Protein AF-A0A4D4MKU7-F1 (afdb_monomer_lite)

Secondary structure (DSSP, 8-state):
---STHHHHHHHHHHTT------THHHHHHHHHHHHHHHHHHHHHT-----SHHHHHHHHHHHHHHHHHHHHHHHHHHTS--HHHIIIIIHHHHHHHHHHHHHHHHHHHHHHHHHHHHHHHHHTT--GGGHHHHHHHHHHHSTTHHHHHHHHHHHHHHHHHTSTTTTTSS-HHHHHHHHHTHHHHHHHTHHHHHHS-HHHHH-HHHHHHHHHHHHHHHHHHIIIIIIHHHHHHHHH--EEEEEEEEETTEEEEEEE-SSGGGG---TT-EEEEEE-STTTTT--EEEEBSSPPPSSEEEEEEE--SHHHHHGGGPPTT-BEEEEEEE-S-SGGG--SSEEEEEEEGGGHHHHHHHHHHS---TTSEEEEEE-SSGGG-TTHHHHHHHHHHHTPEEEEE---TT-PPPP--HHHHHHH-TTGGGEEEEEES-HHHHHHHHHHHHHTT----B------GGGGGT--------HHHHHHHHHHHHHHHHHHHHHTSPPPPGGG-SS-------------------------EEEEPPPEEETTEEEEEEEEEETTEEEEEEEEE---STHHHHHHHHHHHHHHHHHHHHSSS--PPPTT-HHHHHHHHHHHHHHHHHHHHTTS------------------EEEEPPPEEETTEEEEEEEEEETTEEEEEEEEE---STHHHHHHHHHHHHHHHHHHHHSSS--PPPTT-HHHHHHHHHHHHHHHHHHT-

InterPro domains:
  IPR001433 Oxidoreductase FAD/NAD(P)-binding [PF00175] (342-438)
  IPR007329 FMN-binding [PF04205] (542-614)
  IPR007329 FMN-binding [PF04205] (652-724)
  IPR007329 FMN-binding [SM00900] (540-616)
  IPR007329 FMN-binding [SM00900] (650-726)
  IPR013130 Ferric reductase transmembrane component-like domain [PF01794] (64-189)
  IPR017927 FAD-binding domain, ferredoxin reductase-type [PS51384] (233-333)
  IPR017938 Riboflavin synthase-like beta-barrel [SSF63380] (234-329)
  IPR039261 Ferredoxin-NADP reductase (FNR), nucleotide-binding domain [G3DSA:3.40.50.80] (332-455)
  IPR039261 Ferredoxin-NADP reductase (FNR), nucleotide-binding domain [SSF52343] (320-449)
  IPR050415 Multicomponent Reductase Electron Transfer [PTHR47354] (15-450)

Radius of gyration: 36.52 Å; chains: 1; bounding box: 98×77×99 Å

Sequence (728 aa):
MSTIAGGRAARRQTMRRIRPRRSPAVPLLLAVWAGAAGVIWLWWSNTPSIADDNSKILNAGRITGLLAGYLMALVVLQMARVPALERRVGSDRVARWHAMSGRYTLCLVLAHLVLTMWGYALQAGKTFNDIVQQTIDSINQLPDMGQAAIGTGLLVFIGLISIGGIRRRMPYDAWYHIHLLTYAAVFLTFWHQLSTGNDFAVQPAAKTAWYALYGSVTALVIWYRILAPIRLNLRHRMRVEAVIEETPGVVSVLISGRKLHRMGAEAGQFFRWRFLAPGMRFSSHPYSLSAAPRPNMLRITVKAIGDHSSALRELEPGTRVWAEGPYGALTADKRSRGKVLLVAGGVGITPMRALFETLPGAAGDLTLLYRANTTQDLALWDELATIAEERGARLMYAVNSPEGERPDISAETLTRKLPDIDDHDVFMCGPPGFAQQVFEALRGAGSPPAASITSRSRCERRESGAMKKSHPIRRVMLATAATVSGIVLLLSLKPASDPASASAAGGAAPQQTAAAQESAQGGAAAAQSGTVTGDVVKTQYGPVQVRLTMSGGKISKAEAVQAPSGGTSSQKTELAVPRLNQEAVAAGSADIDAVSGATYTSDGYKQSLQSALDKAKATGGGASSASPSPTGGGSSTQAKTVTGSVVKTQYGPVQVRVTVSGGKISKAEAVQAPSGGTSSQKTELAVPRLNQEAVAAGSADIDTVSGATYTSDGYKQSLQSALDKAGG

pLDDT: mean 79.54, std 19.38, range [22.42, 98.19]

Organism: Streptomyces avermitilis (NCBI:txid33903)

Foldseek 3Di:
DDDPPPVVVVVVVVQVLQDQDAFCPVVVVVVLVVVLVVLVVLLVVLLQFDFDPLSLLQSLLQSLVSSLLSLLLVLLLLPLPDQSCQQRVNNVNSVVVSVLSLLSSLLSNVSSLLSNLCSQCVVVVHDSVCSVVSLVVCCVPAPLSVLLVVLNVLSVVLVVCPPPVNVVVDDPLVNVVSNVCNVSSSVSNVVCCCRVPPSCVVDVVVVVVSCVSNVVSVVSSCVQVPVVLVVVCVQWFKWFADWADQFVQKIKTKIFTAQQVVQPDAQLWWKFKQWCDPPRNRDTAIFGFQAGDDRTITMTMAGRLDDVRSCSNVDDTGTTMGIHDRGGNLHLSNDNFQAAEEEAEQSSNRSVNRCLQDRDHAQARYEYEYEDADPSSPGPVVVSVVSCVVRNHHYHYFYADPVSHGDDLALVVCCVVCVPQQRHAYDYEYAPVVLVNNQNRCVVNVHDRHPPPHPDRVSSVPPPPDDDPPPVVVVSVVVVVVVVVVSVVVNVPNDHDDPVPPPPDDDDDDDDDDDDDDDDDDDDDDWDWDKFKFDWDQFPQGTWIKIFTDDPLFTPWIATPDFGDDDPLNVVRVVFRVVLGVQCRVVSALPGDADPPNNRRNVNNSNRRNRRVVVVVVVVDDDDDDDDDDDDDDDFQPFDKFKFDWDQFPQGIWIKIFTDGPLATPWIATPDFGDDDPLPVVRVVFGVVLGVQCRVVRALPGDADPPNNRRNVNNSNRRNRRSVVVVD

Structure (mmCIF, N/CA/C/O backbone):
data_AF-A0A4D4MKU7-F1
#
_entry.id   AF-A0A4D4MKU7-F1
#
loop_
_atom_site.group_PDB
_atom_site.id
_atom_site.type_symbol
_atom_site.label_atom_id
_atom_site.label_alt_id
_atom_site.label_comp_id
_atom_site.label_asym_id
_atom_site.label_entity_id
_atom_site.label_seq_id
_atom_site.pdbx_PDB_ins_code
_atom_site.Cartn_x
_atom_site.Cartn_y
_atom_site.Cartn_z
_atom_site.occupancy
_atom_site.B_iso_or_equiv
_atom_site.auth_seq_id
_atom_site.auth_comp_id
_atom_site.auth_asym_id
_atom_site.auth_atom_id
_atom_site.pdbx_PDB_model_num
ATOM 1 N N . MET A 1 1 ? -29.456 -27.792 42.387 1.00 39.28 1 MET A N 1
ATOM 2 C CA . MET A 1 1 ? -28.239 -28.599 42.148 1.00 39.28 1 MET A CA 1
ATOM 3 C C . MET A 1 1 ? -28.478 -29.525 40.959 1.00 39.28 1 MET A C 1
ATOM 5 O O . MET A 1 1 ? -29.182 -30.506 41.110 1.00 39.28 1 MET A O 1
ATOM 9 N N . SER A 1 2 ? -27.937 -29.198 39.781 1.00 28.02 2 SER A N 1
ATOM 10 C CA . SER A 1 2 ? -27.776 -30.139 38.658 1.00 28.02 2 SER A CA 1
ATOM 11 C C . SER A 1 2 ? -26.548 -29.731 37.831 1.00 28.02 2 SER A C 1
ATOM 13 O O . SER A 1 2 ? -26.625 -29.010 36.844 1.00 28.02 2 SER A O 1
ATOM 15 N N . THR A 1 3 ? -25.389 -30.107 38.379 1.00 32.03 3 THR A N 1
ATOM 16 C CA . THR A 1 3 ? -24.245 -30.730 37.685 1.00 32.03 3 THR A CA 1
ATOM 17 C C . THR A 1 3 ? -23.734 -30.127 36.362 1.00 32.03 3 THR A C 1
ATOM 19 O O . THR A 1 3 ? -24.066 -30.570 35.270 1.00 32.03 3 THR A O 1
ATOM 22 N N . ILE A 1 4 ? -22.808 -29.165 36.485 1.00 41.34 4 ILE A N 1
ATOM 23 C CA . ILE A 1 4 ? -21.355 -29.126 36.127 1.00 41.34 4 ILE A CA 1
ATOM 24 C C . ILE A 1 4 ? -20.769 -30.101 35.048 1.00 41.34 4 ILE A C 1
ATOM 26 O O . ILE A 1 4 ? -19.602 -29.985 34.674 1.00 41.34 4 ILE A O 1
ATOM 30 N N . ALA A 1 5 ? -21.521 -31.015 34.435 1.00 31.58 5 ALA A N 1
ATOM 31 C CA . ALA A 1 5 ? -20.998 -31.987 33.464 1.00 31.58 5 ALA A CA 1
ATOM 32 C C . ALA A 1 5 ? -20.822 -31.435 32.027 1.00 31.58 5 ALA A C 1
ATOM 34 O O . ALA A 1 5 ? -20.039 -31.983 31.249 1.00 31.58 5 ALA A O 1
ATOM 35 N N . GLY A 1 6 ? -21.473 -30.318 31.670 1.00 31.27 6 GLY A N 1
ATOM 36 C CA . GLY A 1 6 ? -21.406 -29.727 30.319 1.00 31.27 6 GLY A CA 1
ATOM 37 C C . GLY A 1 6 ? -20.084 -29.019 29.975 1.00 31.27 6 GLY A C 1
ATOM 38 O O . GLY A 1 6 ? -19.732 -28.884 28.801 1.00 31.27 6 GLY A O 1
ATOM 39 N N . GLY A 1 7 ? -19.302 -28.614 30.984 1.00 38.34 7 GLY A N 1
ATOM 40 C CA . GLY A 1 7 ? -18.101 -27.794 30.788 1.00 38.34 7 GLY A CA 1
ATOM 41 C C . GLY A 1 7 ? -16.954 -28.520 30.079 1.00 38.34 7 GLY A C 1
ATOM 42 O O . GLY A 1 7 ? -16.301 -27.945 29.213 1.00 38.34 7 GLY A O 1
ATOM 43 N N . ARG A 1 8 ? -16.709 -29.806 30.375 1.00 40.94 8 ARG A N 1
ATOM 44 C CA . ARG A 1 8 ? -15.577 -30.552 29.779 1.00 40.94 8 ARG A CA 1
ATOM 45 C C . ARG A 1 8 ? -15.810 -30.935 28.317 1.00 40.94 8 ARG A C 1
ATOM 47 O O . ARG A 1 8 ? -14.860 -30.907 27.536 1.00 40.94 8 ARG A O 1
ATOM 54 N N . ALA A 1 9 ? -17.045 -31.263 27.936 1.00 33.50 9 ALA A N 1
ATOM 55 C CA . ALA A 1 9 ? -17.398 -31.594 26.554 1.00 33.50 9 ALA A CA 1
ATOM 56 C C . ALA A 1 9 ? -17.393 -30.345 25.654 1.00 33.50 9 ALA A C 1
ATOM 58 O O . ALA A 1 9 ? -16.796 -30.379 24.576 1.00 33.50 9 ALA A O 1
ATOM 59 N N . ALA A 1 10 ? -17.934 -29.221 26.144 1.00 42.31 10 ALA A N 1
ATOM 60 C CA . ALA A 1 10 ? -17.872 -27.928 25.464 1.00 42.31 10 ALA A CA 1
ATOM 61 C C . ALA A 1 10 ? -16.424 -27.433 25.303 1.00 42.31 10 ALA A C 1
ATOM 63 O O . ALA A 1 10 ? -16.042 -27.022 24.206 1.00 42.31 10 ALA A O 1
ATOM 64 N N . ARG A 1 11 ? -15.586 -27.568 26.348 1.00 44.75 11 ARG A N 1
ATOM 65 C CA . ARG A 1 11 ? -14.151 -27.212 26.334 1.00 44.75 11 ARG A CA 1
ATOM 66 C C . ARG A 1 11 ? -13.329 -28.119 25.408 1.00 44.75 11 ARG A C 1
ATOM 68 O O . ARG A 1 11 ? -12.450 -27.638 24.697 1.00 44.75 11 ARG A O 1
ATOM 75 N N . ARG A 1 12 ? -13.646 -29.422 25.328 1.00 40.50 12 ARG A N 1
ATOM 76 C CA . ARG A 1 12 ? -13.042 -30.349 24.346 1.00 40.50 12 ARG A CA 1
ATOM 77 C C . ARG A 1 12 ? -13.459 -30.029 22.907 1.00 40.50 12 ARG A C 1
ATOM 79 O O . ARG A 1 12 ? -12.612 -30.106 22.021 1.00 40.50 12 ARG A O 1
ATOM 86 N N . GLN A 1 13 ? -14.712 -29.637 22.659 1.00 42.16 13 GLN A N 1
ATOM 87 C CA . GLN A 1 13 ? -15.165 -29.206 21.329 1.00 42.16 13 GLN A CA 1
ATOM 88 C C . GLN A 1 13 ? -14.550 -27.866 20.894 1.00 42.16 13 GLN A C 1
ATOM 90 O O . GLN A 1 13 ? -14.181 -27.736 19.726 1.00 42.16 13 GLN A O 1
ATOM 95 N N . THR A 1 14 ? -14.369 -26.903 21.809 1.00 47.19 14 THR A N 1
ATOM 96 C CA . THR A 1 14 ? -13.679 -25.633 21.504 1.00 47.19 14 THR A CA 1
ATOM 97 C C . THR A 1 14 ? -12.199 -25.858 21.202 1.00 47.19 14 THR A C 1
ATOM 99 O O . THR A 1 14 ? -11.712 -25.335 20.206 1.00 47.19 14 THR A O 1
ATOM 102 N N . MET A 1 15 ? -11.506 -26.704 21.976 1.00 45.94 15 MET A N 1
ATOM 103 C CA . MET A 1 15 ? -10.084 -27.033 21.769 1.00 45.94 15 MET A CA 1
ATOM 104 C C . MET A 1 15 ? -9.816 -27.781 20.451 1.00 45.94 15 MET A C 1
ATOM 106 O O . MET A 1 15 ? -8.802 -27.542 19.799 1.00 45.94 15 MET A O 1
ATOM 110 N N . ARG A 1 16 ? -10.733 -28.651 19.995 1.00 40.38 16 ARG A N 1
ATOM 111 C CA . ARG A 1 16 ? -10.542 -29.468 18.776 1.00 40.38 16 ARG A CA 1
ATOM 112 C C . ARG A 1 16 ? -10.551 -28.656 17.468 1.00 40.38 16 ARG A C 1
ATOM 114 O O . ARG A 1 16 ? -10.151 -29.183 16.433 1.00 40.38 16 ARG A O 1
ATOM 121 N N . ARG A 1 17 ? -10.978 -27.384 17.498 1.00 46.91 17 ARG A N 1
ATOM 122 C CA . ARG A 1 17 ? -10.966 -26.451 16.349 1.00 46.91 17 ARG A CA 1
ATOM 123 C C . ARG A 1 17 ? -9.761 -25.507 16.311 1.00 46.91 17 ARG A C 1
ATOM 125 O O . ARG A 1 17 ? -9.605 -24.775 15.336 1.00 46.91 17 ARG A O 1
ATOM 132 N N . ILE A 1 18 ? -8.888 -25.542 17.314 1.00 52.53 18 ILE A N 1
ATOM 133 C CA . ILE A 1 18 ? -7.759 -24.618 17.437 1.00 52.53 18 ILE A CA 1
ATOM 134 C C . ILE A 1 18 ? -6.562 -25.168 16.644 1.00 52.53 18 ILE A C 1
ATOM 136 O O . ILE A 1 18 ? -5.591 -25.684 17.190 1.00 52.53 18 ILE A O 1
ATOM 140 N N . ARG A 1 19 ? -6.647 -25.117 15.311 1.00 51.00 19 ARG A N 1
ATOM 141 C CA . ARG A 1 19 ? -5.485 -25.312 14.431 1.00 51.00 19 ARG A CA 1
ATOM 142 C C . ARG A 1 19 ? -5.226 -24.005 13.686 1.00 51.00 19 ARG A C 1
ATOM 144 O O . ARG A 1 19 ? -5.987 -23.689 12.769 1.00 51.00 19 ARG A O 1
ATOM 151 N N . PRO A 1 20 ? -4.165 -23.251 14.025 1.00 53.97 20 PRO A N 1
ATOM 152 C CA . PRO A 1 20 ? -3.864 -22.012 13.326 1.00 53.97 20 PRO A CA 1
ATOM 153 C C . PRO A 1 20 ? -3.577 -22.315 11.853 1.00 53.97 20 PRO A C 1
ATOM 155 O O . PRO A 1 20 ? -2.676 -23.087 11.509 1.00 53.97 20 PRO A O 1
ATOM 158 N N . ARG A 1 21 ? -4.345 -21.703 10.947 1.00 60.81 21 ARG A N 1
ATOM 159 C CA . ARG A 1 21 ? -4.076 -21.803 9.507 1.00 60.81 21 ARG A CA 1
ATOM 160 C C . ARG A 1 21 ? -2.800 -21.021 9.193 1.00 60.81 21 ARG A C 1
ATOM 162 O O . ARG A 1 21 ? -2.766 -19.795 9.334 1.00 60.81 21 ARG A O 1
ATOM 169 N N . ARG A 1 22 ? -1.750 -21.725 8.749 1.00 66.12 22 ARG A N 1
ATOM 170 C CA . ARG A 1 22 ? -0.489 -21.107 8.303 1.00 66.12 22 ARG A CA 1
ATOM 171 C C . ARG A 1 22 ? -0.769 -20.085 7.196 1.00 66.12 22 ARG A C 1
ATOM 173 O O . ARG A 1 22 ? -1.584 -20.319 6.304 1.00 66.12 22 ARG A O 1
ATOM 180 N N . SER A 1 23 ? -0.099 -18.934 7.261 1.00 71.56 23 SER A N 1
ATOM 181 C CA . SER A 1 23 ? -0.237 -17.895 6.236 1.00 71.56 23 SER A CA 1
ATOM 182 C C . SER A 1 23 ? 0.311 -18.405 4.895 1.00 71.56 23 SER A C 1
ATOM 184 O O . SER A 1 23 ? 1.440 -18.895 4.868 1.00 71.56 23 SER A O 1
ATOM 186 N N . PRO A 1 24 ? -0.406 -18.234 3.768 1.00 81.44 24 PRO A N 1
ATOM 187 C CA . PRO A 1 24 ? 0.077 -18.624 2.443 1.00 81.44 24 PRO A CA 1
ATOM 188 C C . PRO A 1 24 ? 1.155 -17.669 1.901 1.00 81.44 24 PRO A C 1
ATOM 190 O O . PRO A 1 24 ? 1.503 -17.734 0.731 1.00 81.44 24 PRO A O 1
ATOM 193 N N . ALA A 1 25 ? 1.691 -16.760 2.721 1.00 82.88 25 ALA A N 1
ATOM 194 C CA . ALA A 1 25 ? 2.662 -15.768 2.276 1.00 82.88 25 ALA A CA 1
ATOM 195 C C . ALA A 1 25 ? 3.938 -16.396 1.688 1.00 82.88 25 ALA A C 1
ATOM 197 O O . ALA A 1 25 ? 4.405 -15.934 0.657 1.00 82.88 25 ALA A O 1
ATOM 198 N N . VAL A 1 26 ? 4.479 -17.448 2.314 1.00 84.19 26 VAL A N 1
ATOM 199 C CA . VAL A 1 26 ? 5.684 -18.142 1.823 1.00 84.19 26 VAL A CA 1
ATOM 200 C C . VAL A 1 26 ? 5.444 -18.819 0.469 1.00 84.19 26 VAL A C 1
ATOM 202 O O . VAL A 1 26 ? 6.177 -18.492 -0.460 1.00 84.19 26 VAL A O 1
ATOM 205 N N . PRO A 1 27 ? 4.423 -19.685 0.288 1.00 88.25 27 PRO A N 1
ATOM 206 C CA . PRO A 1 27 ? 4.186 -20.301 -1.016 1.00 88.25 27 PRO A CA 1
ATOM 207 C C . PRO A 1 27 ? 3.858 -19.271 -2.105 1.00 88.25 27 PRO A C 1
ATOM 209 O O . PRO A 1 27 ? 4.274 -19.448 -3.242 1.00 88.25 27 PRO A O 1
ATOM 212 N N . LEU A 1 28 ? 3.190 -18.160 -1.770 1.00 88.50 28 LEU A N 1
ATOM 213 C CA . LEU A 1 28 ? 2.965 -17.070 -2.726 1.00 88.50 28 LEU A CA 1
ATOM 214 C C . LEU A 1 28 ? 4.270 -16.381 -3.144 1.00 88.50 28 LEU A C 1
ATOM 216 O O . LEU A 1 28 ? 4.449 -16.093 -4.322 1.00 88.50 28 LEU A O 1
ATOM 220 N N . LEU A 1 29 ? 5.189 -16.133 -2.208 1.00 87.81 29 LEU A N 1
ATOM 221 C CA . LEU A 1 29 ? 6.506 -15.583 -2.539 1.00 87.81 29 LEU A CA 1
ATOM 222 C C . LEU A 1 29 ? 7.318 -16.555 -3.402 1.00 87.81 29 LEU A C 1
ATOM 224 O O . LEU A 1 29 ? 7.958 -16.117 -4.352 1.00 87.81 29 LEU A O 1
ATOM 228 N N . LEU A 1 30 ? 7.258 -17.859 -3.117 1.00 88.81 30 LEU A N 1
ATOM 229 C CA . LEU A 1 30 ? 7.894 -18.882 -3.952 1.00 88.81 30 LEU A CA 1
ATOM 230 C C . LEU A 1 30 ? 7.306 -18.902 -5.366 1.00 88.81 30 LEU A C 1
ATOM 232 O O . LEU A 1 30 ? 8.066 -18.940 -6.324 1.00 88.81 30 LEU A O 1
ATOM 236 N N . ALA A 1 31 ? 5.982 -18.792 -5.512 1.00 91.81 31 ALA A N 1
ATOM 237 C CA . ALA A 1 31 ? 5.337 -18.693 -6.822 1.00 91.81 31 ALA A CA 1
ATOM 238 C C . ALA A 1 31 ? 5.776 -17.435 -7.593 1.00 91.81 31 ALA A C 1
ATOM 240 O O . ALA A 1 31 ? 6.034 -17.505 -8.791 1.00 91.81 31 ALA A O 1
ATOM 241 N N . VAL A 1 32 ? 5.928 -16.296 -6.904 1.00 92.06 32 VAL A N 1
ATOM 242 C CA . VAL A 1 32 ? 6.454 -15.060 -7.507 1.00 92.06 32 VAL A CA 1
ATOM 243 C C . VAL A 1 32 ? 7.880 -15.257 -8.032 1.00 92.06 32 VAL A C 1
ATOM 245 O O . VAL A 1 32 ? 8.170 -14.848 -9.157 1.00 92.06 32 VAL A O 1
ATOM 248 N N . TRP A 1 33 ? 8.756 -15.897 -7.254 1.00 92.38 33 TRP A N 1
ATOM 249 C CA . TRP A 1 33 ? 10.128 -16.193 -7.677 1.00 92.38 33 TRP A CA 1
ATOM 250 C C . TRP A 1 33 ? 10.195 -17.245 -8.786 1.00 92.38 33 TRP A C 1
ATOM 252 O O . TRP A 1 33 ? 10.987 -17.087 -9.709 1.00 92.38 33 TRP A O 1
ATOM 262 N N . ALA A 1 34 ? 9.336 -18.264 -8.747 1.00 92.81 34 ALA A N 1
ATOM 263 C CA . ALA A 1 34 ? 9.227 -19.258 -9.810 1.00 92.81 34 ALA A CA 1
ATOM 264 C C . ALA A 1 34 ? 8.808 -18.616 -11.142 1.00 92.81 34 ALA A C 1
ATOM 266 O O . ALA A 1 34 ? 9.394 -18.919 -12.176 1.00 92.81 34 ALA A O 1
ATOM 267 N N . GLY A 1 35 ? 7.861 -17.670 -11.122 1.00 93.69 35 GLY A N 1
ATOM 268 C CA . GLY A 1 35 ? 7.501 -16.907 -12.318 1.00 93.69 35 GLY A CA 1
ATOM 269 C C . GLY A 1 35 ? 8.657 -16.050 -12.847 1.00 93.69 35 GLY A C 1
ATOM 270 O O . GLY A 1 35 ? 8.909 -16.052 -14.047 1.00 93.69 35 GLY A O 1
ATOM 271 N N . ALA A 1 36 ? 9.426 -15.394 -11.968 1.00 93.50 36 ALA A N 1
ATOM 272 C CA . ALA A 1 36 ? 10.625 -14.653 -12.379 1.00 93.50 36 ALA A CA 1
ATOM 273 C C . ALA A 1 36 ? 11.696 -15.575 -12.992 1.00 93.50 36 ALA A C 1
ATOM 275 O O . ALA A 1 36 ? 12.299 -15.224 -14.002 1.00 93.50 36 ALA A O 1
ATOM 276 N N . ALA A 1 37 ? 11.895 -16.770 -12.428 1.00 92.69 37 ALA A N 1
ATOM 277 C CA . ALA A 1 37 ? 12.777 -17.786 -12.999 1.00 92.69 37 ALA A CA 1
ATOM 278 C C . ALA A 1 37 ? 12.286 -18.258 -14.377 1.00 92.69 37 ALA A C 1
ATOM 280 O O . ALA A 1 37 ? 13.097 -18.408 -15.284 1.00 92.69 37 ALA A O 1
ATOM 281 N N . GLY A 1 38 ? 10.970 -18.410 -14.567 1.00 92.81 38 GLY A N 1
ATOM 282 C CA . GLY A 1 38 ? 10.372 -18.705 -15.873 1.00 92.81 38 GLY A CA 1
ATOM 283 C C . GLY A 1 38 ? 10.636 -17.613 -16.916 1.00 92.81 38 GLY A C 1
ATOM 284 O O . GLY A 1 38 ? 10.951 -17.923 -18.059 1.00 92.81 38 GLY A O 1
ATOM 285 N N . VAL A 1 39 ? 10.588 -16.338 -16.518 1.00 93.50 39 VAL A N 1
ATOM 286 C CA . VAL A 1 39 ? 10.941 -15.200 -17.389 1.00 93.50 39 VAL A CA 1
ATOM 287 C C . VAL A 1 39 ? 12.426 -15.211 -17.760 1.00 93.50 39 VAL A C 1
ATOM 289 O O . VAL A 1 39 ? 12.775 -14.999 -18.919 1.00 93.50 39 VAL A O 1
ATOM 292 N N . ILE A 1 40 ? 13.306 -15.487 -16.793 1.00 91.44 40 ILE A N 1
ATOM 293 C CA . ILE A 1 40 ? 14.749 -15.616 -17.044 1.00 91.44 40 ILE A CA 1
ATOM 294 C C . ILE A 1 40 ? 15.024 -16.798 -17.976 1.00 91.44 40 ILE A C 1
ATOM 296 O O . ILE A 1 40 ? 15.839 -16.678 -18.885 1.00 91.44 40 ILE A O 1
ATOM 300 N N . TRP A 1 41 ? 14.329 -17.919 -17.784 1.00 90.69 41 TRP A N 1
ATOM 301 C CA . TRP A 1 41 ? 14.453 -19.097 -18.638 1.00 90.69 41 TRP A CA 1
ATOM 302 C C . TRP A 1 41 ? 13.986 -18.823 -20.071 1.00 90.69 41 TRP A C 1
ATOM 304 O O . TRP A 1 41 ? 14.686 -19.192 -21.011 1.00 90.69 41 TRP A O 1
ATOM 314 N N . LEU A 1 42 ? 12.865 -18.112 -20.245 1.00 90.44 42 LEU A N 1
ATOM 315 C CA . LEU A 1 42 ? 12.397 -17.657 -21.557 1.00 90.44 42 LEU A CA 1
ATOM 316 C C . LEU A 1 42 ? 13.490 -16.852 -22.274 1.00 90.44 42 LEU A C 1
ATOM 318 O O . LEU A 1 42 ? 13.898 -17.218 -23.375 1.00 90.44 42 LEU A O 1
ATOM 322 N N . TRP A 1 43 ? 14.022 -15.820 -21.616 1.00 90.56 43 TRP A N 1
ATOM 323 C CA . TRP A 1 43 ? 15.110 -15.003 -22.162 1.00 90.56 43 TRP A CA 1
ATOM 324 C C . TRP A 1 43 ? 16.365 -15.830 -22.478 1.00 90.56 43 TRP A C 1
ATOM 326 O O . TRP A 1 43 ? 16.964 -15.674 -23.543 1.00 90.56 43 TRP A O 1
ATOM 336 N N . TRP A 1 44 ? 16.747 -16.741 -21.578 1.00 88.12 44 TRP A N 1
ATOM 337 C CA . TRP A 1 44 ? 17.908 -17.613 -21.748 1.00 88.12 44 TRP A CA 1
ATOM 338 C C . TRP A 1 44 ? 17.769 -18.513 -22.979 1.00 88.12 44 TRP A C 1
ATOM 340 O O . TRP A 1 44 ? 18.716 -18.647 -23.755 1.00 88.12 44 TRP A O 1
ATOM 350 N N . SER A 1 45 ? 16.583 -19.096 -23.175 1.00 86.50 45 SER A N 1
ATOM 351 C CA . SER A 1 45 ? 16.277 -19.974 -24.309 1.00 86.50 45 SER A CA 1
ATOM 352 C C . SER A 1 45 ? 16.292 -19.241 -25.657 1.00 86.50 45 SER A C 1
ATOM 354 O O . SER A 1 45 ? 16.686 -19.821 -26.663 1.00 86.50 45 SER A O 1
ATOM 356 N N . ASN A 1 46 ? 15.940 -17.952 -25.663 1.00 85.19 46 ASN A N 1
ATOM 357 C CA . ASN A 1 46 ? 15.839 -17.104 -26.857 1.00 85.19 46 ASN A CA 1
ATOM 358 C C . ASN A 1 46 ? 17.089 -16.264 -27.150 1.00 85.19 46 ASN A C 1
ATOM 360 O O . ASN A 1 46 ? 17.068 -15.405 -28.034 1.00 85.19 46 ASN A O 1
ATOM 364 N N . THR A 1 47 ? 18.172 -16.467 -26.406 1.00 82.31 47 THR A N 1
ATOM 365 C CA . THR A 1 47 ? 19.416 -15.711 -26.583 1.00 82.31 47 THR A CA 1
ATOM 366 C C . THR A 1 47 ? 20.542 -16.706 -26.827 1.00 82.31 47 THR A C 1
ATOM 368 O O . THR A 1 47 ? 21.206 -17.056 -25.875 1.00 82.31 47 THR A O 1
ATOM 371 N N . PRO A 1 48 ? 20.770 -17.262 -28.027 1.00 67.06 48 PRO A N 1
ATOM 372 C CA . PRO A 1 48 ? 21.691 -18.394 -28.190 1.00 67.06 48 PRO A CA 1
ATOM 373 C C . PRO A 1 48 ? 23.143 -18.062 -27.810 1.00 67.06 48 PRO A C 1
ATOM 375 O O . PRO A 1 48 ? 23.749 -18.816 -27.045 1.00 67.06 48 PRO A O 1
ATOM 378 N N . SER A 1 49 ? 23.655 -16.898 -28.219 1.00 74.38 49 SER A N 1
ATOM 379 C CA . SER A 1 49 ? 25.024 -16.457 -27.931 1.00 74.38 49 SER A CA 1
ATOM 380 C C . SER A 1 49 ? 25.149 -14.942 -27.779 1.00 74.38 49 SER A C 1
ATOM 382 O O . SER A 1 49 ? 24.292 -14.179 -28.227 1.00 74.38 49 SER A O 1
ATOM 384 N N . ILE A 1 50 ? 26.207 -14.518 -27.084 1.00 76.38 50 ILE A N 1
ATOM 385 C CA . ILE A 1 50 ? 26.540 -13.111 -26.845 1.00 76.38 50 ILE A CA 1
ATOM 386 C C . ILE A 1 50 ? 28.028 -12.955 -27.153 1.00 76.38 50 ILE A C 1
ATOM 388 O O . ILE A 1 50 ? 28.867 -13.371 -26.359 1.00 76.38 50 ILE A O 1
ATOM 392 N N . ALA A 1 51 ? 28.345 -12.431 -28.336 1.00 72.12 51 ALA A N 1
ATOM 393 C CA . ALA A 1 51 ? 29.721 -12.355 -28.825 1.00 72.12 51 ALA A CA 1
ATOM 394 C C . ALA A 1 51 ? 30.371 -10.989 -28.546 1.00 72.12 51 ALA A C 1
ATOM 396 O O . ALA A 1 51 ? 31.542 -10.930 -28.182 1.00 72.12 51 ALA A O 1
ATOM 397 N N . ASP A 1 52 ? 29.607 -9.900 -28.662 1.00 82.00 52 ASP A N 1
ATOM 398 C CA . ASP A 1 52 ? 30.107 -8.525 -28.593 1.00 82.00 52 ASP A CA 1
ATOM 399 C C . ASP A 1 52 ? 29.470 -7.698 -27.457 1.00 82.00 52 ASP A C 1
ATOM 401 O O . ASP A 1 52 ? 28.438 -8.056 -26.876 1.00 82.00 52 ASP A O 1
ATOM 405 N N . ASP A 1 53 ? 30.104 -6.572 -27.120 1.00 80.69 53 ASP A N 1
ATOM 406 C CA . ASP A 1 53 ? 29.679 -5.706 -26.015 1.00 80.69 53 ASP A CA 1
ATOM 407 C C . ASP A 1 53 ? 28.331 -5.015 -26.269 1.00 80.69 53 ASP A C 1
ATOM 409 O O . ASP A 1 53 ? 27.556 -4.823 -25.327 1.00 80.69 53 ASP A O 1
ATOM 413 N N . ASN A 1 54 ? 27.985 -4.720 -27.526 1.00 84.19 54 ASN A N 1
ATOM 414 C CA . ASN A 1 54 ? 26.678 -4.159 -27.864 1.00 84.19 54 ASN A CA 1
ATOM 415 C C . ASN A 1 54 ? 25.560 -5.191 -27.630 1.00 84.19 54 ASN A C 1
ATOM 417 O O . ASN A 1 54 ? 24.546 -4.896 -26.991 1.00 84.19 54 ASN A O 1
ATOM 421 N N . SER A 1 55 ? 25.786 -6.444 -28.030 1.00 84.50 55 SER A N 1
ATOM 422 C CA . SER A 1 55 ? 24.893 -7.564 -27.726 1.00 84.50 55 SER A CA 1
ATOM 423 C C . SER A 1 55 ? 24.709 -7.776 -26.220 1.00 84.50 55 SER A C 1
ATOM 425 O O . SER A 1 55 ? 23.600 -8.098 -25.786 1.00 84.50 55 SER A O 1
ATOM 427 N N . LYS A 1 56 ? 25.739 -7.566 -25.384 1.00 87.06 56 LYS A N 1
ATOM 428 C CA . LYS A 1 56 ? 25.591 -7.620 -23.913 1.00 87.06 56 LYS A CA 1
ATOM 429 C C . LYS A 1 56 ? 24.634 -6.538 -23.408 1.00 87.06 56 LYS A C 1
ATOM 431 O O . LYS A 1 56 ? 23.740 -6.843 -22.618 1.00 87.06 56 LYS A O 1
ATOM 436 N N . ILE A 1 57 ? 24.792 -5.301 -23.881 1.00 88.56 57 ILE A N 1
ATOM 437 C CA . ILE A 1 57 ? 23.967 -4.151 -23.478 1.00 88.56 57 ILE A CA 1
ATOM 438 C C . ILE A 1 57 ? 22.506 -4.357 -23.894 1.00 88.56 57 ILE A C 1
ATOM 440 O O . ILE A 1 57 ? 21.605 -4.256 -23.057 1.00 88.56 57 ILE A O 1
ATOM 444 N N . LEU A 1 58 ? 22.262 -4.722 -25.156 1.00 88.75 58 LEU A N 1
ATOM 445 C CA . LEU A 1 58 ? 20.913 -4.971 -25.669 1.00 88.75 58 LEU A CA 1
ATOM 446 C C . LEU A 1 58 ? 20.226 -6.122 -24.926 1.00 88.75 58 LEU A C 1
ATOM 448 O O . LEU A 1 58 ? 19.063 -6.008 -24.538 1.00 88.75 58 LEU A O 1
ATOM 452 N N . ASN A 1 59 ? 20.938 -7.220 -24.657 1.00 89.62 59 ASN A N 1
ATOM 453 C CA . ASN A 1 59 ? 20.364 -8.342 -23.916 1.00 89.62 59 ASN A CA 1
ATOM 454 C C . ASN A 1 59 ? 20.111 -8.016 -22.435 1.00 89.62 59 ASN A C 1
ATOM 456 O O . ASN A 1 59 ? 19.101 -8.465 -21.888 1.00 89.62 59 ASN A O 1
ATOM 460 N N . ALA A 1 60 ? 20.947 -7.184 -21.803 1.00 90.25 60 ALA A N 1
ATOM 461 C CA . ALA A 1 60 ? 20.678 -6.636 -20.473 1.00 90.25 60 ALA A CA 1
ATOM 462 C C . ALA A 1 60 ? 19.412 -5.751 -20.468 1.00 90.25 60 ALA A C 1
ATOM 464 O O . ALA A 1 60 ? 18.570 -5.856 -19.567 1.00 90.25 60 ALA A O 1
ATOM 465 N N . GLY A 1 61 ? 19.228 -4.928 -21.504 1.00 92.25 61 GLY A N 1
ATOM 466 C CA . GLY A 1 61 ? 17.998 -4.170 -21.737 1.00 92.25 61 GLY A CA 1
ATOM 467 C C . GLY A 1 61 ? 16.775 -5.079 -21.884 1.00 92.25 61 GLY A C 1
ATOM 468 O O . GLY A 1 61 ? 15.756 -4.866 -21.226 1.00 92.25 61 GLY A O 1
ATOM 469 N N . ARG A 1 62 ? 16.878 -6.161 -22.663 1.00 91.94 62 ARG A N 1
ATOM 470 C CA . ARG A 1 62 ? 15.785 -7.131 -22.863 1.00 91.94 62 ARG A CA 1
ATOM 471 C C . ARG A 1 62 ? 15.354 -7.820 -21.567 1.00 91.94 62 ARG A C 1
ATOM 473 O O . ARG A 1 62 ? 14.165 -7.809 -21.245 1.00 91.94 62 ARG A O 1
ATOM 480 N N . ILE A 1 63 ? 16.287 -8.380 -20.789 1.00 92.44 63 ILE A N 1
ATOM 481 C CA . ILE A 1 63 ? 15.927 -9.093 -19.549 1.00 92.44 63 ILE A CA 1
ATOM 482 C C . ILE A 1 63 ? 15.336 -8.153 -18.491 1.00 92.44 63 ILE A C 1
ATOM 484 O O . ILE A 1 63 ? 14.381 -8.517 -17.801 1.00 92.44 63 ILE A O 1
ATOM 488 N N . THR A 1 64 ? 15.850 -6.922 -18.382 1.00 94.62 64 THR A N 1
ATOM 489 C CA . THR A 1 64 ? 15.284 -5.920 -17.465 1.00 94.62 64 THR A CA 1
ATOM 490 C C . THR A 1 64 ? 13.867 -5.519 -17.874 1.00 94.62 64 THR A C 1
ATOM 492 O O . THR A 1 64 ? 13.004 -5.421 -17.000 1.00 94.62 64 THR A O 1
ATOM 495 N N . GLY A 1 65 ? 13.588 -5.395 -19.177 1.00 95.06 65 GLY A N 1
ATOM 496 C CA . GLY A 1 65 ? 12.245 -5.149 -19.713 1.00 95.06 65 GLY A CA 1
ATOM 497 C C . GLY A 1 65 ? 11.261 -6.290 -19.437 1.00 95.06 65 GLY A C 1
ATOM 498 O O . GLY A 1 65 ? 10.164 -6.052 -18.930 1.00 95.06 65 GLY A O 1
ATOM 499 N N . LEU A 1 66 ? 11.666 -7.544 -19.670 1.00 94.75 66 LEU A N 1
ATOM 500 C CA . LEU A 1 66 ? 10.826 -8.718 -19.399 1.00 94.75 66 LEU A CA 1
ATOM 501 C C . LEU A 1 66 ? 10.489 -8.856 -17.905 1.00 94.75 66 LEU A C 1
ATOM 503 O O . LEU A 1 66 ? 9.330 -9.062 -17.532 1.00 94.75 66 LEU A O 1
ATOM 507 N N . LEU A 1 67 ? 11.484 -8.687 -17.027 1.00 96.00 67 LEU A N 1
ATOM 508 C CA . LEU A 1 67 ? 11.267 -8.704 -15.578 1.00 96.00 67 LEU A CA 1
ATOM 509 C C . LEU A 1 67 ? 10.405 -7.521 -15.114 1.00 96.00 67 LEU A C 1
ATOM 511 O O . LEU A 1 67 ? 9.580 -7.694 -14.214 1.00 96.00 67 LEU A O 1
ATOM 515 N N . ALA A 1 68 ? 10.552 -6.340 -15.725 1.00 96.56 68 ALA A N 1
ATOM 516 C CA . ALA A 1 68 ? 9.694 -5.190 -15.455 1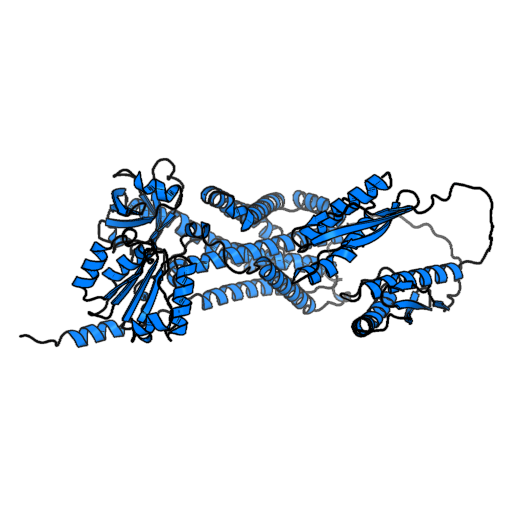.00 96.56 68 ALA A CA 1
ATOM 517 C C . ALA A 1 68 ? 8.231 -5.469 -15.825 1.00 96.56 68 ALA A C 1
ATOM 519 O O . ALA A 1 68 ? 7.350 -5.219 -15.002 1.00 96.56 68 ALA A O 1
ATOM 520 N N . GLY A 1 69 ? 7.966 -6.028 -17.012 1.00 96.12 69 GLY A N 1
ATOM 521 C CA . GLY A 1 69 ? 6.617 -6.410 -17.441 1.00 96.12 69 GLY A CA 1
ATOM 522 C C . GLY A 1 69 ? 5.981 -7.431 -16.492 1.00 96.12 69 GLY A C 1
ATOM 523 O O . GLY A 1 69 ? 4.881 -7.221 -15.977 1.00 96.12 69 GLY A O 1
ATOM 524 N N . TYR A 1 70 ? 6.725 -8.478 -16.125 1.00 97.00 70 TYR A N 1
ATOM 525 C CA . TYR A 1 70 ? 6.264 -9.457 -15.138 1.00 97.00 70 TYR A CA 1
ATOM 526 C C . TYR A 1 70 ? 5.948 -8.825 -13.771 1.00 97.00 70 TYR A C 1
ATOM 528 O O . TYR A 1 70 ? 4.863 -9.033 -13.216 1.00 97.00 70 TYR A O 1
ATOM 536 N N . LEU A 1 71 ? 6.861 -8.012 -13.222 1.00 96.62 71 LEU A N 1
ATOM 537 C CA . LEU A 1 71 ? 6.620 -7.329 -11.950 1.00 96.62 71 LEU A CA 1
ATOM 538 C C . LEU A 1 71 ? 5.452 -6.345 -12.036 1.00 96.62 71 LEU A C 1
ATOM 540 O O . LEU A 1 71 ? 4.726 -6.207 -11.053 1.00 96.62 71 LEU A O 1
ATOM 544 N N . MET A 1 72 ? 5.225 -5.707 -13.185 1.00 97.31 72 MET A N 1
ATOM 545 C CA . MET A 1 72 ? 4.098 -4.801 -13.382 1.00 97.31 72 MET A CA 1
ATOM 546 C C . MET A 1 72 ? 2.758 -5.525 -13.212 1.00 97.31 72 MET A C 1
ATOM 548 O O . MET A 1 72 ? 1.901 -5.065 -12.450 1.00 97.31 72 MET A O 1
ATOM 552 N N . ALA A 1 73 ? 2.597 -6.700 -13.830 1.00 97.00 73 ALA A N 1
ATOM 553 C CA . ALA A 1 73 ? 1.410 -7.535 -13.644 1.00 97.00 73 ALA A CA 1
ATOM 554 C C . ALA A 1 73 ? 1.193 -7.889 -12.158 1.00 97.00 73 ALA A C 1
ATOM 556 O O . ALA A 1 73 ? 0.078 -7.789 -11.634 1.00 97.00 73 ALA A O 1
ATOM 557 N N . LEU A 1 74 ? 2.269 -8.216 -11.434 1.00 95.56 74 LEU A N 1
ATOM 558 C CA . LEU A 1 74 ? 2.204 -8.496 -9.998 1.00 95.56 74 LEU A CA 1
ATOM 559 C C . LEU A 1 74 ? 1.863 -7.261 -9.157 1.00 95.56 74 LEU A C 1
ATOM 561 O O . LEU A 1 74 ? 1.122 -7.380 -8.182 1.00 95.56 74 LEU A O 1
ATOM 565 N N . VAL A 1 75 ? 2.412 -6.087 -9.477 1.00 95.75 75 VAL A N 1
ATOM 566 C CA . VAL A 1 75 ? 2.139 -4.824 -8.769 1.00 95.75 75 VAL A CA 1
ATOM 567 C C . VAL A 1 75 ? 0.653 -4.488 -8.840 1.00 95.75 75 VAL A C 1
ATOM 569 O O . VAL A 1 75 ? 0.070 -4.110 -7.817 1.00 95.75 75 VAL A O 1
ATOM 572 N N . VAL A 1 76 ? 0.042 -4.682 -10.013 1.00 95.81 76 VAL A N 1
ATOM 573 C CA . VAL A 1 76 ? -1.399 -4.511 -10.232 1.00 95.81 76 VAL A CA 1
ATOM 574 C C . VAL A 1 76 ? -2.198 -5.570 -9.468 1.00 95.81 76 VAL A C 1
ATOM 576 O O . VAL A 1 76 ? -3.104 -5.222 -8.707 1.00 95.81 76 VAL A O 1
ATOM 579 N N . LEU A 1 77 ? -1.825 -6.851 -9.577 1.00 94.19 77 LEU A N 1
ATOM 580 C CA . LEU A 1 77 ? -2.496 -7.958 -8.883 1.00 94.19 77 LEU A CA 1
ATOM 581 C C . LEU A 1 77 ? -2.547 -7.760 -7.362 1.00 94.19 77 LEU A C 1
ATOM 583 O O . LEU A 1 77 ? -3.576 -7.999 -6.727 1.00 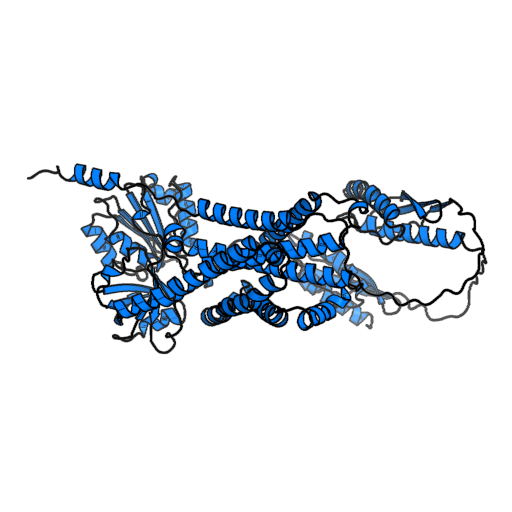94.19 77 LEU A O 1
ATOM 587 N N . GLN A 1 78 ? -1.455 -7.278 -6.768 1.00 93.12 78 GLN A N 1
ATOM 588 C CA . GLN A 1 78 ? -1.371 -7.006 -5.331 1.00 93.12 78 GLN A CA 1
ATOM 589 C C . GLN A 1 78 ? -2.402 -5.966 -4.863 1.00 93.12 78 GLN A C 1
ATOM 591 O O . GLN A 1 78 ? -2.801 -5.989 -3.704 1.00 93.12 78 GLN A O 1
ATOM 596 N N . MET A 1 79 ? -2.879 -5.084 -5.746 1.00 91.75 79 MET A N 1
ATOM 597 C CA . MET A 1 79 ? -3.910 -4.084 -5.439 1.00 91.75 79 MET A CA 1
ATOM 598 C C . MET A 1 79 ? -5.285 -4.401 -6.043 1.00 91.75 79 MET A C 1
ATOM 600 O O . MET A 1 79 ? -6.210 -3.598 -5.899 1.00 91.75 79 MET A O 1
ATOM 604 N N . ALA A 1 80 ? -5.463 -5.594 -6.625 1.00 90.88 80 ALA A N 1
ATOM 605 C CA . ALA A 1 80 ? -6.759 -6.085 -7.098 1.00 90.88 80 ALA A CA 1
ATOM 606 C C . ALA A 1 80 ? -7.734 -6.421 -5.950 1.00 90.88 80 ALA A C 1
ATOM 608 O O . ALA A 1 80 ? -8.925 -6.577 -6.192 1.00 90.88 80 ALA A O 1
ATOM 609 N N . ARG A 1 81 ? -7.250 -6.491 -4.697 1.00 84.75 81 ARG A N 1
ATOM 610 C CA . ARG A 1 81 ? -8.036 -6.771 -3.472 1.00 84.75 81 ARG A CA 1
ATOM 611 C C . ARG A 1 81 ? -8.715 -8.140 -3.457 1.00 84.75 81 ARG A C 1
ATOM 613 O O . ARG A 1 81 ? -9.819 -8.313 -2.943 1.00 84.75 81 ARG A O 1
ATOM 620 N N . VAL A 1 82 ? -8.018 -9.144 -3.979 1.00 87.62 82 VAL A N 1
ATOM 621 C CA . VAL A 1 82 ? -8.472 -10.536 -3.945 1.00 87.62 82 VAL A CA 1
ATOM 622 C C . VAL A 1 82 ? -8.679 -10.975 -2.481 1.00 87.62 82 VAL A C 1
ATOM 624 O O . VAL A 1 82 ? -7.713 -10.979 -1.708 1.00 87.62 82 VAL A O 1
ATOM 627 N N . PRO A 1 83 ? -9.887 -11.412 -2.067 1.00 83.88 83 PRO A N 1
ATOM 628 C CA . PRO A 1 83 ? -10.193 -11.720 -0.668 1.00 83.88 83 PRO A CA 1
ATOM 629 C C . PRO A 1 83 ? -9.294 -12.787 -0.039 1.00 83.88 83 PRO A C 1
ATOM 631 O O . PRO A 1 83 ? -9.089 -12.785 1.174 1.00 83.88 83 PRO A O 1
ATOM 634 N N . ALA A 1 84 ? -8.774 -13.726 -0.835 1.00 81.06 84 ALA A N 1
ATOM 635 C CA . ALA A 1 84 ? -7.837 -14.743 -0.359 1.00 81.06 84 ALA A CA 1
ATOM 636 C C . ALA A 1 84 ? -6.501 -14.126 0.087 1.00 81.06 84 ALA A C 1
ATOM 638 O O . ALA A 1 84 ? -5.949 -14.531 1.111 1.00 81.06 84 ALA A O 1
ATOM 639 N N . LEU A 1 85 ? -6.015 -13.121 -0.645 1.00 80.69 85 LEU A N 1
ATOM 640 C CA . LEU A 1 85 ? -4.783 -12.406 -0.336 1.00 80.69 85 LEU A CA 1
ATOM 641 C C . LEU A 1 85 ? -4.997 -11.466 0.862 1.00 80.69 85 LEU A C 1
ATOM 643 O O . LEU A 1 85 ? -4.268 -11.538 1.850 1.00 80.69 85 LEU A O 1
ATOM 647 N N . GLU A 1 86 ? -6.067 -10.670 0.830 1.00 81.12 86 GLU A N 1
ATOM 648 C CA . GLU A 1 86 ? -6.396 -9.685 1.870 1.00 81.12 86 GLU A CA 1
ATOM 649 C C . GLU A 1 86 ? -6.662 -10.327 3.245 1.00 81.12 86 GLU A C 1
ATOM 651 O O . GLU A 1 86 ? -6.165 -9.836 4.259 1.00 81.12 86 GLU A O 1
ATOM 656 N N . ARG A 1 87 ? -7.381 -11.461 3.294 1.00 78.69 87 ARG A N 1
ATOM 657 C CA . ARG A 1 87 ? -7.718 -12.147 4.558 1.00 78.69 87 ARG A CA 1
ATOM 658 C C . ARG A 1 87 ? -6.603 -13.050 5.087 1.00 78.69 87 ARG A C 1
ATOM 660 O O . ARG A 1 87 ? -6.432 -13.165 6.296 1.00 78.69 87 ARG A O 1
ATOM 667 N N . ARG A 1 88 ? -5.837 -13.724 4.216 1.00 79.69 88 ARG A N 1
ATOM 668 C CA . ARG A 1 88 ? -4.835 -14.716 4.666 1.00 79.69 88 ARG A CA 1
ATOM 669 C C . ARG A 1 88 ? -3.422 -14.152 4.804 1.00 79.69 88 ARG A C 1
ATOM 671 O O . ARG A 1 88 ? -2.675 -14.592 5.684 1.00 79.69 88 ARG A O 1
ATOM 678 N N . VAL A 1 89 ? -3.038 -13.218 3.934 1.00 80.81 89 VAL A N 1
ATOM 679 C CA . VAL A 1 89 ? -1.721 -12.557 3.963 1.00 80.81 89 VAL A CA 1
ATOM 680 C C . VAL A 1 89 ? -1.785 -11.246 4.750 1.00 80.81 89 VAL A C 1
ATOM 682 O O . VAL A 1 89 ? -0.841 -10.932 5.477 1.00 80.81 89 VAL A O 1
ATOM 685 N N . GLY A 1 90 ? -2.912 -10.535 4.661 1.00 78.69 90 GLY A N 1
ATOM 686 C CA . GLY A 1 90 ? -3.173 -9.286 5.372 1.00 78.69 90 GLY A CA 1
ATOM 687 C C . GLY A 1 90 ? -2.877 -8.052 4.521 1.00 78.69 90 GLY A C 1
ATOM 688 O O . GLY A 1 90 ? -1.783 -7.915 3.963 1.00 78.69 90 GLY A O 1
ATOM 689 N N . SER A 1 91 ? -3.828 -7.119 4.489 1.00 79.00 91 SER A N 1
ATOM 690 C CA . SER A 1 91 ? -3.796 -5.889 3.683 1.00 79.00 91 SER A CA 1
ATOM 691 C C . SER A 1 91 ? -2.515 -5.069 3.850 1.00 79.00 91 SER A C 1
ATOM 693 O O . SER A 1 91 ? -1.928 -4.604 2.874 1.00 79.00 91 SER A O 1
ATOM 695 N N . ASP A 1 92 ? -2.015 -4.935 5.081 1.00 78.94 92 ASP A N 1
ATOM 696 C CA . ASP A 1 92 ? -0.793 -4.173 5.354 1.00 78.94 92 ASP A CA 1
ATOM 697 C C . ASP A 1 92 ? 0.460 -4.818 4.765 1.00 78.94 92 ASP A C 1
ATOM 699 O O . ASP A 1 92 ? 1.397 -4.119 4.371 1.00 78.94 92 ASP A O 1
ATOM 703 N N . ARG A 1 93 ? 0.521 -6.153 4.731 1.00 83.12 93 ARG A N 1
ATOM 704 C CA . ARG A 1 93 ? 1.659 -6.877 4.157 1.00 83.12 93 ARG A CA 1
ATOM 705 C C . ARG A 1 93 ? 1.655 -6.739 2.642 1.00 83.12 93 ARG A C 1
ATOM 707 O O . ARG A 1 93 ? 2.681 -6.374 2.077 1.00 83.12 93 ARG A O 1
ATOM 714 N N . VAL A 1 94 ? 0.492 -6.928 2.030 1.00 88.00 94 VAL A N 1
ATOM 715 C CA . VAL A 1 94 ? 0.284 -6.766 0.589 1.00 88.00 94 VAL A CA 1
ATOM 716 C C . VAL A 1 94 ? 0.609 -5.338 0.146 1.00 88.00 94 VAL A C 1
ATOM 718 O O . VAL A 1 94 ? 1.334 -5.143 -0.823 1.00 88.00 94 VAL A O 1
ATOM 721 N N . ALA A 1 95 ? 0.194 -4.323 0.908 1.00 88.19 95 ALA A N 1
ATOM 722 C CA . ALA A 1 95 ? 0.527 -2.933 0.604 1.00 88.19 95 ALA A CA 1
ATOM 723 C C . ALA A 1 95 ? 2.032 -2.628 0.676 1.00 88.19 95 ALA A C 1
ATOM 725 O O . ALA A 1 95 ? 2.536 -1.808 -0.094 1.00 88.19 95 ALA A O 1
ATOM 726 N N . ARG A 1 96 ? 2.772 -3.282 1.584 1.00 88.75 96 ARG A N 1
ATOM 727 C CA . ARG A 1 96 ? 4.239 -3.171 1.623 1.00 88.75 96 ARG A CA 1
ATOM 728 C C . ARG A 1 96 ? 4.889 -3.860 0.435 1.00 88.75 96 ARG A C 1
ATOM 730 O O . ARG A 1 96 ? 5.830 -3.293 -0.115 1.00 88.75 96 ARG A O 1
ATOM 737 N N . TRP A 1 97 ? 4.405 -5.044 0.060 1.00 90.69 97 TRP A N 1
ATOM 738 C CA . TRP A 1 97 ? 4.866 -5.741 -1.138 1.00 90.69 97 TRP A CA 1
ATOM 739 C C . TRP A 1 97 ? 4.645 -4.876 -2.374 1.00 90.69 97 TRP A C 1
ATOM 741 O O . TRP A 1 97 ? 5.619 -4.587 -3.055 1.00 90.69 97 TRP A O 1
ATOM 751 N N . HIS A 1 98 ? 3.453 -4.303 -2.552 1.00 93.50 98 HIS A N 1
ATOM 752 C CA . HIS A 1 98 ? 3.150 -3.435 -3.691 1.00 93.50 98 HIS A CA 1
ATOM 753 C C . HIS A 1 98 ? 4.096 -2.231 -3.744 1.00 93.50 98 HIS A C 1
ATOM 755 O O . HIS A 1 98 ? 4.675 -1.932 -4.784 1.00 93.50 98 HIS A O 1
ATOM 761 N N . ALA A 1 99 ? 4.334 -1.577 -2.602 1.00 90.94 99 ALA A N 1
ATOM 762 C CA . ALA A 1 99 ? 5.269 -0.459 -2.539 1.00 90.94 99 ALA A CA 1
ATOM 763 C C . ALA A 1 99 ? 6.716 -0.872 -2.875 1.00 90.94 99 ALA A C 1
ATOM 765 O O . ALA A 1 99 ? 7.449 -0.076 -3.456 1.00 90.94 99 ALA A O 1
ATOM 766 N N . MET A 1 100 ? 7.156 -2.071 -2.475 1.00 90.31 100 MET A N 1
ATOM 767 C CA . MET A 1 100 ? 8.483 -2.597 -2.823 1.00 90.31 100 MET A CA 1
ATOM 768 C C . MET A 1 100 ? 8.559 -2.984 -4.304 1.00 90.31 100 MET A C 1
ATOM 770 O O . MET A 1 100 ? 9.441 -2.490 -4.998 1.00 90.31 100 MET A O 1
ATOM 774 N N . SER A 1 101 ? 7.626 -3.803 -4.792 1.00 92.12 101 SER A N 1
ATOM 775 C CA . SER A 1 101 ? 7.553 -4.251 -6.185 1.00 92.12 101 SER A CA 1
ATOM 776 C C . SER A 1 101 ? 7.431 -3.077 -7.154 1.00 92.12 101 SER A C 1
ATOM 778 O O . SER A 1 101 ? 8.112 -3.077 -8.171 1.00 92.12 101 SER A O 1
ATOM 780 N N . GLY A 1 102 ? 6.662 -2.035 -6.820 1.00 93.06 102 GLY A N 1
ATOM 781 C CA . GLY A 1 102 ? 6.556 -0.828 -7.643 1.00 93.06 102 GLY A CA 1
ATOM 782 C C . GLY A 1 102 ? 7.887 -0.084 -7.785 1.00 93.06 102 GLY A C 1
ATOM 783 O O . GLY A 1 102 ? 8.241 0.330 -8.883 1.00 93.06 102 GLY A O 1
ATOM 784 N N . ARG A 1 103 ? 8.680 0.017 -6.705 1.00 92.06 103 ARG A N 1
ATOM 785 C CA . ARG A 1 103 ? 10.034 0.601 -6.777 1.00 92.06 103 ARG A CA 1
ATOM 786 C C . ARG A 1 103 ? 10.958 -0.219 -7.672 1.00 92.06 103 ARG A C 1
ATOM 788 O O . ARG A 1 103 ? 11.648 0.361 -8.498 1.00 92.06 103 ARG A O 1
ATOM 795 N N . TYR A 1 104 ? 10.946 -1.545 -7.530 1.00 91.44 104 TYR A N 1
ATOM 796 C CA . TYR A 1 104 ? 11.750 -2.422 -8.385 1.00 91.44 104 TYR A CA 1
ATOM 797 C C . TYR A 1 104 ? 11.333 -2.348 -9.849 1.00 91.44 104 TYR A C 1
ATOM 799 O O . TYR A 1 104 ? 12.194 -2.264 -10.714 1.00 91.44 104 TYR A O 1
ATOM 807 N N . THR A 1 105 ? 10.027 -2.306 -10.111 1.00 95.06 105 THR A N 1
ATOM 808 C CA . THR A 1 105 ? 9.483 -2.167 -11.465 1.00 95.06 105 THR A CA 1
ATOM 809 C C . THR A 1 105 ? 9.983 -0.879 -12.110 1.00 95.06 105 THR A C 1
ATOM 811 O O . THR A 1 105 ? 10.505 -0.931 -13.212 1.00 95.06 105 THR A O 1
ATOM 814 N N . LEU A 1 106 ? 9.928 0.261 -11.410 1.00 94.38 106 LEU A N 1
ATOM 815 C CA . LEU A 1 106 ? 10.444 1.529 -11.940 1.00 94.38 106 LEU A CA 1
ATOM 816 C C . LEU A 1 106 ? 11.951 1.492 -12.211 1.00 94.38 106 LEU A C 1
ATOM 818 O O . LEU A 1 106 ? 12.383 1.956 -13.258 1.00 94.38 106 LEU A O 1
ATOM 822 N N . CYS A 1 107 ? 12.751 0.920 -11.307 1.00 93.00 107 CYS A N 1
ATOM 823 C CA . CYS A 1 107 ? 14.188 0.771 -11.544 1.00 93.00 107 CYS A CA 1
ATOM 824 C C . CYS A 1 107 ? 14.478 -0.100 -12.775 1.00 93.00 107 CYS A C 1
ATOM 826 O O . CYS A 1 107 ? 15.346 0.250 -13.565 1.00 93.00 107 CYS A O 1
ATOM 828 N N . LEU A 1 108 ? 13.746 -1.204 -12.951 1.00 95.06 108 LEU A N 1
ATOM 829 C CA . LEU A 1 108 ? 13.900 -2.082 -14.111 1.00 95.06 108 LEU A CA 1
ATOM 830 C C . LEU A 1 108 ? 13.425 -1.425 -15.409 1.00 95.06 108 LEU A C 1
ATOM 832 O O . LEU A 1 108 ? 14.096 -1.581 -16.416 1.00 95.06 108 LEU A O 1
ATOM 836 N N . VAL A 1 109 ? 12.327 -0.660 -15.389 1.00 95.62 109 VAL A N 1
ATOM 837 C CA . VAL A 1 109 ? 11.859 0.112 -16.556 1.00 95.62 109 VAL A CA 1
ATOM 838 C C . VAL A 1 109 ? 12.895 1.159 -16.967 1.00 95.62 109 VAL A C 1
ATOM 840 O O . VAL A 1 109 ? 13.201 1.279 -18.148 1.00 95.62 109 VAL A O 1
ATOM 843 N N . LEU A 1 110 ? 13.472 1.893 -16.010 1.00 94.19 110 LEU A N 1
ATOM 844 C CA . LEU A 1 110 ? 14.517 2.879 -16.305 1.00 94.19 110 LEU A CA 1
ATOM 845 C C . LEU A 1 110 ? 15.792 2.215 -16.835 1.00 94.19 110 LEU A C 1
ATOM 847 O O . LEU A 1 110 ? 16.375 2.707 -17.796 1.00 94.19 110 LEU A O 1
ATOM 851 N N . ALA A 1 111 ? 16.202 1.087 -16.248 1.00 93.62 111 ALA A N 1
ATOM 852 C CA . ALA A 1 111 ? 17.333 0.311 -16.749 1.00 93.62 111 ALA A CA 1
ATOM 853 C C . ALA A 1 111 ? 17.067 -0.216 -18.167 1.00 93.62 111 ALA A C 1
ATOM 855 O O . ALA A 1 111 ? 17.916 -0.058 -19.035 1.00 93.62 111 ALA A O 1
ATOM 856 N N . HIS A 1 112 ? 15.878 -0.768 -18.416 1.00 94.62 112 HIS A N 1
ATOM 857 C CA . HIS A 1 112 ? 15.442 -1.226 -19.732 1.00 94.62 112 HIS A CA 1
ATOM 858 C C . HIS A 1 112 ? 15.525 -0.105 -20.769 1.00 94.62 112 HIS A C 1
ATOM 860 O O . HIS A 1 112 ? 16.125 -0.303 -21.822 1.00 94.62 112 HIS A O 1
ATOM 866 N N . LEU A 1 113 ? 14.991 1.079 -20.450 1.00 93.75 113 LEU A N 1
ATOM 867 C CA . LEU A 1 113 ? 15.025 2.239 -21.337 1.00 93.75 113 LEU A CA 1
ATOM 868 C C . LEU A 1 113 ? 16.465 2.658 -21.655 1.00 93.75 113 LEU A C 1
ATOM 870 O O . LEU A 1 113 ? 16.834 2.730 -22.822 1.00 93.75 113 LEU A O 1
ATOM 874 N N . VAL A 1 114 ? 17.292 2.891 -20.631 1.00 91.38 114 VAL A N 1
ATOM 875 C CA . VAL A 1 114 ? 18.669 3.376 -20.821 1.00 91.38 114 VAL A CA 1
ATOM 876 C C . VAL A 1 114 ? 19.519 2.358 -21.578 1.00 91.38 114 VAL A C 1
ATOM 878 O O . VAL A 1 114 ? 20.192 2.727 -22.533 1.00 91.38 114 VAL A O 1
ATOM 881 N N . LEU A 1 115 ? 19.468 1.079 -21.195 1.00 91.94 115 LEU A N 1
ATOM 882 C CA . LEU A 1 115 ? 20.263 0.026 -21.832 1.00 91.94 115 LEU A CA 1
ATOM 883 C C . LEU A 1 115 ? 19.831 -0.209 -23.282 1.00 91.94 115 LEU A C 1
ATOM 885 O O . LEU A 1 115 ? 20.681 -0.347 -24.154 1.00 91.94 115 LEU A O 1
ATOM 889 N N . THR A 1 116 ? 18.526 -0.219 -23.562 1.00 91.31 116 THR A N 1
ATOM 890 C CA . THR A 1 116 ? 18.027 -0.460 -24.924 1.00 91.31 116 THR A CA 1
ATOM 891 C C . THR A 1 116 ? 18.328 0.725 -25.840 1.00 91.31 116 THR A C 1
ATOM 893 O O . THR A 1 116 ? 18.803 0.522 -26.954 1.00 91.31 116 THR A O 1
ATOM 896 N N . MET A 1 117 ? 18.126 1.964 -25.372 1.00 91.06 117 MET A N 1
ATOM 897 C CA . MET A 1 117 ? 18.428 3.158 -26.173 1.00 91.06 117 MET A CA 1
ATOM 898 C C . MET A 1 117 ? 19.930 3.333 -26.398 1.00 91.06 117 MET A C 1
ATOM 900 O O . MET A 1 117 ? 20.335 3.694 -27.501 1.00 91.06 117 MET A O 1
ATOM 904 N N . TRP A 1 118 ? 20.762 3.025 -25.397 1.00 89.94 118 TRP A N 1
ATOM 905 C CA . TRP A 1 118 ? 22.213 2.975 -25.577 1.00 89.94 118 TRP A CA 1
ATOM 906 C C . TRP A 1 118 ? 22.578 1.908 -26.616 1.00 89.94 118 TRP A C 1
ATOM 908 O O . TRP A 1 118 ? 23.253 2.221 -27.593 1.00 89.94 118 TRP A O 1
ATOM 918 N N . GLY A 1 119 ? 22.092 0.674 -26.474 1.00 89.50 119 GLY A N 1
ATOM 919 C CA . GLY A 1 119 ? 22.387 -0.394 -27.431 1.00 89.50 119 GLY A CA 1
ATOM 920 C C . GLY A 1 119 ? 21.993 -0.044 -28.873 1.00 89.50 119 GLY A C 1
ATOM 921 O O . GLY A 1 119 ? 22.772 -0.260 -29.797 1.00 89.50 119 GLY A O 1
ATOM 922 N N . TYR A 1 120 ? 20.832 0.586 -29.083 1.00 89.56 120 TYR A N 1
ATOM 923 C CA . TYR A 1 120 ? 20.446 1.074 -30.411 1.00 89.56 120 TYR A CA 1
ATOM 924 C C . TYR A 1 120 ? 21.314 2.231 -30.911 1.00 89.56 120 TYR A C 1
ATOM 926 O O . TYR A 1 120 ? 21.620 2.275 -32.100 1.00 89.56 120 TYR A O 1
ATOM 934 N N . ALA A 1 121 ? 21.755 3.136 -30.034 1.00 88.50 121 ALA A N 1
ATOM 935 C CA . ALA A 1 121 ? 22.683 4.197 -30.417 1.00 88.50 121 ALA A CA 1
ATOM 936 C C . ALA A 1 121 ? 24.025 3.611 -30.887 1.00 88.50 121 ALA A C 1
ATOM 938 O O . ALA A 1 121 ? 24.484 3.956 -31.972 1.00 88.50 121 ALA A O 1
ATOM 939 N N . LEU A 1 122 ? 24.598 2.657 -30.141 1.00 88.19 122 LEU A N 1
ATOM 940 C CA . LEU A 1 122 ? 25.829 1.962 -30.544 1.00 88.19 122 LEU A CA 1
ATOM 941 C C . LEU A 1 122 ? 25.651 1.196 -31.855 1.00 88.19 122 LEU A C 1
ATOM 943 O O . LEU A 1 122 ? 26.527 1.243 -32.714 1.00 88.19 122 LEU A O 1
ATOM 947 N N . GLN A 1 123 ? 24.509 0.526 -32.034 1.00 87.38 123 GLN A N 1
ATOM 948 C CA . GLN A 1 123 ? 24.198 -0.189 -33.272 1.00 87.38 123 GLN A CA 1
ATOM 949 C C . GLN A 1 123 ? 24.084 0.753 -34.479 1.00 87.38 123 GLN A C 1
ATOM 951 O O . GLN A 1 123 ? 24.449 0.372 -35.587 1.00 87.38 123 GLN A O 1
ATOM 956 N N . ALA A 1 124 ? 23.623 1.985 -34.261 1.00 85.31 124 ALA A N 1
ATOM 957 C CA . ALA A 1 124 ? 23.560 3.038 -35.270 1.00 85.31 124 ALA A CA 1
ATOM 958 C C . ALA A 1 124 ? 24.889 3.804 -35.449 1.00 85.31 124 ALA A C 1
ATOM 960 O O . ALA A 1 124 ? 24.918 4.799 -36.169 1.00 85.31 124 ALA A O 1
ATOM 961 N N . GLY A 1 125 ? 25.975 3.389 -34.781 1.00 84.44 125 GLY A N 1
ATOM 962 C CA . GLY A 1 125 ? 27.267 4.085 -34.813 1.00 84.44 125 GLY A CA 1
ATOM 963 C C . GLY A 1 125 ? 27.267 5.448 -34.107 1.00 84.44 125 GLY A C 1
ATOM 964 O O . GLY A 1 125 ? 28.170 6.251 -34.328 1.00 84.44 125 GLY A O 1
ATOM 965 N N . LYS A 1 126 ? 26.256 5.724 -33.275 1.00 87.31 126 LYS A N 1
ATOM 966 C CA . LYS A 1 126 ? 26.086 6.970 -32.519 1.00 87.31 126 LYS A CA 1
ATOM 967 C C . LYS A 1 126 ? 26.712 6.873 -31.123 1.00 87.31 126 LYS A C 1
ATOM 969 O O . LYS A 1 126 ? 26.987 5.789 -30.606 1.00 87.31 126 LYS A O 1
ATOM 974 N N . THR A 1 127 ? 26.910 8.024 -30.485 1.00 83.31 127 THR A N 1
ATOM 975 C CA . THR A 1 127 ? 27.475 8.125 -29.131 1.00 83.31 127 THR A CA 1
ATOM 976 C C . THR A 1 127 ? 26.384 8.208 -28.058 1.00 83.31 127 THR A C 1
ATOM 978 O O . THR A 1 127 ? 25.201 8.372 -28.350 1.00 83.31 127 THR A O 1
ATOM 981 N N . PHE A 1 128 ? 26.771 8.135 -26.778 1.00 76.62 128 PHE A N 1
ATOM 982 C CA . PHE A 1 128 ? 25.837 8.291 -25.653 1.00 76.62 128 PHE A CA 1
ATOM 983 C C . PHE A 1 128 ? 25.101 9.647 -25.665 1.00 76.62 128 PHE A C 1
ATOM 985 O O . PHE A 1 128 ? 23.946 9.732 -25.249 1.00 76.62 128 PHE A O 1
ATOM 992 N N . ASN A 1 129 ? 25.732 10.703 -26.187 1.00 80.88 129 ASN A N 1
ATOM 993 C CA . ASN A 1 129 ? 25.121 12.033 -26.272 1.00 80.88 129 ASN A CA 1
ATOM 994 C C . ASN A 1 129 ? 23.937 12.077 -27.255 1.00 80.88 129 ASN A C 1
ATOM 996 O O . ASN A 1 129 ? 23.047 12.915 -27.114 1.00 80.88 129 ASN A O 1
ATOM 1000 N N . ASP A 1 130 ? 23.873 11.129 -28.190 1.00 85.94 130 ASP A N 1
ATOM 1001 C CA . ASP A 1 130 ? 22.826 11.043 -29.207 1.00 85.94 130 ASP A CA 1
ATOM 1002 C C . ASP A 1 130 ? 21.597 10.246 -28.737 1.00 85.94 130 ASP A C 1
ATOM 1004 O O . ASP A 1 130 ? 20.645 10.074 -29.499 1.00 85.94 130 ASP A O 1
ATOM 1008 N N . ILE A 1 131 ? 21.572 9.772 -27.482 1.00 85.31 131 ILE A N 1
ATOM 1009 C CA . ILE A 1 131 ? 20.474 8.955 -26.930 1.00 85.31 131 ILE A CA 1
ATOM 1010 C C . ILE A 1 131 ? 19.115 9.645 -27.059 1.00 85.31 131 ILE A C 1
ATOM 1012 O O . ILE A 1 131 ? 18.110 8.976 -27.299 1.00 85.31 131 ILE A O 1
ATOM 1016 N N . VAL A 1 132 ? 19.062 10.973 -26.923 1.00 86.25 132 VAL A N 1
ATOM 1017 C CA . VAL A 1 132 ? 17.806 11.724 -27.073 1.00 86.25 132 VAL A CA 1
ATOM 1018 C C . VAL A 1 132 ? 17.284 11.609 -28.503 1.00 86.25 132 VAL A C 1
ATOM 1020 O O . VAL A 1 132 ? 16.120 11.264 -28.694 1.00 86.25 132 VAL A O 1
ATOM 1023 N N . GLN A 1 133 ? 18.146 11.821 -29.499 1.00 86.81 133 GLN A N 1
ATOM 1024 C CA . GLN A 1 133 ? 17.767 11.673 -30.905 1.00 86.81 133 GLN A CA 1
ATOM 1025 C C . GLN A 1 133 ? 17.427 10.222 -31.233 1.00 86.81 133 GLN A C 1
ATOM 1027 O O . GLN A 1 133 ? 16.398 9.959 -31.841 1.00 86.81 133 GLN A O 1
ATOM 1032 N N . GLN A 1 134 ? 18.202 9.264 -30.723 1.00 89.06 134 GLN A N 1
ATOM 1033 C CA . GLN A 1 134 ? 17.893 7.845 -30.879 1.00 89.06 134 GLN A CA 1
ATOM 1034 C C . GLN A 1 134 ? 16.536 7.465 -30.266 1.00 89.06 134 GLN A C 1
ATOM 1036 O O . GLN A 1 134 ? 15.830 6.611 -30.803 1.00 89.06 134 GLN A O 1
ATOM 1041 N N . THR A 1 135 ? 16.146 8.099 -29.158 1.00 86.44 135 THR A N 1
ATOM 1042 C CA . THR A 1 135 ? 14.831 7.895 -28.535 1.00 86.44 135 THR A CA 1
ATOM 1043 C C . THR A 1 135 ? 13.714 8.445 -29.421 1.00 86.44 135 THR A C 1
ATOM 1045 O O . THR A 1 135 ? 12.706 7.769 -29.612 1.00 86.44 135 THR A O 1
ATOM 1048 N N . ILE A 1 136 ? 13.901 9.634 -30.001 1.00 89.44 136 ILE A N 1
ATOM 1049 C CA . ILE A 1 136 ? 12.950 10.234 -30.950 1.00 89.44 136 ILE A CA 1
ATOM 1050 C C . ILE A 1 136 ? 12.811 9.352 -32.198 1.00 89.44 136 ILE A C 1
ATOM 1052 O O . ILE A 1 136 ? 11.691 9.028 -32.594 1.00 89.44 136 ILE A O 1
ATOM 1056 N N . ASP A 1 137 ? 13.930 8.900 -32.767 1.00 89.00 137 ASP A N 1
ATOM 1057 C CA . ASP A 1 137 ? 13.957 7.989 -33.914 1.00 89.00 137 ASP A CA 1
ATOM 1058 C C . ASP A 1 137 ? 13.193 6.697 -33.599 1.00 89.00 137 ASP A C 1
ATOM 1060 O O . ASP A 1 137 ? 12.313 6.288 -34.355 1.00 89.00 137 ASP A O 1
ATOM 1064 N N . SER A 1 138 ? 13.460 6.100 -32.434 1.00 88.31 138 SER A N 1
ATOM 1065 C CA . SER A 1 138 ? 12.786 4.879 -31.981 1.00 88.31 138 SER A CA 1
ATOM 1066 C C . SER A 1 138 ? 11.274 5.080 -31.825 1.00 88.31 138 SER A C 1
ATOM 1068 O O . SER A 1 138 ? 10.505 4.196 -32.187 1.00 88.31 138 SER A O 1
ATOM 1070 N N . ILE A 1 139 ? 10.830 6.241 -31.329 1.00 92.12 139 ILE A N 1
ATOM 1071 C CA . ILE A 1 139 ? 9.403 6.578 -31.192 1.00 92.12 139 ILE A CA 1
ATOM 1072 C C . ILE A 1 139 ? 8.702 6.678 -32.549 1.00 92.12 139 ILE A C 1
ATOM 1074 O O . ILE A 1 139 ? 7.554 6.251 -32.668 1.00 92.12 139 ILE A O 1
ATOM 1078 N N . ASN A 1 140 ? 9.381 7.231 -33.553 1.00 92.00 140 ASN A N 1
ATOM 1079 C CA . ASN A 1 140 ? 8.804 7.453 -34.877 1.00 92.00 140 ASN A CA 1
ATOM 1080 C C . ASN A 1 140 ? 8.859 6.210 -35.776 1.00 92.00 140 ASN A C 1
ATOM 1082 O O . ASN A 1 140 ? 8.008 6.056 -36.648 1.00 92.00 140 ASN A O 1
ATOM 1086 N N . GLN A 1 141 ? 9.860 5.345 -35.593 1.00 90.19 141 GLN A N 1
ATOM 1087 C CA . GLN A 1 141 ? 10.138 4.233 -36.507 1.00 90.19 141 GLN A CA 1
ATOM 1088 C C . GLN A 1 141 ? 9.648 2.876 -35.993 1.00 90.19 141 GLN A C 1
ATOM 1090 O O . GLN A 1 141 ? 9.314 2.007 -36.797 1.00 90.19 141 GLN A O 1
ATOM 1095 N N . LEU A 1 142 ? 9.607 2.664 -34.673 1.00 87.69 142 LEU A N 1
ATOM 1096 C CA . LEU A 1 142 ? 9.193 1.384 -34.098 1.00 87.69 142 LEU A CA 1
ATOM 1097 C C . LEU A 1 142 ? 7.695 1.384 -33.750 1.00 87.69 142 LEU A C 1
ATOM 1099 O O . LEU A 1 142 ? 7.176 2.374 -33.221 1.00 87.69 142 LEU A O 1
ATOM 1103 N N . PRO A 1 143 ? 6.988 0.264 -33.985 1.00 90.88 143 PRO A N 1
ATOM 1104 C CA . PRO A 1 143 ? 5.567 0.158 -33.675 1.00 90.88 143 PRO A CA 1
ATOM 1105 C C . PRO A 1 143 ? 5.307 0.350 -32.176 1.00 90.88 143 PRO A C 1
ATOM 1107 O O . PRO A 1 143 ? 6.091 -0.073 -31.328 1.00 90.88 143 PRO A O 1
ATOM 1110 N N . ASP A 1 144 ? 4.186 0.999 -31.853 1.00 92.06 144 ASP A N 1
ATOM 1111 C CA . ASP A 1 144 ? 3.684 1.244 -30.492 1.00 92.06 144 ASP A CA 1
ATOM 1112 C C . ASP A 1 144 ? 4.603 2.052 -29.551 1.00 92.06 144 ASP A C 1
ATOM 1114 O O . ASP A 1 144 ? 4.226 2.317 -28.403 1.00 92.06 144 ASP A O 1
ATOM 1118 N N . MET A 1 145 ? 5.771 2.522 -30.011 1.00 93.50 145 MET A N 1
ATOM 1119 C CA . MET A 1 145 ? 6.714 3.256 -29.160 1.00 93.50 145 MET A CA 1
ATOM 1120 C C . MET A 1 145 ? 6.209 4.632 -28.730 1.00 93.50 145 MET A C 1
ATOM 1122 O O . MET A 1 145 ? 6.497 5.056 -27.611 1.00 93.50 145 MET A O 1
ATOM 1126 N N . GLY A 1 146 ? 5.380 5.303 -29.536 1.00 93.44 146 GLY A N 1
ATOM 1127 C CA . GLY A 1 146 ? 4.711 6.540 -29.116 1.00 93.44 146 GLY A CA 1
ATOM 1128 C C . GLY A 1 146 ? 3.811 6.341 -27.889 1.00 93.44 146 GLY A C 1
ATOM 1129 O O . GLY A 1 146 ? 3.885 7.101 -26.921 1.00 93.44 146 GLY A O 1
ATOM 1130 N N . GLN A 1 147 ? 3.010 5.269 -27.873 1.00 95.12 147 GLN A N 1
ATOM 1131 C CA . GLN A 1 147 ? 2.180 4.922 -26.713 1.00 95.12 147 GLN A CA 1
ATOM 1132 C C . GLN A 1 147 ? 3.048 4.503 -25.519 1.00 95.12 147 GLN A C 1
ATOM 1134 O O . GLN A 1 147 ? 2.804 4.943 -24.391 1.00 95.12 147 GLN A O 1
ATOM 1139 N N . ALA A 1 148 ? 4.099 3.714 -25.762 1.00 95.44 148 ALA A N 1
ATOM 1140 C CA . ALA A 1 148 ? 5.029 3.284 -24.724 1.00 95.44 148 ALA A CA 1
ATOM 1141 C C . ALA A 1 148 ? 5.767 4.458 -24.066 1.00 95.44 148 ALA A C 1
ATOM 1143 O O . ALA A 1 148 ? 5.933 4.461 -22.844 1.00 95.44 148 ALA A O 1
ATOM 1144 N N . ALA A 1 149 ? 6.156 5.476 -24.836 1.00 95.19 149 ALA A N 1
ATOM 1145 C CA . ALA A 1 149 ? 6.800 6.683 -24.329 1.00 95.19 149 ALA A CA 1
ATOM 1146 C C . ALA A 1 149 ? 5.863 7.466 -23.398 1.00 95.19 149 ALA A C 1
ATOM 1148 O O . ALA A 1 149 ? 6.241 7.783 -22.267 1.00 95.19 149 ALA A O 1
ATOM 1149 N N . ILE A 1 150 ? 4.611 7.694 -23.817 1.00 96.81 150 ILE A N 1
ATOM 1150 C CA . ILE A 1 150 ? 3.590 8.359 -22.988 1.00 96.81 150 ILE A CA 1
ATOM 1151 C C . ILE A 1 150 ? 3.345 7.562 -21.703 1.00 96.81 150 ILE A C 1
ATOM 1153 O O . ILE A 1 150 ? 3.370 8.113 -20.599 1.00 96.81 150 ILE A O 1
ATOM 1157 N N . GLY A 1 151 ? 3.138 6.250 -21.824 1.00 97.56 151 GLY A N 1
ATOM 1158 C CA . GLY A 1 151 ? 2.898 5.380 -20.679 1.00 97.56 151 GLY A CA 1
ATOM 1159 C C . GLY A 1 151 ? 4.091 5.322 -19.716 1.00 97.56 151 GLY A C 1
ATOM 1160 O O . GLY A 1 151 ? 3.906 5.385 -18.502 1.00 97.56 151 GLY A O 1
ATOM 1161 N N . THR A 1 152 ? 5.323 5.293 -20.226 1.00 96.56 152 THR A N 1
ATOM 1162 C CA . THR A 1 152 ? 6.541 5.336 -19.400 1.00 96.56 152 THR A CA 1
ATOM 1163 C C . THR A 1 152 ? 6.681 6.677 -18.687 1.00 96.56 152 THR A C 1
ATOM 1165 O O . THR A 1 152 ? 6.941 6.697 -17.483 1.00 96.56 152 THR A O 1
ATOM 1168 N N . GLY A 1 153 ? 6.418 7.794 -19.374 1.00 97.00 153 GLY A N 1
ATOM 1169 C CA . GLY A 1 153 ? 6.374 9.125 -18.764 1.00 97.00 153 GLY A CA 1
ATOM 1170 C C . GLY A 1 153 ? 5.371 9.198 -17.608 1.00 97.00 153 GLY A C 1
ATOM 1171 O O . GLY A 1 153 ? 5.712 9.657 -16.514 1.00 97.00 153 GLY A O 1
ATOM 1172 N N . LEU A 1 154 ? 4.165 8.647 -17.798 1.00 97.81 154 LEU A N 1
ATOM 1173 C CA . LEU A 1 154 ? 3.162 8.524 -16.736 1.00 97.81 154 LEU A CA 1
ATOM 1174 C C . LEU A 1 154 ? 3.661 7.666 -15.564 1.00 97.81 154 LEU A C 1
ATOM 1176 O O . LEU A 1 154 ? 3.506 8.067 -14.410 1.00 97.81 154 LEU A O 1
ATOM 1180 N N . LEU A 1 155 ? 4.280 6.507 -15.821 1.00 96.56 155 LEU A N 1
ATOM 1181 C CA . LEU A 1 155 ? 4.829 5.647 -14.763 1.00 96.56 155 LEU A CA 1
ATOM 1182 C C . LEU A 1 155 ? 5.906 6.361 -13.943 1.00 96.56 155 LEU A C 1
ATOM 1184 O O . LEU A 1 155 ? 5.873 6.293 -12.712 1.00 96.56 155 LEU A O 1
ATOM 1188 N N . VAL A 1 156 ? 6.831 7.066 -14.601 1.00 96.00 156 VAL A N 1
ATOM 1189 C CA . VAL A 1 156 ? 7.892 7.831 -13.934 1.00 96.00 156 VAL A CA 1
ATOM 1190 C C . VAL A 1 156 ? 7.288 8.944 -13.079 1.00 96.00 156 VAL A C 1
ATOM 1192 O O . VAL A 1 156 ? 7.603 9.037 -11.892 1.00 96.00 156 VAL A O 1
ATOM 1195 N N . PHE A 1 157 ? 6.355 9.725 -13.628 1.00 96.25 157 PHE A N 1
ATOM 1196 C CA . PHE A 1 157 ? 5.651 10.782 -12.899 1.00 96.25 157 PHE A CA 1
ATOM 1197 C C . PHE A 1 157 ? 4.928 10.251 -11.650 1.00 96.25 157 PHE A C 1
ATOM 1199 O O . PHE A 1 157 ? 5.124 10.754 -10.539 1.00 96.25 157 PHE A O 1
ATOM 1206 N N . ILE A 1 158 ? 4.147 9.178 -11.800 1.00 96.31 158 ILE A N 1
ATOM 1207 C CA . ILE A 1 158 ? 3.437 8.534 -10.687 1.00 96.31 158 ILE A CA 1
ATOM 1208 C C . ILE A 1 158 ? 4.430 7.987 -9.654 1.00 96.31 158 ILE A C 1
ATOM 1210 O O . ILE A 1 158 ? 4.193 8.088 -8.443 1.00 96.31 158 ILE A O 1
ATOM 1214 N N . GLY A 1 159 ? 5.547 7.424 -10.115 1.00 93.44 159 GLY A N 1
ATOM 1215 C CA . GLY A 1 159 ? 6.647 6.948 -9.287 1.00 93.44 159 GLY A CA 1
ATOM 1216 C C . GLY A 1 159 ? 7.238 8.045 -8.407 1.00 93.44 159 GLY A C 1
ATOM 1217 O O . GLY A 1 159 ? 7.329 7.863 -7.189 1.00 93.44 159 GLY A O 1
ATOM 1218 N N . LEU A 1 160 ? 7.560 9.197 -9.002 1.00 92.19 160 LEU A N 1
ATOM 1219 C CA . LEU A 1 160 ? 8.094 10.376 -8.315 1.00 92.19 160 LEU A CA 1
ATOM 1220 C C . LEU A 1 160 ? 7.113 10.907 -7.266 1.00 92.19 160 LEU A C 1
ATOM 1222 O O . LEU A 1 160 ? 7.473 11.067 -6.099 1.00 92.19 160 LEU A O 1
ATOM 1226 N N . ILE A 1 161 ? 5.842 11.081 -7.631 1.00 93.62 161 ILE A N 1
ATOM 1227 C CA . ILE A 1 161 ? 4.795 11.532 -6.702 1.00 93.62 161 ILE A CA 1
ATOM 1228 C C . ILE A 1 161 ? 4.589 10.538 -5.547 1.00 93.62 161 ILE A C 1
ATOM 1230 O O . ILE A 1 161 ? 4.271 10.921 -4.418 1.00 93.62 161 ILE A O 1
ATOM 1234 N N . SER A 1 162 ? 4.822 9.249 -5.793 1.00 90.44 162 SER A N 1
ATOM 1235 C CA . SER A 1 162 ? 4.694 8.196 -4.784 1.00 90.44 162 SER A CA 1
ATOM 1236 C C . SER A 1 162 ? 5.887 8.117 -3.816 1.00 90.44 162 SER A C 1
ATOM 1238 O O . SER A 1 162 ? 5.821 7.374 -2.826 1.00 90.44 162 SER A O 1
ATOM 1240 N N . ILE A 1 163 ? 6.955 8.900 -4.028 1.00 88.25 163 ILE A N 1
ATOM 1241 C CA . ILE A 1 163 ? 8.096 8.995 -3.108 1.00 88.25 163 ILE A CA 1
ATOM 1242 C C . ILE A 1 163 ? 7.636 9.558 -1.763 1.00 88.25 163 ILE A C 1
ATOM 1244 O O . ILE A 1 163 ? 6.909 10.543 -1.675 1.00 88.25 163 ILE A O 1
ATOM 1248 N N . GLY A 1 164 ? 8.103 8.947 -0.670 1.00 82.00 164 GLY A N 1
ATOM 1249 C CA . GLY A 1 164 ? 7.623 9.243 0.680 1.00 82.00 164 GLY A CA 1
ATOM 1250 C C . GLY A 1 164 ? 7.756 10.703 1.128 1.00 82.00 164 GLY A C 1
ATOM 1251 O O . GLY A 1 164 ? 6.980 11.098 1.991 1.00 82.00 164 GLY A O 1
ATOM 1252 N N . GLY A 1 165 ? 8.701 11.475 0.581 1.00 83.56 165 GLY A N 1
ATOM 1253 C CA . GLY A 1 165 ? 8.839 12.912 0.844 1.00 83.56 165 GLY A CA 1
ATOM 1254 C C . GLY A 1 165 ? 7.763 13.748 0.146 1.00 83.56 165 GLY A C 1
ATOM 1255 O O . GLY A 1 165 ? 7.087 14.534 0.803 1.00 83.56 165 GLY A O 1
ATOM 1256 N N . ILE A 1 166 ? 7.545 13.511 -1.151 1.00 87.44 166 ILE A N 1
ATOM 1257 C CA . ILE A 1 166 ? 6.554 14.225 -1.973 1.00 87.44 166 ILE A CA 1
ATOM 1258 C C . ILE A 1 166 ? 5.134 13.823 -1.561 1.00 87.44 166 ILE A C 1
ATOM 1260 O O . ILE A 1 166 ? 4.324 14.670 -1.195 1.00 87.44 166 ILE A O 1
ATOM 1264 N N . ARG A 1 167 ? 4.869 12.516 -1.467 1.00 88.50 167 ARG A N 1
ATOM 1265 C CA . ARG A 1 167 ? 3.571 11.938 -1.082 1.00 88.50 167 ARG A CA 1
ATOM 1266 C C . ARG A 1 167 ? 3.025 12.455 0.254 1.00 88.50 167 ARG A C 1
ATOM 1268 O O . ARG A 1 167 ? 1.831 12.370 0.508 1.00 88.50 167 ARG A O 1
ATOM 1275 N N . ARG A 1 168 ? 3.886 12.900 1.176 1.00 85.06 168 ARG A N 1
ATOM 1276 C CA . ARG A 1 168 ? 3.448 13.427 2.485 1.00 85.06 168 ARG A CA 1
ATOM 1277 C C . ARG A 1 168 ? 2.923 14.858 2.413 1.00 85.06 168 ARG A C 1
ATOM 1279 O O . ARG A 1 168 ? 2.233 15.261 3.339 1.00 85.06 168 ARG A O 1
ATOM 1286 N N . ARG A 1 169 ? 3.252 15.600 1.355 1.00 88.38 169 ARG A N 1
ATOM 1287 C CA . ARG A 1 169 ? 2.843 16.997 1.161 1.00 88.38 169 ARG A CA 1
ATOM 1288 C C . ARG A 1 169 ? 1.530 17.145 0.398 1.00 88.38 169 ARG A C 1
ATOM 1290 O O . ARG A 1 169 ? 1.044 18.256 0.257 1.00 88.38 169 ARG A O 1
ATOM 1297 N N . MET A 1 170 ? 0.963 16.045 -0.089 1.00 86.44 170 MET A N 1
ATOM 1298 C CA . MET A 1 170 ? -0.261 16.056 -0.883 1.00 86.44 170 MET A CA 1
ATOM 1299 C C . MET A 1 170 ? -1.425 15.385 -0.143 1.00 86.44 170 MET A C 1
ATOM 1301 O O . MET A 1 170 ? -1.196 14.428 0.612 1.00 86.44 170 MET A O 1
ATOM 1305 N N . PRO A 1 171 ? -2.673 15.820 -0.394 1.00 85.75 171 PRO A N 1
ATOM 1306 C CA . PRO A 1 171 ? -3.858 15.115 0.071 1.00 85.75 171 PRO A CA 1
ATOM 1307 C C . PRO A 1 171 ? -3.862 13.661 -0.407 1.00 85.75 171 PRO A C 1
ATOM 1309 O O . PRO A 1 171 ? -3.455 13.349 -1.531 1.00 85.75 171 PRO A O 1
ATOM 1312 N N . TYR A 1 172 ? -4.344 12.760 0.449 1.00 82.69 172 TYR A N 1
ATOM 1313 C CA . TYR A 1 172 ? -4.396 11.333 0.128 1.00 82.69 172 TYR A CA 1
ATOM 1314 C C . TYR A 1 172 ? -5.249 11.055 -1.113 1.00 82.69 172 TYR A C 1
ATOM 1316 O O . TYR A 1 172 ? -4.846 10.248 -1.950 1.00 82.69 172 TYR A O 1
ATOM 1324 N N . ASP A 1 173 ? -6.384 11.741 -1.249 1.00 83.38 173 ASP A N 1
ATOM 1325 C CA . ASP A 1 173 ? -7.295 11.540 -2.372 1.00 83.38 173 ASP A CA 1
ATOM 1326 C C . ASP A 1 173 ? -6.659 11.983 -3.690 1.00 83.38 173 ASP A C 1
ATOM 1328 O O . ASP A 1 173 ? -6.707 11.237 -4.664 1.00 83.38 173 ASP A O 1
ATOM 1332 N N . ALA A 1 174 ? -5.977 13.132 -3.723 1.00 88.31 174 ALA A N 1
ATOM 1333 C CA . ALA A 1 174 ? -5.250 13.582 -4.912 1.00 88.31 174 ALA A CA 1
ATOM 1334 C C . ALA A 1 174 ? -4.190 12.555 -5.342 1.00 88.31 174 ALA A C 1
ATOM 1336 O O . ALA A 1 174 ? -4.142 12.145 -6.501 1.00 88.31 174 ALA A O 1
ATOM 1337 N N . TRP A 1 175 ? -3.391 12.067 -4.384 1.00 92.19 175 TRP A N 1
ATOM 1338 C CA . TRP A 1 175 ? -2.413 11.008 -4.639 1.00 92.19 175 TRP A CA 1
ATOM 1339 C C . TRP A 1 175 ? -3.074 9.747 -5.193 1.00 92.19 175 TRP A C 1
ATOM 1341 O O . TRP A 1 175 ? -2.582 9.173 -6.158 1.00 92.19 175 TRP A O 1
ATOM 1351 N N . TYR A 1 176 ? -4.183 9.318 -4.591 1.00 89.31 176 TYR A N 1
ATOM 1352 C CA . TYR A 1 176 ? -4.898 8.111 -4.986 1.00 89.31 176 TYR A CA 1
ATOM 1353 C C . TYR A 1 176 ? -5.398 8.180 -6.435 1.00 89.31 176 TYR A C 1
ATOM 1355 O O . TYR A 1 176 ? -5.210 7.217 -7.176 1.00 89.31 176 TYR A O 1
ATOM 1363 N N . HIS A 1 177 ? -5.989 9.305 -6.853 1.00 90.31 177 HIS A N 1
ATOM 1364 C CA . HIS A 1 177 ? -6.497 9.469 -8.219 1.00 90.31 177 HIS A CA 1
ATOM 1365 C C . HIS A 1 177 ? -5.363 9.543 -9.248 1.00 90.31 177 HIS A C 1
ATOM 1367 O O . HIS A 1 177 ? -5.433 8.863 -10.267 1.00 90.31 177 HIS A O 1
ATOM 1373 N N . ILE A 1 178 ? -4.283 10.277 -8.956 1.00 94.38 178 ILE A N 1
ATOM 1374 C CA . ILE A 1 178 ? -3.096 10.318 -9.827 1.00 94.38 178 ILE A CA 1
ATOM 1375 C C . ILE A 1 178 ? -2.468 8.926 -9.940 1.00 94.38 178 ILE A C 1
ATOM 1377 O O . ILE A 1 178 ? -2.131 8.477 -11.028 1.00 94.38 178 ILE A O 1
ATOM 1381 N N . HIS A 1 179 ? -2.353 8.201 -8.828 1.00 94.44 179 HIS A N 1
ATOM 1382 C CA . HIS A 1 179 ? -1.806 6.847 -8.826 1.00 94.44 179 HIS A CA 1
ATOM 1383 C C . HIS A 1 179 ? -2.695 5.854 -9.596 1.00 94.44 179 HIS A C 1
ATOM 1385 O O . HIS A 1 179 ? -2.203 4.857 -10.113 1.00 94.44 179 HIS A O 1
ATOM 1391 N N . LEU A 1 180 ? -3.998 6.125 -9.732 1.00 94.06 180 LEU A N 1
ATOM 1392 C CA . LEU A 1 180 ? -4.900 5.313 -10.550 1.00 94.06 180 LEU A CA 1
ATOM 1393 C C . LEU A 1 180 ? -4.555 5.379 -12.048 1.00 94.06 180 LEU A C 1
ATOM 1395 O O . LEU A 1 180 ? -4.824 4.419 -12.770 1.00 94.06 180 LEU A O 1
ATOM 1399 N N . LEU A 1 181 ? -3.892 6.451 -12.503 1.00 96.19 181 LEU A N 1
ATOM 1400 C CA . LEU A 1 181 ? -3.395 6.571 -13.879 1.00 96.19 181 LEU A CA 1
ATOM 1401 C C . LEU A 1 181 ? -2.363 5.490 -14.233 1.00 96.19 181 LEU A C 1
ATOM 1403 O O . LEU A 1 181 ? -2.094 5.277 -15.412 1.00 96.19 181 LEU A O 1
ATOM 1407 N N . THR A 1 182 ? -1.843 4.735 -13.255 1.00 96.12 182 THR A N 1
ATOM 1408 C CA . THR A 1 182 ? -1.020 3.550 -13.522 1.00 96.12 182 THR A CA 1
ATOM 1409 C C . THR A 1 182 ? -1.754 2.536 -14.398 1.00 96.12 182 THR A C 1
ATOM 1411 O O . THR A 1 182 ? -1.106 1.914 -15.227 1.00 96.12 182 THR A O 1
ATOM 1414 N N . TYR A 1 183 ? -3.083 2.392 -14.308 1.00 95.81 183 TYR A N 1
ATOM 1415 C CA . TYR A 1 183 ? -3.813 1.493 -15.216 1.00 95.81 183 TYR A CA 1
ATOM 1416 C C . TYR A 1 183 ? -3.704 1.930 -16.681 1.00 95.81 183 TYR A C 1
ATOM 1418 O O . TYR A 1 183 ? -3.450 1.096 -17.546 1.00 95.81 183 TYR A O 1
ATOM 1426 N N . ALA A 1 184 ? -3.838 3.232 -16.949 1.00 97.31 184 ALA A N 1
ATOM 1427 C CA . ALA A 1 184 ? -3.659 3.784 -18.289 1.00 97.31 184 ALA A CA 1
ATOM 1428 C C . ALA A 1 184 ? -2.207 3.629 -18.755 1.00 97.31 184 ALA A C 1
ATOM 1430 O O . ALA A 1 184 ? -1.958 3.194 -19.873 1.00 97.31 184 ALA A O 1
ATOM 1431 N N . ALA A 1 185 ? -1.248 3.902 -17.870 1.00 97.38 185 ALA A N 1
ATOM 1432 C CA . ALA A 1 185 ? 0.166 3.751 -18.169 1.00 97.38 185 ALA A CA 1
ATOM 1433 C C . ALA A 1 185 ? 0.528 2.293 -18.521 1.00 97.38 185 ALA A C 1
ATOM 1435 O O . ALA A 1 185 ? 1.228 2.046 -19.501 1.00 97.38 185 ALA A O 1
ATOM 1436 N N . VAL A 1 186 ? -0.011 1.316 -17.781 1.00 96.75 186 VAL A N 1
ATOM 1437 C CA . VAL A 1 186 ? 0.164 -0.120 -18.060 1.00 96.75 186 VAL A CA 1
ATOM 1438 C C . VAL A 1 186 ? -0.466 -0.508 -19.393 1.00 96.75 186 VAL A C 1
ATOM 1440 O O . VAL A 1 186 ? 0.161 -1.230 -20.155 1.00 96.75 186 VAL A O 1
ATOM 1443 N N . PHE A 1 187 ? -1.666 -0.012 -19.700 1.00 96.62 187 PHE A N 1
ATOM 1444 C CA . PHE A 1 187 ? -2.309 -0.256 -20.993 1.00 96.62 187 PHE A CA 1
ATOM 1445 C C . PHE A 1 187 ? -1.473 0.287 -22.163 1.00 96.62 187 PHE A C 1
ATOM 1447 O O . PHE A 1 187 ? -1.169 -0.452 -23.093 1.00 96.62 187 PHE A O 1
ATOM 1454 N N . LEU A 1 188 ? -1.035 1.547 -22.085 1.00 97.06 188 LEU A N 1
ATOM 1455 C CA . LEU A 1 188 ? -0.244 2.208 -23.131 1.00 97.06 188 LEU A CA 1
ATOM 1456 C C . LEU A 1 188 ? 1.134 1.560 -23.339 1.00 97.06 188 LEU A C 1
ATOM 1458 O O . LEU A 1 188 ? 1.643 1.501 -24.451 1.00 97.06 188 LEU A O 1
ATOM 1462 N N . THR A 1 189 ? 1.734 1.043 -22.266 1.00 96.19 189 THR A N 1
ATOM 1463 C CA . THR A 1 189 ? 3.004 0.301 -22.317 1.00 96.19 189 THR A CA 1
ATOM 1464 C C . THR A 1 189 ? 2.826 -1.191 -22.596 1.00 96.19 189 THR A C 1
ATOM 1466 O O . THR A 1 189 ? 3.816 -1.909 -22.652 1.00 96.19 189 THR A O 1
ATOM 1469 N N . PHE A 1 190 ? 1.618 -1.724 -22.753 1.00 95.62 190 PHE A N 1
ATOM 1470 C CA . PHE A 1 190 ? 1.465 -3.163 -22.971 1.00 95.62 190 PHE A CA 1
ATOM 1471 C C . PHE A 1 190 ? 1.836 -3.568 -24.399 1.00 95.62 190 PHE A C 1
ATOM 1473 O O . PHE A 1 190 ? 2.554 -4.546 -24.591 1.00 95.62 190 PHE A O 1
ATOM 1480 N N . TRP A 1 191 ? 1.384 -2.805 -25.396 1.00 94.00 191 TRP A N 1
ATOM 1481 C CA . TRP A 1 191 ? 1.465 -3.228 -26.796 1.00 94.00 191 TRP A CA 1
ATOM 1482 C C . TRP A 1 191 ? 2.893 -3.333 -27.326 1.00 94.00 191 TRP A C 1
ATOM 1484 O O . TRP A 1 191 ? 3.222 -4.351 -27.933 1.00 94.00 191 TRP A O 1
ATOM 1494 N N . HIS A 1 192 ? 3.768 -2.387 -26.968 1.00 94.06 192 HIS A N 1
ATOM 1495 C CA . HIS A 1 192 ? 5.180 -2.437 -27.364 1.00 94.06 192 HIS A CA 1
ATOM 1496 C C . HIS A 1 192 ? 5.886 -3.721 -26.910 1.00 94.06 192 HIS A C 1
ATOM 1498 O O . HIS A 1 192 ? 6.748 -4.238 -27.611 1.00 94.06 192 HIS A O 1
ATOM 1504 N N . GLN A 1 193 ? 5.487 -4.301 -25.770 1.00 93.81 193 GLN A N 1
ATOM 1505 C CA . GLN A 1 193 ? 6.088 -5.549 -25.293 1.00 93.81 193 GLN A CA 1
ATOM 1506 C C . GLN A 1 193 ? 5.905 -6.673 -26.312 1.00 93.81 193 GLN A C 1
ATOM 1508 O O . GLN A 1 193 ? 6.775 -7.524 -26.436 1.00 93.81 193 GLN A O 1
ATOM 1513 N N . LEU A 1 194 ? 4.789 -6.674 -27.042 1.00 89.75 194 LEU A N 1
ATOM 1514 C CA . LEU A 1 194 ? 4.430 -7.725 -27.985 1.00 89.75 194 LEU A CA 1
ATOM 1515 C C . LEU A 1 194 ? 4.876 -7.423 -29.415 1.00 89.75 194 LEU A C 1
ATOM 1517 O O . LEU A 1 194 ? 5.186 -8.364 -30.141 1.00 89.75 194 LEU A O 1
ATOM 1521 N N . SER A 1 195 ? 4.879 -6.152 -29.826 1.00 87.06 195 SER A N 1
ATOM 1522 C CA . SER A 1 195 ? 5.276 -5.752 -31.180 1.00 87.06 195 SER A CA 1
ATOM 1523 C C . SER A 1 195 ? 6.790 -5.636 -31.346 1.00 87.06 195 SER A C 1
ATOM 1525 O O . SER A 1 195 ? 7.300 -6.004 -32.400 1.00 87.06 195 SER A O 1
ATOM 1527 N N . THR A 1 196 ? 7.526 -5.210 -30.312 1.00 83.44 196 THR A N 1
ATOM 1528 C CA . THR A 1 196 ? 8.996 -5.075 -30.369 1.00 83.44 196 THR A CA 1
ATOM 1529 C C . THR A 1 196 ? 9.748 -6.130 -29.555 1.00 83.44 196 THR A C 1
ATOM 1531 O O . THR A 1 196 ? 10.976 -6.197 -29.602 1.00 83.44 196 THR A O 1
ATOM 1534 N N . GLY A 1 197 ? 9.047 -6.970 -28.788 1.00 81.94 197 GLY A N 1
ATOM 1535 C CA . GLY A 1 197 ? 9.663 -8.035 -27.999 1.00 81.94 197 GLY A CA 1
ATOM 1536 C C . GLY A 1 197 ? 9.998 -9.268 -28.838 1.00 81.94 197 GLY A C 1
ATOM 1537 O O . GLY A 1 197 ? 9.132 -10.110 -29.074 1.00 81.94 197 GLY A O 1
ATOM 1538 N N . ASN A 1 198 ? 11.272 -9.423 -29.216 1.00 81.31 198 ASN A N 1
ATOM 1539 C CA . ASN A 1 198 ? 11.759 -10.569 -30.001 1.00 81.31 198 ASN A CA 1
ATOM 1540 C C . ASN A 1 198 ? 11.373 -11.931 -29.379 1.00 81.31 198 ASN A C 1
ATOM 1542 O O . ASN A 1 198 ? 10.999 -12.870 -30.077 1.00 81.31 198 ASN A O 1
ATOM 1546 N N . ASP A 1 199 ? 11.374 -12.012 -28.046 1.00 82.12 199 ASP A N 1
ATOM 1547 C CA . ASP A 1 199 ? 11.009 -13.214 -27.289 1.00 82.12 199 ASP A CA 1
ATOM 1548 C C . ASP A 1 199 ? 9.570 -13.700 -27.537 1.00 82.12 199 ASP A C 1
ATOM 1550 O O . ASP A 1 199 ? 9.289 -14.893 -27.421 1.00 82.12 199 ASP A O 1
ATOM 1554 N N . PHE A 1 200 ? 8.660 -12.794 -27.907 1.00 86.38 200 PHE A N 1
ATOM 1555 C CA . PHE A 1 200 ? 7.263 -13.112 -28.210 1.00 86.38 200 PHE A CA 1
ATOM 1556 C C . PHE A 1 200 ? 7.005 -13.320 -29.704 1.00 86.38 200 PHE A C 1
ATOM 1558 O O . PHE A 1 200 ? 6.009 -13.952 -30.059 1.00 86.38 200 PHE A O 1
ATOM 1565 N N . ALA A 1 201 ? 7.885 -12.806 -30.568 1.00 78.69 201 ALA A N 1
ATOM 1566 C CA . ALA A 1 201 ? 7.819 -13.013 -32.011 1.00 78.69 201 ALA A CA 1
ATOM 1567 C C . ALA A 1 201 ? 8.240 -14.441 -32.394 1.00 78.69 201 ALA A C 1
ATOM 1569 O O . ALA A 1 201 ? 7.605 -15.064 -33.240 1.00 78.69 201 ALA A O 1
ATOM 1570 N N . VAL A 1 202 ? 9.270 -14.977 -31.729 1.00 77.94 202 VAL A N 1
ATOM 1571 C CA . VAL A 1 202 ? 9.853 -16.292 -32.049 1.00 77.94 202 VAL A CA 1
ATOM 1572 C C . VAL A 1 202 ? 9.125 -17.449 -31.347 1.00 77.94 202 VAL A C 1
ATOM 1574 O O . VAL A 1 202 ? 9.074 -18.556 -31.878 1.00 77.94 202 VAL A O 1
ATOM 1577 N N . GLN A 1 203 ? 8.521 -17.217 -30.172 1.00 84.31 203 GLN A N 1
ATOM 1578 C CA . GLN A 1 203 ? 7.845 -18.261 -29.388 1.00 84.31 203 GLN A CA 1
ATOM 1579 C C . GLN A 1 203 ? 6.349 -17.958 -29.149 1.00 84.31 203 GLN A C 1
ATOM 1581 O O . GLN A 1 203 ? 5.997 -17.245 -28.200 1.00 84.31 203 GLN A O 1
ATOM 1586 N N . PRO A 1 204 ? 5.420 -18.576 -29.910 1.00 87.25 204 PRO A N 1
ATOM 1587 C CA . PRO A 1 204 ? 3.974 -18.397 -29.716 1.00 87.25 204 PRO A CA 1
ATOM 1588 C C . PRO A 1 204 ? 3.478 -18.787 -28.313 1.00 87.25 204 PRO A C 1
ATOM 1590 O O . PRO A 1 204 ? 2.540 -18.183 -27.778 1.00 87.25 204 PRO A O 1
ATOM 1593 N N . ALA A 1 205 ? 4.127 -19.774 -27.686 1.00 89.25 205 ALA A N 1
ATOM 1594 C CA . ALA A 1 205 ? 3.827 -20.196 -26.320 1.00 89.25 205 ALA A CA 1
ATOM 1595 C C . ALA A 1 205 ? 4.102 -19.077 -25.301 1.00 89.25 205 ALA A C 1
ATOM 1597 O O . ALA A 1 205 ? 3.273 -18.830 -24.423 1.00 89.25 205 ALA A O 1
ATOM 1598 N N . ALA A 1 206 ? 5.212 -18.346 -25.456 1.00 89.56 206 ALA A N 1
ATOM 1599 C CA . ALA A 1 206 ? 5.556 -17.214 -24.599 1.00 89.56 206 ALA A CA 1
ATOM 1600 C C . ALA A 1 206 ? 4.526 -16.085 -24.725 1.00 89.56 206 ALA A C 1
ATOM 1602 O O . ALA A 1 206 ? 4.045 -15.568 -23.716 1.00 89.56 206 ALA A O 1
ATOM 1603 N N . LYS A 1 207 ? 4.112 -15.762 -25.958 1.00 91.75 207 LYS A N 1
ATOM 1604 C CA . LYS A 1 207 ? 3.063 -14.766 -26.232 1.00 91.75 207 LYS A CA 1
ATOM 1605 C C . LYS A 1 207 ? 1.730 -15.148 -25.580 1.00 91.75 207 LYS A C 1
ATOM 1607 O O . LYS A 1 207 ? 1.094 -14.321 -24.927 1.00 91.75 207 LYS A O 1
ATOM 1612 N N . THR A 1 208 ? 1.336 -16.416 -25.694 1.00 93.06 208 THR A N 1
ATOM 1613 C CA . THR A 1 208 ? 0.108 -16.945 -25.079 1.00 93.06 208 THR A CA 1
ATOM 1614 C C . THR A 1 208 ? 0.168 -16.880 -23.553 1.00 93.06 208 THR A C 1
ATOM 1616 O O . THR A 1 208 ? -0.783 -16.423 -22.919 1.00 93.06 208 THR A O 1
ATOM 1619 N N . ALA A 1 209 ? 1.295 -17.270 -22.951 1.00 93.19 209 ALA A N 1
ATOM 1620 C CA . ALA A 1 209 ? 1.502 -17.168 -21.509 1.00 93.19 209 ALA A CA 1
ATOM 1621 C C . ALA A 1 209 ? 1.437 -15.709 -21.021 1.00 93.19 209 ALA A C 1
ATOM 1623 O O . ALA A 1 209 ? 0.842 -15.435 -19.976 1.00 93.19 209 ALA A O 1
ATOM 1624 N N . TRP A 1 210 ? 1.979 -14.763 -21.796 1.00 95.25 210 TRP A N 1
ATOM 1625 C CA . TRP A 1 210 ? 1.921 -13.334 -21.480 1.00 95.25 210 TRP A CA 1
ATOM 1626 C C . TRP A 1 210 ? 0.487 -12.791 -21.516 1.00 95.25 210 TRP A C 1
ATOM 1628 O O . TRP A 1 210 ? 0.054 -12.128 -20.568 1.00 95.25 210 TRP A O 1
ATOM 1638 N N . TYR A 1 211 ? -0.293 -13.139 -22.548 1.00 95.31 211 TYR A N 1
ATOM 1639 C CA . TYR A 1 211 ? -1.718 -12.800 -22.606 1.00 95.31 211 TYR A CA 1
ATOM 1640 C C . TYR A 1 211 ? -2.508 -13.430 -21.460 1.00 95.31 211 TYR A C 1
ATOM 1642 O O . TYR A 1 211 ? -3.337 -12.755 -20.852 1.00 95.31 211 TYR A O 1
ATOM 1650 N N . ALA A 1 212 ? -2.242 -14.694 -21.126 1.00 96.62 212 ALA A N 1
ATOM 1651 C CA . ALA A 1 212 ? -2.902 -15.366 -20.014 1.00 96.62 212 ALA A CA 1
ATOM 1652 C C . ALA A 1 212 ? -2.600 -14.672 -18.676 1.00 96.62 212 ALA A C 1
ATOM 1654 O O . ALA A 1 212 ? -3.517 -14.464 -17.878 1.00 96.62 212 ALA A O 1
ATOM 1655 N N . LEU A 1 213 ? -1.350 -14.253 -18.443 1.00 96.06 213 LEU A N 1
ATOM 1656 C CA . LEU A 1 213 ? -0.942 -13.515 -17.245 1.00 96.06 213 LEU A CA 1
ATOM 1657 C C . LEU A 1 213 ? -1.691 -12.178 -17.123 1.00 96.06 213 LEU A C 1
ATOM 1659 O O . LEU A 1 213 ? -2.375 -11.941 -16.124 1.00 96.06 213 LEU A O 1
ATOM 1663 N N . TYR A 1 214 ? -1.595 -11.315 -18.138 1.00 97.06 214 TYR A N 1
ATOM 1664 C CA . TYR A 1 214 ? -2.217 -9.985 -18.118 1.00 97.06 214 TYR A CA 1
ATOM 1665 C C . TYR A 1 214 ? -3.746 -10.047 -18.177 1.00 97.06 214 TYR A C 1
ATOM 1667 O O . TYR A 1 214 ? -4.423 -9.299 -17.468 1.00 97.06 214 TYR A O 1
ATOM 1675 N N . GLY A 1 215 ? -4.306 -10.967 -18.963 1.00 97.44 215 GLY A N 1
ATOM 1676 C CA . GLY A 1 215 ? -5.743 -11.220 -19.036 1.00 97.44 215 GLY A CA 1
ATOM 1677 C C . GLY A 1 215 ? -6.311 -11.691 -17.698 1.00 97.44 215 GLY A C 1
ATOM 1678 O O . GLY A 1 215 ? -7.311 -11.146 -17.232 1.00 97.44 215 GLY A O 1
ATOM 1679 N N . SER A 1 216 ? -5.628 -12.615 -17.013 1.00 97.12 216 SER A N 1
ATOM 1680 C CA . SER A 1 216 ? -6.032 -13.076 -15.677 1.00 97.12 216 SER A CA 1
ATOM 1681 C C . SER A 1 216 ? -5.991 -11.945 -14.649 1.00 97.12 216 SER A C 1
ATOM 1683 O O . SER A 1 216 ? -6.940 -11.765 -13.887 1.00 97.12 216 SER A O 1
ATOM 1685 N N . VAL A 1 217 ? -4.921 -11.144 -14.636 1.00 96.88 217 VAL A N 1
ATOM 1686 C CA . VAL A 1 217 ? -4.800 -9.984 -13.734 1.00 96.88 217 VAL A CA 1
ATOM 1687 C C . VAL A 1 217 ? -5.917 -8.975 -14.006 1.00 96.88 217 VAL A C 1
ATOM 1689 O O . VAL A 1 217 ? -6.562 -8.508 -13.068 1.00 96.88 217 VAL A O 1
ATOM 1692 N N . THR A 1 218 ? -6.200 -8.688 -15.276 1.00 96.62 218 THR A N 1
ATOM 1693 C CA . THR A 1 218 ? -7.264 -7.766 -15.693 1.00 96.62 218 THR A CA 1
ATOM 1694 C C . THR A 1 218 ? -8.640 -8.273 -15.263 1.00 96.62 218 THR A C 1
ATOM 1696 O O . THR A 1 218 ? -9.406 -7.524 -14.656 1.00 96.62 218 THR A O 1
ATOM 1699 N N . ALA A 1 219 ? -8.937 -9.558 -15.479 1.00 97.38 219 ALA A N 1
ATOM 1700 C CA . ALA A 1 219 ? -10.180 -10.185 -15.035 1.00 97.38 219 ALA A CA 1
ATOM 1701 C C . ALA A 1 219 ? -10.348 -10.106 -13.507 1.00 97.38 219 ALA A C 1
ATOM 1703 O O . ALA A 1 219 ? -11.422 -9.754 -13.018 1.00 97.38 219 ALA A O 1
ATOM 1704 N N . LEU A 1 220 ? -9.277 -10.357 -12.743 1.00 96.12 220 LEU A N 1
ATOM 1705 C CA . LEU A 1 220 ? -9.281 -10.227 -11.283 1.00 96.12 220 LEU A CA 1
ATOM 1706 C C . LEU A 1 220 ? -9.517 -8.779 -10.835 1.00 96.12 220 LEU A C 1
ATOM 1708 O O . LEU A 1 220 ? -10.285 -8.556 -9.898 1.00 96.12 220 LEU A O 1
ATOM 1712 N N . VAL A 1 221 ? -8.900 -7.795 -11.498 1.00 95.56 221 VAL A N 1
ATOM 1713 C CA . VAL A 1 221 ? -9.133 -6.370 -11.221 1.00 95.56 221 VAL A CA 1
ATOM 1714 C C . VAL A 1 221 ? -10.586 -6.001 -11.510 1.00 95.56 221 VAL A C 1
ATOM 1716 O O . VAL A 1 221 ? -11.245 -5.451 -10.634 1.00 95.56 221 VAL A O 1
ATOM 1719 N N . ILE A 1 222 ? -11.132 -6.340 -12.679 1.00 96.12 222 ILE A N 1
ATOM 1720 C CA . ILE A 1 222 ? -12.533 -6.043 -13.019 1.00 96.12 222 ILE A CA 1
ATOM 1721 C C . ILE A 1 222 ? -13.477 -6.687 -11.999 1.00 96.12 222 ILE A C 1
ATOM 1723 O O . ILE A 1 222 ? -14.366 -6.030 -11.450 1.00 96.12 222 ILE A O 1
ATOM 1727 N N . TRP A 1 223 ? -13.255 -7.961 -11.681 1.00 96.00 223 TRP A N 1
ATOM 1728 C CA . TRP A 1 223 ? -14.114 -8.694 -10.765 1.00 96.00 223 TRP A CA 1
ATOM 1729 C C . TRP A 1 223 ? -14.088 -8.118 -9.346 1.00 96.00 223 TRP A C 1
ATOM 1731 O O . TRP A 1 223 ? -15.140 -7.802 -8.790 1.00 96.00 223 TRP A O 1
ATOM 1741 N N . TYR A 1 224 ? -12.906 -7.948 -8.748 1.00 93.50 224 TYR A N 1
ATOM 1742 C CA . TYR A 1 224 ? -12.789 -7.571 -7.336 1.00 93.50 224 TYR A CA 1
ATOM 1743 C C . TYR A 1 224 ? -12.778 -6.060 -7.088 1.00 93.50 224 TYR A C 1
ATOM 1745 O O . TYR A 1 224 ? -13.181 -5.623 -6.011 1.00 93.50 224 TYR A O 1
ATOM 1753 N N . ARG A 1 225 ? -12.370 -5.245 -8.067 1.00 92.12 225 ARG A N 1
ATOM 1754 C CA . ARG A 1 225 ? -12.327 -3.780 -7.940 1.00 92.12 225 ARG A CA 1
ATOM 1755 C C . ARG A 1 225 ? -13.629 -3.107 -8.372 1.00 92.12 225 ARG A C 1
ATOM 1757 O O . ARG A 1 225 ? -13.922 -2.029 -7.862 1.00 92.12 225 ARG A O 1
ATOM 1764 N N . ILE A 1 226 ? -14.384 -3.720 -9.289 1.00 93.00 226 ILE A N 1
ATOM 1765 C CA . ILE A 1 226 ? -15.576 -3.112 -9.902 1.00 93.00 226 ILE A CA 1
ATOM 1766 C C . ILE A 1 226 ? -16.826 -3.945 -9.602 1.00 93.00 226 ILE A C 1
ATOM 1768 O O . ILE A 1 226 ? -17.714 -3.487 -8.880 1.00 93.00 226 ILE A O 1
ATOM 1772 N N . LEU A 1 227 ? -16.897 -5.182 -10.102 1.00 95.81 227 LEU A N 1
ATOM 1773 C CA . LEU A 1 227 ? -18.140 -5.962 -10.088 1.00 95.81 227 LEU A CA 1
ATOM 1774 C C . LEU A 1 227 ? -18.569 -6.390 -8.679 1.00 95.81 227 LEU A C 1
ATOM 1776 O O . LEU A 1 227 ? -19.736 -6.229 -8.316 1.00 95.81 227 LEU A O 1
ATOM 1780 N N . ALA A 1 228 ? -17.651 -6.910 -7.863 1.00 93.62 228 ALA A N 1
ATOM 1781 C CA . ALA A 1 228 ? -17.965 -7.377 -6.515 1.00 93.62 228 ALA A CA 1
ATOM 1782 C C . ALA A 1 228 ? -18.435 -6.238 -5.583 1.00 93.62 228 ALA A C 1
ATOM 1784 O O . ALA A 1 228 ? -19.484 -6.411 -4.953 1.00 93.62 228 ALA A O 1
ATOM 1785 N N . PRO A 1 229 ? -17.770 -5.064 -5.526 1.00 93.12 229 PRO A N 1
ATOM 1786 C CA . PRO A 1 229 ? -18.270 -3.917 -4.769 1.00 93.12 229 PRO A CA 1
ATOM 1787 C C . PRO A 1 229 ? -19.641 -3.431 -5.248 1.00 93.12 229 PRO A C 1
ATOM 1789 O O . PRO A 1 229 ? -20.522 -3.192 -4.423 1.00 93.12 229 PRO A O 1
ATOM 1792 N N . ILE A 1 230 ? -19.865 -3.325 -6.563 1.00 95.50 230 ILE A N 1
ATOM 1793 C CA . ILE A 1 230 ? -21.167 -2.908 -7.107 1.00 95.50 230 ILE A CA 1
ATOM 1794 C C . ILE A 1 230 ? -22.255 -3.902 -6.687 1.00 95.50 230 ILE A C 1
ATOM 1796 O O . ILE A 1 230 ? -23.271 -3.508 -6.113 1.00 95.50 230 ILE A O 1
ATOM 1800 N N . ARG A 1 231 ? -22.020 -5.204 -6.888 1.00 95.31 231 ARG A N 1
ATOM 1801 C CA . ARG A 1 231 ? -22.962 -6.265 -6.512 1.00 95.31 231 ARG A CA 1
ATOM 1802 C C . ARG A 1 231 ? -23.283 -6.248 -5.017 1.00 95.31 231 ARG A C 1
ATOM 1804 O O . ARG A 1 231 ? -24.447 -6.408 -4.650 1.00 95.31 231 ARG A O 1
ATOM 1811 N N . LEU A 1 232 ? -22.276 -6.062 -4.163 1.00 94.50 232 LEU A N 1
ATOM 1812 C CA . LEU A 1 232 ? -22.447 -5.972 -2.711 1.00 94.50 232 LEU A CA 1
ATOM 1813 C C . LEU A 1 232 ? -23.353 -4.788 -2.350 1.00 94.50 232 LEU A C 1
ATOM 1815 O O . LEU A 1 232 ? -24.371 -4.963 -1.679 1.00 94.50 232 LEU A O 1
ATOM 1819 N N . ASN A 1 233 ? -23.046 -3.597 -2.858 1.00 96.19 233 ASN A N 1
ATOM 1820 C CA . ASN A 1 233 ? -23.776 -2.382 -2.500 1.00 96.19 233 ASN A CA 1
ATOM 1821 C C . ASN A 1 233 ? -25.212 -2.359 -3.041 1.00 96.19 233 ASN A C 1
ATOM 1823 O O . ASN A 1 233 ? -26.129 -1.947 -2.328 1.00 96.19 233 ASN A O 1
ATOM 1827 N N . LEU A 1 234 ? -25.444 -2.883 -4.249 1.00 95.50 234 LEU A N 1
ATOM 1828 C CA . LEU A 1 234 ? -26.793 -3.022 -4.810 1.00 95.50 234 LEU A CA 1
ATOM 1829 C C . LEU A 1 234 ? -27.658 -4.015 -4.021 1.00 95.50 234 LEU A C 1
ATOM 1831 O O . LEU A 1 234 ? -28.861 -3.795 -3.860 1.00 95.50 234 LEU A O 1
ATOM 1835 N N . ARG A 1 235 ? -27.050 -5.093 -3.508 1.00 95.19 235 ARG A N 1
ATOM 1836 C CA . ARG A 1 235 ? -27.740 -6.125 -2.724 1.00 95.19 235 ARG A CA 1
ATOM 1837 C C . ARG A 1 235 ? -28.117 -5.645 -1.323 1.00 95.19 235 ARG A C 1
ATOM 1839 O O . ARG A 1 235 ? -29.211 -5.962 -0.858 1.00 95.19 235 ARG A O 1
ATOM 1846 N N . HIS A 1 236 ? -27.221 -4.917 -0.659 1.00 95.50 236 HIS A N 1
ATOM 1847 C CA . HIS A 1 236 ? -27.365 -4.570 0.758 1.00 95.50 236 HIS A CA 1
ATOM 1848 C C . HIS A 1 236 ? -27.951 -3.174 1.007 1.00 95.50 236 HIS A C 1
ATOM 1850 O O . HIS A 1 236 ? -28.548 -2.975 2.060 1.00 95.50 236 HIS A O 1
ATOM 1856 N N . ARG A 1 237 ? -27.876 -2.242 0.041 1.00 95.75 237 ARG A N 1
ATOM 1857 C CA . ARG A 1 237 ? -28.503 -0.901 0.096 1.00 95.75 237 ARG A CA 1
ATOM 1858 C C . ARG A 1 237 ? -28.315 -0.193 1.446 1.00 95.75 237 ARG A C 1
ATOM 1860 O O . ARG A 1 237 ? -29.292 0.151 2.108 1.00 95.75 237 ARG A O 1
ATOM 1867 N N . MET A 1 238 ? -27.062 -0.013 1.846 1.00 96.88 238 MET A N 1
ATOM 1868 C CA . MET A 1 238 ? -26.720 0.517 3.165 1.00 96.88 238 MET A CA 1
ATOM 1869 C C . MET A 1 238 ? -27.007 2.016 3.291 1.00 96.88 238 MET A C 1
ATOM 1871 O O . MET A 1 238 ? -26.839 2.776 2.328 1.00 96.88 238 MET A O 1
ATOM 1875 N N . ARG A 1 239 ? -27.417 2.437 4.489 1.00 97.81 239 ARG A N 1
ATOM 1876 C CA . ARG A 1 239 ? -27.653 3.839 4.852 1.00 97.81 239 ARG A CA 1
ATOM 1877 C C . ARG A 1 239 ? -27.182 4.122 6.273 1.00 97.81 239 ARG A C 1
ATOM 1879 O O . ARG A 1 239 ? -27.191 3.223 7.107 1.00 97.81 239 ARG A O 1
ATOM 1886 N N . VAL A 1 240 ? -26.789 5.365 6.532 1.00 98.19 240 VAL A N 1
ATOM 1887 C CA . VAL A 1 240 ? -26.572 5.857 7.897 1.00 98.19 240 VAL A CA 1
ATOM 1888 C C . VAL A 1 240 ? -27.912 5.828 8.624 1.00 98.19 240 VAL A C 1
ATOM 1890 O O . VAL A 1 240 ? -28.906 6.328 8.106 1.00 98.19 240 VAL A O 1
ATOM 1893 N N . GLU A 1 241 ? -27.950 5.192 9.784 1.00 97.62 241 GLU A N 1
ATOM 1894 C CA . GLU A 1 241 ? -29.115 5.156 10.667 1.00 97.62 241 GLU A CA 1
ATOM 1895 C C . GLU A 1 241 ? -29.000 6.231 11.744 1.00 97.62 241 GLU A C 1
ATOM 1897 O O . GLU A 1 241 ? -29.928 7.008 11.930 1.00 97.62 241 GLU A O 1
ATOM 1902 N N . ALA A 1 242 ? -27.837 6.318 12.390 1.00 97.44 242 ALA A N 1
ATOM 1903 C CA . ALA A 1 242 ? -27.541 7.327 13.396 1.00 97.44 242 ALA A CA 1
ATOM 1904 C C . ALA A 1 242 ? -26.034 7.583 13.485 1.00 97.44 242 ALA A C 1
ATOM 1906 O O . ALA A 1 242 ? -25.219 6.726 13.122 1.00 97.44 242 ALA A O 1
ATOM 1907 N N . VAL A 1 243 ? -25.680 8.752 14.012 1.00 97.56 243 VAL A N 1
ATOM 1908 C CA . VAL A 1 243 ? -24.322 9.102 14.428 1.00 97.56 243 VAL A CA 1
ATOM 1909 C C . VAL A 1 243 ? -24.378 9.461 15.906 1.00 97.56 243 VAL A C 1
ATOM 1911 O O . VAL A 1 243 ? -25.195 10.284 16.305 1.00 97.56 243 VAL A O 1
ATOM 1914 N N . ILE A 1 244 ? -23.550 8.806 16.711 1.00 96.19 244 ILE A N 1
ATOM 1915 C CA . ILE A 1 244 ? -23.524 8.937 18.170 1.00 96.19 244 ILE A CA 1
ATOM 1916 C C . ILE A 1 244 ? -22.128 9.402 18.566 1.00 96.19 244 ILE A C 1
ATOM 1918 O O . ILE A 1 244 ? -21.144 8.796 18.147 1.00 96.19 244 ILE A O 1
ATOM 1922 N N . GLU A 1 245 ? -22.020 10.466 19.353 1.00 94.12 245 GLU A N 1
ATOM 1923 C CA . GLU A 1 245 ? -20.747 10.858 19.957 1.00 94.12 245 GLU A CA 1
ATOM 1924 C C . GLU A 1 245 ? -20.482 9.985 21.189 1.00 94.12 245 GLU A C 1
ATOM 1926 O O . GLU A 1 245 ? -21.304 9.925 22.097 1.00 94.12 245 GLU A O 1
ATOM 1931 N N . GLU A 1 246 ? -19.360 9.264 21.187 1.00 93.88 246 GLU A N 1
ATOM 1932 C CA . GLU A 1 246 ? -18.985 8.333 22.262 1.00 93.88 246 GLU A CA 1
ATOM 1933 C C . GLU A 1 246 ? -18.123 9.036 23.314 1.00 93.88 246 GLU A C 1
ATOM 1935 O O . GLU A 1 246 ? -18.320 8.881 24.513 1.00 93.88 246 GLU A O 1
ATOM 1940 N N . THR A 1 247 ? -17.144 9.813 22.849 1.00 91.62 247 THR A N 1
ATOM 1941 C CA . THR A 1 247 ? -16.266 10.674 23.653 1.00 91.62 247 THR A CA 1
ATOM 1942 C C . THR A 1 247 ? -15.862 11.884 22.804 1.00 91.62 247 THR A C 1
ATOM 1944 O O . THR A 1 247 ? -16.046 11.836 21.581 1.00 91.62 247 THR A O 1
ATOM 1947 N N . PRO A 1 248 ? -15.285 12.957 23.384 1.00 89.94 248 PRO A N 1
ATOM 1948 C CA . PRO A 1 248 ? -14.879 14.130 22.614 1.00 89.94 248 PRO A CA 1
ATOM 1949 C C . PRO A 1 248 ? -14.005 13.771 21.403 1.00 89.94 248 PRO A C 1
ATOM 1951 O O . PRO A 1 248 ? -12.876 13.286 21.525 1.00 89.94 248 PRO A O 1
ATOM 1954 N N . GLY A 1 249 ? -14.544 14.000 20.204 1.00 88.94 249 GLY A N 1
ATOM 1955 C CA . GLY A 1 249 ? -13.863 13.690 18.946 1.00 88.94 249 GLY A CA 1
ATOM 1956 C C . GLY A 1 249 ? -13.854 12.206 18.552 1.00 88.94 249 GLY A C 1
ATOM 1957 O O . GLY A 1 249 ? -13.063 11.825 17.687 1.00 88.94 249 GLY A O 1
ATOM 1958 N N . VAL A 1 250 ? -14.709 11.361 19.132 1.00 94.50 250 VAL A N 1
ATOM 1959 C CA . VAL A 1 250 ? -14.933 9.967 18.716 1.00 94.50 250 VAL A CA 1
ATOM 1960 C C . VAL A 1 250 ? -16.419 9.740 18.460 1.00 94.50 250 VAL A C 1
ATOM 1962 O O . VAL A 1 250 ? -17.237 9.876 19.362 1.00 94.50 250 VAL A O 1
ATOM 1965 N N . VAL A 1 251 ? -16.767 9.338 17.237 1.00 96.50 251 VAL A N 1
ATOM 1966 C CA . VAL A 1 251 ? -18.160 9.098 16.833 1.00 96.50 251 VAL A CA 1
ATOM 1967 C C . VAL A 1 251 ? -18.383 7.659 16.390 1.00 96.50 251 VAL A C 1
ATOM 1969 O O . VAL A 1 251 ? -17.571 7.086 15.660 1.00 96.50 251 VAL A O 1
ATOM 1972 N N . SER A 1 252 ? -19.506 7.079 16.790 1.00 97.44 252 SER A N 1
ATOM 1973 C CA . SER A 1 252 ? -20.050 5.839 16.255 1.00 97.44 252 SER A CA 1
ATOM 1974 C C . SER A 1 252 ? -21.055 6.129 15.151 1.00 97.44 252 SER A C 1
ATOM 1976 O O . SER A 1 252 ? -22.045 6.816 15.369 1.00 97.44 252 SER A O 1
ATOM 1978 N N . VAL A 1 253 ? -20.840 5.557 13.970 1.00 97.88 253 VAL A N 1
ATOM 1979 C CA . VAL A 1 253 ? -21.806 5.597 12.867 1.00 97.88 253 VAL A CA 1
ATOM 1980 C C . VAL A 1 253 ? -22.497 4.242 12.795 1.00 97.88 253 VAL A C 1
ATOM 1982 O O . VAL A 1 253 ? -21.844 3.208 12.616 1.00 97.88 253 VAL A O 1
ATOM 1985 N N . LEU A 1 254 ? -23.820 4.249 12.940 1.00 97.62 254 LEU A N 1
ATOM 1986 C CA . LEU A 1 254 ? -24.678 3.080 12.805 1.00 97.62 254 LEU A CA 1
ATOM 1987 C C . LEU A 1 254 ? -25.135 2.995 11.350 1.00 97.62 254 LEU A C 1
ATOM 1989 O O . LEU A 1 254 ? -25.622 3.970 10.778 1.00 97.62 254 LEU A O 1
ATOM 1993 N N . ILE A 1 255 ? -24.949 1.831 10.733 1.00 97.81 255 ILE A N 1
ATOM 1994 C CA . ILE A 1 255 ? -25.282 1.587 9.332 1.00 97.81 255 ILE A CA 1
ATOM 1995 C C . ILE A 1 255 ? -26.338 0.493 9.256 1.00 97.81 255 ILE A C 1
ATOM 1997 O O . ILE A 1 255 ? -26.065 -0.667 9.578 1.00 97.81 255 ILE A O 1
ATOM 2001 N N . SER A 1 256 ? -27.514 0.854 8.752 1.00 97.06 256 SER A N 1
ATOM 2002 C CA . SER A 1 256 ? -28.593 -0.081 8.455 1.00 97.06 256 SER A CA 1
ATOM 2003 C C . SER A 1 256 ? -28.530 -0.571 7.010 1.00 97.06 256 SER A C 1
ATOM 2005 O O . SER A 1 256 ? -27.910 0.040 6.132 1.00 97.06 256 SER A O 1
ATOM 2007 N N . GLY A 1 257 ? -29.177 -1.702 6.734 1.00 95.19 257 GLY A N 1
ATOM 2008 C CA . GLY A 1 257 ? -29.316 -2.221 5.377 1.00 95.19 257 GLY A CA 1
ATOM 2009 C C . GLY A 1 257 ? -29.997 -3.584 5.315 1.00 95.19 257 GLY A C 1
ATOM 2010 O O . GLY A 1 257 ? -30.493 -4.119 6.303 1.00 95.19 257 GLY A O 1
ATOM 2011 N N . ARG A 1 258 ? -30.043 -4.172 4.118 1.00 93.19 258 ARG A N 1
ATOM 2012 C CA . ARG A 1 258 ? -30.750 -5.432 3.849 1.00 93.19 258 ARG A CA 1
ATOM 2013 C C . ARG A 1 258 ? -29.829 -6.635 3.993 1.00 93.19 258 ARG A C 1
ATOM 2015 O O . ARG A 1 258 ? -28.802 -6.704 3.322 1.00 93.19 258 ARG A O 1
ATOM 2022 N N . LYS A 1 259 ? -30.255 -7.653 4.752 1.00 90.44 259 LYS A N 1
ATOM 2023 C CA . LYS A 1 259 ? -29.584 -8.969 4.843 1.00 90.44 259 LYS A CA 1
ATOM 2024 C C . LYS A 1 259 ? -28.074 -8.840 5.113 1.00 90.44 259 LYS A C 1
ATOM 2026 O O . LYS A 1 259 ? -27.285 -9.543 4.478 1.00 90.44 259 LYS A O 1
ATOM 2031 N N . LEU A 1 260 ? -27.670 -7.936 6.009 1.00 91.12 260 LEU A N 1
ATOM 2032 C CA . LEU A 1 260 ? -26.259 -7.629 6.276 1.00 91.12 260 LEU A CA 1
ATOM 2033 C C . LEU A 1 260 ? -25.494 -8.855 6.796 1.00 91.12 260 LEU A C 1
ATOM 2035 O O . LEU A 1 260 ? -24.350 -9.067 6.407 1.00 91.12 260 LEU A O 1
ATOM 2039 N N . HIS A 1 261 ? -26.158 -9.755 7.530 1.00 85.56 261 HIS A N 1
ATOM 2040 C CA . HIS A 1 261 ? -25.585 -11.053 7.924 1.00 85.56 261 HIS A CA 1
ATOM 2041 C C . HIS A 1 261 ? -25.031 -11.876 6.741 1.00 85.56 261 HIS A C 1
ATOM 2043 O O . HIS A 1 261 ? -24.100 -12.656 6.914 1.00 85.56 261 HIS A O 1
ATOM 2049 N N . ARG A 1 262 ? -25.558 -11.706 5.515 1.00 88.62 262 ARG A N 1
ATOM 2050 C CA . ARG A 1 262 ? -25.082 -12.437 4.324 1.00 88.62 262 ARG A CA 1
ATOM 2051 C C . ARG A 1 262 ? -23.799 -11.871 3.716 1.00 88.62 262 ARG A C 1
ATOM 2053 O O . ARG A 1 262 ? -23.304 -12.454 2.756 1.00 88.62 262 ARG A O 1
ATOM 2060 N N . MET A 1 263 ? -23.268 -10.763 4.232 1.00 87.81 263 MET A N 1
ATOM 2061 C CA . MET A 1 263 ? -21.976 -10.234 3.783 1.00 87.81 263 MET A CA 1
ATOM 2062 C C . MET A 1 263 ? -20.796 -11.082 4.266 1.00 87.81 263 MET A C 1
ATOM 2064 O O . MET A 1 263 ? -19.702 -10.945 3.726 1.00 87.81 263 MET A O 1
ATOM 2068 N N . GLY A 1 264 ? -21.007 -11.947 5.267 1.00 87.69 264 GLY A N 1
ATOM 2069 C CA . GLY A 1 264 ? -19.941 -12.766 5.846 1.00 87.69 264 GLY A CA 1
ATOM 2070 C C . GLY A 1 264 ? -18.874 -11.931 6.555 1.00 87.69 264 GLY A C 1
ATOM 2071 O O . GLY A 1 264 ? -17.700 -12.285 6.510 1.00 87.69 264 GLY A O 1
ATOM 2072 N N . ALA A 1 265 ? -19.274 -10.794 7.131 1.00 90.31 265 ALA A N 1
ATOM 2073 C CA . ALA A 1 265 ? -18.411 -9.986 7.979 1.00 90.31 265 ALA A CA 1
ATOM 2074 C C . ALA A 1 265 ? -18.202 -10.683 9.325 1.00 90.31 265 ALA A C 1
ATOM 2076 O O . ALA A 1 265 ? -19.152 -11.217 9.898 1.00 90.31 265 ALA A O 1
ATOM 2077 N N . GLU A 1 266 ? -16.983 -10.623 9.844 1.00 90.75 266 GLU A N 1
ATOM 2078 C CA . GLU A 1 266 ? -16.620 -11.154 11.156 1.00 90.75 266 GLU A CA 1
ATOM 2079 C C . GLU A 1 266 ? -16.096 -10.041 12.071 1.00 90.75 266 GLU A C 1
ATOM 2081 O O . GLU A 1 266 ? -15.621 -8.997 11.614 1.00 90.75 266 GLU A O 1
ATOM 2086 N N . ALA A 1 267 ? -16.164 -10.265 13.384 1.00 91.00 267 ALA A N 1
ATOM 2087 C CA . ALA A 1 267 ? -15.577 -9.353 14.357 1.00 91.00 267 ALA A CA 1
ATOM 2088 C C . ALA A 1 267 ? -14.068 -9.173 14.117 1.00 91.00 267 ALA A C 1
ATOM 2090 O O . ALA A 1 267 ? -13.354 -10.122 13.790 1.00 91.00 267 ALA A O 1
ATOM 2091 N N . GLY A 1 268 ? -13.601 -7.931 14.268 1.00 88.19 268 GLY A N 1
ATOM 2092 C CA . GLY A 1 268 ? -12.216 -7.532 14.008 1.00 88.19 268 GLY A CA 1
ATOM 2093 C C . GLY A 1 268 ? -11.872 -7.297 12.528 1.00 88.19 268 GLY A C 1
ATOM 2094 O O . GLY A 1 268 ? -10.760 -6.862 12.216 1.00 88.19 268 GLY A O 1
ATOM 2095 N N . GLN A 1 269 ? -12.821 -7.506 11.608 1.00 91.38 269 GLN A N 1
ATOM 2096 C CA . GLN A 1 269 ? -12.692 -7.084 10.214 1.00 91.38 269 GLN A CA 1
ATOM 2097 C C . GLN A 1 269 ? -13.060 -5.612 10.011 1.00 91.38 269 GLN A C 1
ATOM 2099 O O . GLN A 1 269 ? -13.702 -4.963 10.839 1.00 91.38 269 GLN A O 1
ATOM 2104 N N . PHE A 1 270 ? -12.650 -5.086 8.861 1.00 92.38 270 PHE A N 1
ATOM 2105 C CA . PHE A 1 270 ? -12.945 -3.729 8.434 1.00 92.38 270 PHE A CA 1
ATOM 2106 C C . PHE A 1 270 ? -13.512 -3.710 7.022 1.00 92.38 270 PHE A C 1
ATOM 2108 O O . PHE A 1 270 ? -13.303 -4.622 6.220 1.00 92.38 270 PHE A O 1
ATOM 2115 N N . PHE A 1 271 ? -14.193 -2.620 6.704 1.00 93.31 271 PHE A N 1
ATOM 2116 C CA . PHE A 1 271 ? -14.600 -2.295 5.346 1.00 93.31 271 PHE A CA 1
ATOM 2117 C C . PHE A 1 271 ? -13.960 -0.978 4.946 1.00 93.31 271 PHE A C 1
ATOM 2119 O O . PHE A 1 271 ? -13.531 -0.192 5.793 1.00 93.31 271 PHE A O 1
ATOM 2126 N N . ARG A 1 272 ? -13.890 -0.727 3.642 1.00 92.56 272 ARG A N 1
ATOM 2127 C CA . ARG A 1 272 ? -13.678 0.631 3.152 1.00 92.56 272 ARG A CA 1
ATOM 2128 C C . ARG A 1 272 ? -15.023 1.267 2.899 1.00 92.56 272 ARG A C 1
ATOM 2130 O O . ARG A 1 272 ? -15.794 0.757 2.092 1.00 92.56 272 ARG A O 1
ATOM 2137 N N . TRP A 1 273 ? -15.273 2.361 3.591 1.00 94.62 273 TRP A N 1
ATOM 2138 C CA . TRP A 1 273 ? -16.548 3.050 3.605 1.00 94.62 273 TRP A CA 1
ATOM 2139 C C . TRP A 1 273 ? -16.471 4.279 2.723 1.00 94.62 273 TRP A C 1
ATOM 2141 O O . TRP A 1 273 ? -15.477 5.004 2.742 1.00 94.62 273 TRP A O 1
ATOM 2151 N N . ARG A 1 274 ? -17.515 4.483 1.933 1.00 95.38 274 ARG A N 1
ATOM 2152 C CA . ARG A 1 274 ? -17.747 5.665 1.119 1.00 95.38 274 ARG A CA 1
ATOM 2153 C C . ARG A 1 274 ? -19.136 6.180 1.457 1.00 95.38 274 ARG A C 1
ATOM 2155 O O . ARG A 1 274 ? -20.137 5.553 1.112 1.00 95.38 274 ARG A O 1
ATOM 2162 N N . PHE A 1 275 ? -19.175 7.317 2.131 1.00 95.69 275 PHE A N 1
ATOM 2163 C CA . PHE A 1 275 ? -20.408 8.012 2.467 1.00 95.69 275 PHE A CA 1
ATOM 2164 C C . PHE A 1 275 ? -20.765 8.937 1.307 1.00 95.69 275 PHE A C 1
ATOM 2166 O O . PHE A 1 275 ? -19.960 9.773 0.901 1.00 95.69 275 PHE A O 1
ATOM 2173 N N . LEU A 1 276 ? -21.951 8.762 0.724 1.00 94.94 276 LEU A N 1
ATOM 2174 C CA . LEU A 1 276 ? -22.412 9.554 -0.419 1.00 94.94 276 LEU A CA 1
ATOM 2175 C C . LEU A 1 276 ? -23.007 10.890 0.048 1.00 94.94 276 LEU A C 1
ATOM 2177 O O . LEU A 1 276 ? -24.141 11.218 -0.288 1.00 94.94 276 LEU A O 1
ATOM 2181 N N . ALA A 1 277 ? -22.218 11.629 0.826 1.00 92.94 277 ALA A N 1
ATOM 2182 C CA . ALA A 1 277 ? -22.495 12.978 1.303 1.00 92.94 277 ALA A CA 1
ATOM 2183 C C . ALA A 1 277 ? -21.645 14.013 0.528 1.00 92.94 277 ALA A C 1
ATOM 2185 O O . ALA A 1 277 ? -20.618 13.646 -0.073 1.00 92.94 277 ALA A O 1
ATOM 2186 N N . PRO A 1 278 ? -22.043 15.301 0.514 1.00 87.38 278 PRO A N 1
ATOM 2187 C CA . PRO A 1 278 ? -21.219 16.386 -0.020 1.00 87.38 278 PRO A CA 1
ATOM 2188 C C . PRO A 1 278 ? -19.796 16.354 0.565 1.00 87.38 278 PRO A C 1
ATOM 2190 O O . PRO A 1 278 ? -19.603 16.042 1.733 1.00 87.38 278 PRO A O 1
ATOM 2193 N N . GLY A 1 279 ? -18.772 16.575 -0.264 1.00 84.50 279 GLY A N 1
ATOM 2194 C CA . GLY A 1 279 ? -17.362 16.510 0.160 1.00 84.50 279 GLY A CA 1
ATOM 2195 C C . GLY A 1 279 ? -16.790 15.101 0.420 1.00 84.50 279 GLY A C 1
ATOM 2196 O O . GLY A 1 279 ? -15.575 14.927 0.376 1.00 84.50 279 GLY A O 1
ATOM 2197 N N . MET A 1 280 ? -17.625 14.067 0.596 1.00 87.62 280 MET A N 1
ATOM 2198 C CA . MET A 1 280 ? -17.183 12.700 0.945 1.00 87.62 280 MET A CA 1
ATOM 2199 C C . MET A 1 280 ? -17.438 11.655 -0.153 1.00 87.62 280 MET A C 1
ATOM 2201 O O . MET A 1 280 ? -16.880 10.558 -0.120 1.00 87.62 280 MET A O 1
ATOM 2205 N N . ARG A 1 281 ? -18.233 11.995 -1.177 1.00 88.00 281 ARG A N 1
ATOM 2206 C CA . ARG A 1 281 ? -18.709 11.053 -2.212 1.00 88.00 281 ARG A CA 1
ATOM 2207 C C . ARG A 1 281 ? -17.623 10.260 -2.955 1.00 88.00 281 ARG A C 1
ATOM 2209 O O . ARG A 1 281 ? -17.910 9.175 -3.457 1.00 88.00 281 ARG A O 1
ATOM 2216 N N . PHE A 1 282 ? -16.397 10.776 -3.048 1.00 84.62 282 PHE A N 1
ATOM 2217 C CA . PHE A 1 282 ? -15.297 10.121 -3.770 1.00 84.62 282 PHE A CA 1
ATOM 2218 C C . PHE A 1 282 ? -14.233 9.507 -2.857 1.00 84.62 282 PHE A C 1
ATOM 2220 O O . PHE A 1 282 ? -13.494 8.621 -3.301 1.00 84.62 282 PHE A O 1
ATOM 2227 N N . SER A 1 283 ? -14.195 9.893 -1.582 1.00 84.31 283 SER A N 1
ATOM 2228 C CA . SER A 1 283 ? -13.243 9.358 -0.614 1.00 84.31 283 SER A CA 1
ATOM 2229 C C . SER A 1 283 ? -13.700 7.993 -0.097 1.00 84.31 283 SER A C 1
ATOM 2231 O O . SER A 1 283 ? -14.883 7.643 -0.086 1.00 84.31 283 SER A O 1
ATOM 2233 N N . SER A 1 284 ? -12.730 7.141 0.228 1.00 88.56 284 SER A N 1
ATOM 2234 C CA . SER A 1 284 ? -12.997 5.798 0.737 1.00 88.56 284 SER A CA 1
ATOM 2235 C C . SER A 1 284 ? -11.993 5.443 1.818 1.00 88.56 284 SER A C 1
ATOM 2237 O O . SER A 1 284 ? -10.800 5.289 1.542 1.00 88.56 284 SER A O 1
ATOM 2239 N N . HIS A 1 285 ? -12.483 5.293 3.048 1.00 88.94 285 HIS A N 1
ATOM 2240 C CA . HIS A 1 285 ? -11.640 5.133 4.228 1.00 88.94 285 HIS A CA 1
ATOM 2241 C C . HIS A 1 285 ? -11.863 3.780 4.905 1.00 88.94 285 HIS A C 1
ATOM 2243 O O . HIS A 1 285 ? -13.003 3.327 5.025 1.00 88.94 285 HIS A O 1
ATOM 2249 N N . PRO A 1 286 ? -10.785 3.090 5.318 1.00 90.75 286 PRO A N 1
ATOM 2250 C CA . PRO A 1 286 ? -10.906 1.837 6.043 1.00 90.75 286 PRO A CA 1
ATOM 2251 C C . PRO A 1 286 ? -11.330 2.102 7.493 1.00 90.75 286 PRO A C 1
ATOM 2253 O O . PRO A 1 286 ? -10.584 2.746 8.229 1.00 90.75 286 PRO A O 1
ATOM 2256 N N . TYR A 1 287 ? -12.474 1.554 7.908 1.00 93.88 287 TYR A N 1
ATOM 2257 C CA . TYR A 1 287 ? -12.912 1.551 9.308 1.00 93.88 287 TYR A CA 1
ATOM 2258 C C . TYR A 1 287 ? -13.315 0.148 9.742 1.00 93.88 287 TYR A C 1
ATOM 2260 O O . TYR A 1 287 ? -14.073 -0.543 9.047 1.00 93.88 287 TYR A O 1
ATOM 2268 N N . SER A 1 288 ? -12.765 -0.264 10.882 1.00 93.88 288 SER A N 1
ATOM 2269 C CA . SER A 1 288 ? -13.078 -1.531 11.533 1.00 93.88 288 SER A CA 1
ATOM 2270 C C . SER A 1 288 ? -14.487 -1.507 12.095 1.00 93.88 288 SER A C 1
ATOM 2272 O O . SER A 1 288 ? -14.972 -0.468 12.545 1.00 93.88 288 SER A O 1
ATOM 2274 N N . LEU A 1 289 ? -15.133 -2.666 12.084 1.00 95.00 289 LEU A N 1
ATOM 2275 C CA . LEU A 1 289 ? -16.396 -2.832 12.780 1.00 95.00 289 LEU A CA 1
ATOM 2276 C C . LEU A 1 289 ? -16.154 -2.742 14.288 1.00 95.00 289 LEU A C 1
ATOM 2278 O O . LEU A 1 289 ? -15.313 -3.464 14.825 1.00 95.00 289 LEU A O 1
ATOM 2282 N N . SER A 1 290 ? -16.894 -1.856 14.950 1.00 94.38 290 SER A N 1
ATOM 2283 C CA . SER A 1 290 ? -16.858 -1.665 16.402 1.00 94.38 290 SER A CA 1
ATOM 2284 C C . SER A 1 290 ? -17.931 -2.464 17.134 1.00 94.38 290 SER A C 1
ATOM 2286 O O . SER A 1 290 ? -18.026 -2.395 18.351 1.00 94.38 290 SER A O 1
ATOM 2288 N N . ALA A 1 291 ? -18.750 -3.238 16.425 1.00 92.88 291 ALA A N 1
ATOM 2289 C CA . ALA A 1 291 ? -19.689 -4.185 17.012 1.00 92.88 291 ALA A CA 1
ATOM 2290 C C . ALA A 1 291 ? -19.762 -5.461 16.171 1.00 92.88 291 ALA A C 1
ATOM 2292 O O . ALA A 1 291 ? -19.446 -5.440 14.976 1.00 92.88 291 ALA A O 1
ATOM 2293 N N . ALA A 1 292 ? -20.191 -6.565 16.786 1.00 87.31 292 ALA A N 1
ATOM 2294 C CA . ALA A 1 292 ? -20.499 -7.779 16.047 1.00 87.31 292 ALA A CA 1
ATOM 2295 C C . ALA A 1 292 ? -21.555 -7.488 14.956 1.00 87.31 292 ALA A C 1
ATOM 2297 O O . ALA A 1 292 ? -22.565 -6.837 15.244 1.00 87.31 292 ALA A O 1
ATOM 2298 N N . PRO A 1 293 ? -21.357 -7.946 13.704 1.00 85.75 293 PRO A N 1
ATOM 2299 C CA . PRO A 1 293 ? -22.346 -7.775 12.645 1.00 85.75 293 PRO A CA 1
ATOM 2300 C C . PRO A 1 293 ? -23.708 -8.353 13.034 1.00 85.75 293 PRO A C 1
ATOM 2302 O O . PRO A 1 293 ? -23.844 -9.560 13.234 1.00 85.75 293 PRO A O 1
ATOM 2305 N N . ARG A 1 294 ? -24.739 -7.505 13.087 1.00 86.75 294 ARG A N 1
ATOM 2306 C CA . ARG A 1 294 ? -26.129 -7.936 13.290 1.00 86.75 294 ARG A CA 1
ATOM 2307 C C . ARG A 1 294 ? -26.833 -8.102 11.937 1.00 86.75 294 ARG A C 1
ATOM 2309 O O . ARG A 1 294 ? -26.369 -7.567 10.927 1.00 86.75 294 ARG A O 1
ATOM 2316 N N . PRO A 1 295 ? -27.978 -8.811 11.866 1.00 85.38 295 PRO A N 1
ATOM 2317 C CA . PRO A 1 295 ? -28.675 -9.043 10.600 1.00 85.38 295 PRO A CA 1
ATOM 2318 C C . PRO A 1 295 ? -29.011 -7.785 9.796 1.00 85.38 295 PRO A C 1
ATOM 2320 O O . PRO A 1 295 ? -28.963 -7.849 8.563 1.00 85.38 295 PRO A O 1
ATOM 2323 N N . ASN A 1 296 ? -29.303 -6.679 10.486 1.00 88.62 296 ASN A N 1
ATOM 2324 C CA . ASN A 1 296 ? -29.779 -5.430 9.891 1.00 88.62 296 ASN A CA 1
ATOM 2325 C C . ASN A 1 296 ? -28.918 -4.208 10.240 1.00 88.62 296 ASN A C 1
ATOM 2327 O O . ASN A 1 296 ? -29.220 -3.129 9.742 1.00 88.62 296 ASN A O 1
ATOM 2331 N N . MET A 1 297 ? -27.865 -4.362 11.053 1.00 93.94 297 MET A N 1
ATOM 2332 C CA . MET A 1 297 ? -27.068 -3.234 11.536 1.00 93.94 297 MET A CA 1
ATOM 2333 C C . MET A 1 297 ? -25.578 -3.568 11.623 1.00 93.94 297 MET A C 1
ATOM 2335 O O . MET A 1 297 ? -25.185 -4.654 12.057 1.00 93.94 297 MET A O 1
ATOM 2339 N N . LEU A 1 298 ? -24.753 -2.604 11.231 1.00 95.81 298 LEU A N 1
ATOM 2340 C CA . LEU A 1 298 ? -23.314 -2.560 11.463 1.00 95.81 298 LEU A CA 1
ATOM 2341 C C . LEU A 1 298 ? -22.988 -1.288 12.236 1.00 95.81 298 LEU A C 1
ATOM 2343 O O . LEU A 1 298 ? -23.685 -0.286 12.098 1.00 95.81 298 LEU A O 1
ATOM 2347 N N . ARG A 1 299 ? -21.890 -1.306 12.987 1.00 96.88 299 ARG A N 1
ATOM 2348 C CA . ARG A 1 299 ? -21.368 -0.109 13.641 1.00 96.88 299 ARG A CA 1
ATOM 2349 C C . ARG A 1 299 ? -19.889 0.044 13.340 1.00 96.88 299 ARG A C 1
ATOM 2351 O O . ARG A 1 299 ? -19.139 -0.934 13.395 1.00 96.88 299 ARG A O 1
ATOM 2358 N N . ILE A 1 300 ? -19.492 1.267 13.027 1.00 97.38 300 ILE A N 1
ATOM 2359 C CA . ILE A 1 300 ? -18.096 1.700 13.048 1.00 97.38 300 ILE A CA 1
ATOM 2360 C C . ILE A 1 300 ? -17.955 2.787 14.099 1.00 97.38 300 ILE A C 1
ATOM 2362 O O . ILE A 1 300 ? -18.898 3.536 14.322 1.00 97.38 300 ILE A O 1
ATOM 2366 N N . THR A 1 301 ? -16.777 2.903 14.699 1.00 96.44 301 THR A N 1
ATOM 2367 C CA . THR A 1 301 ? -16.461 3.994 15.626 1.00 96.44 301 THR A CA 1
ATOM 2368 C C . THR A 1 301 ? -15.147 4.622 15.179 1.00 96.44 301 THR A C 1
ATOM 2370 O O . THR A 1 301 ? -14.203 3.922 14.809 1.00 96.44 301 THR A O 1
ATOM 2373 N N . VAL A 1 302 ? -15.097 5.945 15.094 1.00 95.06 302 VAL A N 1
ATOM 2374 C CA . VAL A 1 302 ? -14.027 6.659 14.401 1.00 95.06 302 VAL A CA 1
ATOM 2375 C C . VAL A 1 302 ? -13.620 7.887 15.197 1.00 95.06 302 VAL A C 1
ATOM 2377 O O . VAL A 1 302 ? -14.461 8.682 15.597 1.00 95.06 302 VAL A O 1
ATOM 2380 N N . LYS A 1 303 ? -12.308 8.062 15.378 1.00 92.38 303 LYS A N 1
ATOM 2381 C CA . LYS A 1 303 ? -11.724 9.271 15.958 1.00 92.38 303 LYS A CA 1
ATOM 2382 C C . LYS A 1 303 ? -11.516 10.343 14.881 1.00 92.38 303 LYS A C 1
ATOM 2384 O O . LYS A 1 303 ? -10.964 10.060 13.810 1.00 92.38 303 LYS A O 1
ATOM 2389 N N . ALA A 1 304 ? -11.920 11.570 15.176 1.00 88.81 304 ALA A N 1
ATOM 2390 C CA . ALA A 1 304 ? -11.677 12.761 14.376 1.00 88.81 304 ALA A CA 1
ATOM 2391 C C . ALA A 1 304 ? -10.181 13.124 14.433 1.00 88.81 304 ALA A C 1
ATOM 2393 O O . ALA A 1 304 ? -9.667 13.572 15.453 1.00 88.81 304 ALA A O 1
ATOM 2394 N N . ILE A 1 305 ? -9.461 12.858 13.343 1.00 82.88 305 ILE A N 1
ATOM 2395 C CA . ILE A 1 305 ? -8.000 13.046 13.214 1.00 82.88 305 ILE A CA 1
ATOM 2396 C C . ILE A 1 305 ? -7.613 13.704 11.881 1.00 82.88 305 ILE A C 1
ATOM 2398 O O . ILE A 1 305 ? -6.440 13.971 11.624 1.00 82.88 305 ILE A O 1
ATOM 2402 N N . GLY A 1 306 ? -8.591 13.953 11.013 1.00 81.00 306 GLY A N 1
ATOM 2403 C CA . GLY A 1 306 ? -8.427 14.638 9.740 1.00 81.00 306 GLY A CA 1
ATOM 2404 C C . GLY A 1 306 ? -9.782 14.908 9.103 1.00 81.00 306 GLY A C 1
ATOM 2405 O O . GLY A 1 306 ? -10.793 14.385 9.563 1.00 81.00 306 GLY A O 1
ATOM 2406 N N . ASP A 1 307 ? -9.779 15.681 8.022 1.00 81.88 307 ASP A N 1
ATOM 2407 C CA . ASP A 1 307 ? -10.977 16.290 7.430 1.00 81.88 307 ASP A CA 1
ATOM 2408 C C . ASP A 1 307 ? -12.122 15.286 7.224 1.00 81.88 307 ASP A C 1
ATOM 2410 O O . ASP A 1 307 ? -13.238 15.507 7.687 1.00 81.88 307 ASP A O 1
ATOM 2414 N N . HIS A 1 308 ? -11.834 14.120 6.629 1.00 85.19 308 HIS A N 1
ATOM 2415 C CA . HIS A 1 308 ? -12.855 13.093 6.406 1.00 85.19 308 HIS A CA 1
ATOM 2416 C C . HIS A 1 308 ? -13.400 12.483 7.704 1.00 85.19 308 HIS A C 1
ATOM 2418 O O . HIS A 1 308 ? -14.600 12.250 7.795 1.00 85.19 308 HIS A O 1
ATOM 2424 N N . SER A 1 309 ? -12.551 12.172 8.693 1.00 87.19 309 SER A N 1
ATOM 2425 C CA . SER A 1 309 ? -13.043 11.544 9.926 1.00 87.19 309 SER A CA 1
ATOM 2426 C C . SER A 1 309 ? -13.740 12.533 10.852 1.00 87.19 309 SER A C 1
ATOM 2428 O O . SER A 1 309 ? -14.648 12.126 11.569 1.00 87.19 309 SER A O 1
ATOM 2430 N N . SER A 1 310 ? -13.377 13.815 10.792 1.00 89.12 310 SER A N 1
ATOM 2431 C CA . SER A 1 310 ? -14.106 14.893 11.463 1.00 89.12 310 SER A CA 1
ATOM 2432 C C . SER A 1 310 ? -15.492 15.104 10.848 1.00 89.12 310 SER A C 1
ATOM 2434 O O . SER A 1 310 ? -16.460 15.239 11.588 1.00 89.12 310 SER A O 1
ATOM 2436 N N . ALA A 1 311 ? -15.613 15.034 9.518 1.00 90.94 311 ALA A N 1
ATOM 2437 C CA . ALA A 1 311 ? -16.888 15.188 8.811 1.00 90.94 311 ALA A CA 1
ATOM 2438 C C . ALA A 1 311 ? -17.908 14.066 9.101 1.00 90.94 311 ALA A C 1
ATOM 2440 O O . ALA A 1 311 ? -19.095 14.234 8.843 1.00 90.94 311 ALA A O 1
ATOM 2441 N N . LEU A 1 312 ? -17.491 12.924 9.670 1.00 93.81 312 LEU A N 1
ATOM 2442 C CA . LEU A 1 312 ? -18.419 11.834 10.010 1.00 93.81 312 LEU A CA 1
ATOM 2443 C C . LEU A 1 312 ? -19.479 12.243 11.039 1.00 93.81 312 LEU A C 1
ATOM 2445 O O . LEU A 1 312 ? -20.573 11.685 11.019 1.00 93.81 312 LEU A O 1
ATOM 2449 N N . ARG A 1 313 ? -19.169 13.209 11.913 1.00 93.62 313 ARG A N 1
ATOM 2450 C CA . ARG A 1 313 ? -20.110 13.741 12.913 1.00 93.62 313 ARG A CA 1
ATOM 2451 C C . ARG A 1 313 ? -21.279 14.508 12.281 1.00 93.62 313 ARG A C 1
ATOM 2453 O O . ARG A 1 313 ? -22.320 14.655 12.901 1.00 93.62 313 ARG A O 1
ATOM 2460 N N . GLU A 1 314 ? -21.083 14.994 11.057 1.00 93.00 314 GLU A N 1
ATOM 2461 C CA . GLU A 1 314 ? -22.037 15.809 10.294 1.00 93.00 314 GLU A CA 1
ATOM 2462 C C . GLU A 1 314 ? -22.873 14.947 9.331 1.00 93.00 314 GLU A C 1
ATOM 2464 O O . GLU A 1 314 ? -23.645 15.468 8.531 1.00 93.00 314 GLU A O 1
ATOM 2469 N N . LEU A 1 315 ? -22.728 13.615 9.373 1.00 95.50 315 LEU A N 1
ATOM 2470 C CA . LEU A 1 315 ? -23.518 12.723 8.531 1.00 95.50 315 LEU A CA 1
ATOM 2471 C C . LEU A 1 315 ? -24.978 12.684 8.982 1.00 95.50 315 LEU A C 1
ATOM 2473 O O . LEU A 1 315 ? -25.299 12.273 10.095 1.00 95.50 315 LEU A O 1
ATOM 2477 N N . GLU A 1 316 ? -25.873 12.997 8.053 1.00 95.62 316 GLU A N 1
ATOM 2478 C CA . GLU A 1 316 ? -27.309 12.916 8.287 1.00 95.62 316 GLU A CA 1
ATOM 2479 C C . GLU A 1 316 ? -27.818 11.465 8.180 1.00 95.62 316 GLU A C 1
ATOM 2481 O O . GLU A 1 316 ? -27.417 10.722 7.261 1.00 95.62 316 GLU A O 1
ATOM 2486 N N . PRO A 1 317 ? -28.746 11.045 9.061 1.00 97.44 317 PRO A N 1
ATOM 2487 C CA . PRO A 1 317 ? -29.512 9.818 8.884 1.00 97.44 317 PRO A CA 1
ATOM 2488 C C . PRO A 1 317 ? -30.128 9.718 7.482 1.00 97.44 317 PRO A C 1
ATOM 2490 O O . PRO A 1 317 ? -30.618 10.684 6.908 1.00 97.44 317 PRO A O 1
ATOM 2493 N N . GLY A 1 318 ? -30.095 8.524 6.897 1.00 97.00 318 GLY A N 1
ATOM 2494 C CA . GLY A 1 318 ? -30.541 8.266 5.527 1.00 97.00 318 GLY A CA 1
ATOM 2495 C C . GLY A 1 318 ? -29.453 8.416 4.457 1.00 97.00 318 GLY A C 1
ATOM 2496 O O . GLY A 1 318 ? -29.650 7.914 3.341 1.00 97.00 318 GLY A O 1
ATOM 2497 N N . THR A 1 319 ? -28.289 8.998 4.784 1.00 97.69 319 THR A N 1
ATOM 2498 C CA . THR A 1 319 ? -27.143 9.100 3.864 1.00 97.69 319 THR A CA 1
ATOM 2499 C C . THR A 1 319 ? -26.786 7.731 3.297 1.00 97.69 319 THR A C 1
ATOM 2501 O O . THR A 1 319 ? -26.583 6.764 4.032 1.00 97.69 319 THR A O 1
ATOM 2504 N N . ARG A 1 320 ? -26.698 7.620 1.967 1.00 97.56 320 ARG A N 1
ATOM 2505 C CA . ARG A 1 320 ? -26.357 6.353 1.305 1.00 97.56 320 ARG A CA 1
ATOM 2506 C C . ARG A 1 320 ? -24.894 6.002 1.556 1.00 97.56 320 ARG A C 1
ATOM 2508 O O . ARG A 1 320 ? -24.009 6.843 1.409 1.00 97.56 320 ARG A O 1
ATOM 2515 N N . VAL A 1 321 ? -24.642 4.732 1.855 1.00 97.06 321 VAL A N 1
ATOM 2516 C CA . VAL A 1 321 ? -23.300 4.231 2.160 1.00 97.06 321 VAL A CA 1
ATOM 2517 C C . VAL A 1 321 ? -22.920 3.147 1.168 1.00 97.06 321 VAL A C 1
ATOM 2519 O O . VAL A 1 321 ? -23.683 2.212 0.923 1.00 97.06 321 VAL A O 1
ATOM 2522 N N . TRP A 1 322 ? -21.725 3.266 0.600 1.00 96.50 322 TRP A N 1
ATOM 2523 C CA . TRP A 1 322 ? -21.074 2.189 -0.130 1.00 96.50 322 TRP A CA 1
ATOM 2524 C C . TRP A 1 322 ? -19.949 1.596 0.711 1.00 96.50 322 TRP A C 1
ATOM 2526 O O . TRP A 1 322 ? -19.143 2.328 1.282 1.00 96.50 322 TRP A O 1
ATOM 2536 N N . ALA A 1 323 ? -19.877 0.270 0.767 1.00 94.75 323 ALA A N 1
ATOM 2537 C CA . ALA A 1 323 ? -18.815 -0.454 1.446 1.00 94.75 323 ALA A CA 1
ATOM 2538 C C . ALA A 1 323 ? -18.066 -1.379 0.484 1.00 94.75 323 ALA A C 1
ATOM 2540 O O . ALA A 1 323 ? -18.616 -1.902 -0.488 1.00 94.75 323 ALA A O 1
ATOM 2541 N N . GLU A 1 324 ? -16.794 -1.604 0.787 1.00 92.44 324 GLU A N 1
ATOM 2542 C CA . GLU A 1 324 ? -15.933 -2.561 0.106 1.00 92.44 324 GLU A CA 1
ATOM 2543 C C . GLU A 1 324 ? -15.275 -3.473 1.146 1.00 92.44 324 GLU A C 1
ATOM 2545 O O . GLU A 1 324 ? -14.643 -2.973 2.079 1.00 92.44 324 GLU A O 1
ATOM 2550 N N . GLY A 1 325 ? -15.420 -4.793 1.009 1.00 89.88 325 GLY A N 1
ATOM 2551 C CA . GLY A 1 325 ? -14.949 -5.772 1.992 1.00 89.88 325 GLY A CA 1
ATOM 2552 C C . GLY A 1 325 ? -15.876 -6.992 2.093 1.00 89.88 325 GLY A C 1
ATOM 2553 O O . GLY A 1 325 ? -16.662 -7.223 1.170 1.00 89.88 325 GLY A O 1
ATOM 2554 N N . PRO A 1 326 ? -15.806 -7.765 3.191 1.00 90.56 326 PRO A N 1
ATOM 2555 C CA . PRO A 1 326 ? -14.981 -7.523 4.379 1.00 90.56 326 PRO A CA 1
ATOM 2556 C C . PRO A 1 326 ? -13.483 -7.787 4.154 1.00 90.56 326 PRO A C 1
ATOM 2558 O O . PRO A 1 326 ? -13.088 -8.715 3.443 1.00 90.56 326 PRO A O 1
ATOM 2561 N N . TYR A 1 327 ? -12.647 -6.978 4.801 1.00 86.81 327 TYR A N 1
ATOM 2562 C CA . TYR A 1 327 ? -11.188 -7.075 4.798 1.00 86.81 327 TYR A CA 1
ATOM 2563 C C . TYR A 1 327 ? -10.636 -7.276 6.210 1.00 86.81 327 TYR A C 1
ATOM 2565 O O . TYR A 1 327 ? -11.318 -7.066 7.209 1.00 86.81 327 TYR A O 1
ATOM 2573 N N . GLY A 1 328 ? -9.361 -7.645 6.296 1.00 81.88 328 GLY A N 1
ATOM 2574 C CA . GLY A 1 328 ? -8.683 -7.863 7.568 1.00 81.88 328 GLY A CA 1
ATOM 2575 C C . GLY A 1 328 ? -8.600 -9.336 7.954 1.00 81.88 328 GLY A C 1
ATOM 2576 O O . GLY A 1 328 ? -9.407 -10.175 7.552 1.00 81.88 328 GLY A O 1
ATOM 2577 N N . ALA A 1 329 ? -7.552 -9.634 8.717 1.00 78.81 329 ALA A N 1
ATOM 2578 C CA . ALA A 1 329 ? -7.187 -10.980 9.146 1.00 78.81 329 ALA A CA 1
ATOM 2579 C C . ALA A 1 329 ? -7.316 -11.173 10.668 1.00 78.81 329 ALA A C 1
ATOM 2581 O O . ALA A 1 329 ? -6.994 -12.248 11.170 1.00 78.81 329 ALA A O 1
ATOM 2582 N N . LEU A 1 330 ? -7.723 -10.125 11.392 1.00 83.00 330 LEU A N 1
ATOM 2583 C CA . LEU A 1 330 ? -7.817 -10.067 12.849 1.00 83.00 330 LEU A CA 1
ATOM 2584 C C . LEU A 1 330 ? -9.166 -10.653 13.278 1.00 83.00 330 LEU A C 1
ATOM 2586 O O . LEU A 1 330 ? -10.097 -9.928 13.584 1.00 83.00 330 LEU A O 1
ATOM 2590 N N . THR A 1 331 ? -9.277 -11.974 13.196 1.00 85.88 331 THR A N 1
ATOM 2591 C CA . THR A 1 331 ? -10.514 -12.738 13.422 1.00 85.88 331 THR A CA 1
ATOM 2592 C C . THR A 1 331 ? -10.247 -13.883 14.393 1.00 85.88 331 THR A C 1
ATOM 2594 O O . THR A 1 331 ? -9.088 -14.237 14.640 1.00 85.88 331 THR A O 1
ATOM 2597 N N . ALA A 1 332 ? -11.310 -14.501 14.910 1.00 84.50 332 ALA A N 1
ATOM 2598 C CA . ALA A 1 332 ? -11.217 -15.653 15.809 1.00 84.50 332 ALA A CA 1
ATOM 2599 C C . ALA A 1 332 ? -10.384 -16.817 15.230 1.00 84.50 332 ALA A C 1
ATOM 2601 O O . ALA A 1 332 ? -9.732 -17.534 15.986 1.00 84.50 332 ALA A O 1
ATOM 2602 N N . ASP A 1 333 ? -10.316 -16.948 13.899 1.00 80.75 333 ASP A N 1
ATOM 2603 C CA . ASP A 1 333 ? -9.515 -17.945 13.170 1.00 80.75 333 ASP A CA 1
ATOM 2604 C C . ASP A 1 333 ? -8.003 -17.882 13.453 1.00 80.75 333 ASP A C 1
ATOM 2606 O O . ASP A 1 333 ? -7.260 -18.811 13.118 1.00 80.75 333 ASP A O 1
ATOM 2610 N N . LYS A 1 334 ? -7.509 -16.773 14.019 1.00 77.25 334 LYS A N 1
ATOM 2611 C CA . LYS A 1 334 ? -6.098 -16.621 14.405 1.00 77.25 334 LYS A CA 1
ATOM 2612 C C . LYS A 1 334 ? -5.764 -17.212 15.761 1.00 77.25 334 LYS A C 1
ATOM 2614 O O . LYS A 1 334 ? -4.581 -17.363 16.055 1.00 77.25 334 LYS A O 1
ATOM 2619 N N . ARG A 1 335 ? -6.775 -17.563 16.550 1.00 81.44 335 ARG A N 1
ATOM 2620 C CA . ARG A 1 335 ? -6.581 -18.160 17.860 1.00 81.44 335 ARG A CA 1
ATOM 2621 C C . ARG A 1 335 ? -5.939 -19.544 17.734 1.00 81.44 335 ARG A C 1
ATOM 2623 O O . ARG A 1 335 ? -6.360 -20.384 16.940 1.00 81.44 335 ARG A O 1
ATOM 2630 N N . SER A 1 336 ? -4.910 -19.754 18.536 1.00 79.44 336 SER A N 1
ATOM 2631 C CA . SER A 1 336 ? -4.120 -20.964 18.705 1.00 79.44 336 SER A CA 1
ATOM 2632 C C . SER A 1 336 ? -4.084 -21.483 20.157 1.00 79.44 336 SER A C 1
ATOM 2634 O O . SER A 1 336 ? -3.686 -22.627 20.371 1.00 79.44 336 SER A O 1
ATOM 2636 N N . ARG A 1 337 ? -4.542 -20.695 21.141 1.00 80.44 337 ARG A N 1
ATOM 2637 C CA . ARG A 1 337 ? -4.471 -20.987 22.582 1.00 80.44 337 ARG A CA 1
ATOM 2638 C C . ARG A 1 337 ? -5.816 -20.877 23.297 1.00 80.44 337 ARG A C 1
ATOM 2640 O O . ARG A 1 337 ? -6.802 -20.370 22.764 1.00 80.44 337 ARG A O 1
ATOM 2647 N N . GLY A 1 338 ? -5.845 -21.382 24.531 1.00 81.94 338 GLY A N 1
ATOM 2648 C CA . GLY A 1 338 ? -7.016 -21.368 25.406 1.00 81.94 338 GLY A CA 1
ATOM 2649 C C . GLY A 1 338 ? -7.370 -19.979 25.940 1.00 81.94 338 GLY A C 1
ATOM 2650 O O . GLY A 1 338 ? -8.555 -19.680 26.029 1.00 81.94 338 GLY A O 1
ATOM 2651 N N . LYS A 1 339 ? -6.390 -19.110 26.205 1.00 90.06 339 LYS A N 1
ATOM 2652 C CA . LYS A 1 339 ? -6.633 -17.746 26.698 1.00 90.06 339 LYS A CA 1
ATOM 2653 C C . LYS A 1 339 ? -6.330 -16.705 25.625 1.00 90.06 339 LYS A C 1
ATOM 2655 O O . LYS A 1 339 ? -5.568 -16.974 24.694 1.00 90.06 339 LYS A O 1
ATOM 2660 N N . VAL A 1 340 ? -6.947 -15.529 25.720 1.00 92.12 340 VAL A N 1
ATOM 2661 C CA . VAL A 1 340 ? -6.746 -14.431 24.765 1.00 92.12 340 VAL A CA 1
ATOM 2662 C C . VAL A 1 340 ? -6.571 -13.107 25.493 1.00 92.12 340 VAL A C 1
ATOM 2664 O O . VAL A 1 340 ? -7.396 -12.722 26.319 1.00 92.12 340 VAL A O 1
ATOM 2667 N N . LEU A 1 341 ? -5.497 -12.401 25.147 1.00 93.25 341 LEU A N 1
ATOM 2668 C CA . LEU A 1 341 ? -5.226 -11.037 25.574 1.00 93.25 341 LEU A CA 1
ATOM 2669 C C . LEU A 1 341 ? -5.511 -10.094 24.403 1.00 93.25 341 LEU A C 1
ATOM 2671 O O . LEU A 1 341 ? -4.837 -10.124 23.372 1.00 93.25 341 LEU A O 1
ATOM 2675 N N . LEU A 1 342 ? -6.517 -9.247 24.565 1.00 94.88 342 LEU A N 1
ATOM 2676 C CA . LEU A 1 342 ? -6.823 -8.143 23.671 1.00 94.88 342 LEU A CA 1
ATOM 2677 C C . LEU A 1 342 ? -6.104 -6.893 24.181 1.00 94.88 342 LEU A C 1
ATOM 2679 O O . LEU A 1 342 ? -6.231 -6.542 25.349 1.00 94.88 342 LEU A O 1
ATOM 2683 N N . VAL A 1 343 ? -5.364 -6.202 23.319 1.00 94.62 343 VAL A N 1
ATOM 2684 C CA . VAL A 1 343 ? -4.677 -4.953 23.664 1.00 94.62 343 VAL A CA 1
ATOM 2685 C C . VAL A 1 343 ? -5.131 -3.840 22.728 1.00 94.62 343 VAL A C 1
ATOM 2687 O O . VAL A 1 343 ? -4.892 -3.882 21.519 1.00 94.62 343 VAL A O 1
ATOM 2690 N N . ALA A 1 344 ? -5.772 -2.824 23.295 1.00 95.19 344 ALA A N 1
ATOM 2691 C CA . ALA A 1 344 ? -6.291 -1.665 22.584 1.00 95.19 344 ALA A CA 1
ATOM 2692 C C . ALA A 1 344 ? -5.513 -0.397 22.952 1.00 95.19 344 ALA A C 1
ATOM 2694 O O . ALA A 1 344 ? -5.258 -0.145 24.126 1.00 95.19 344 ALA A O 1
ATOM 2695 N N . GLY A 1 345 ? -5.192 0.433 21.961 1.00 92.88 345 GLY A N 1
ATOM 2696 C CA . GLY A 1 345 ? -4.711 1.801 22.165 1.00 92.88 345 GLY A CA 1
ATOM 2697 C C . GLY A 1 345 ? -5.596 2.809 21.434 1.00 92.88 345 GLY A C 1
ATOM 2698 O O . GLY A 1 345 ? -5.740 2.714 20.213 1.00 92.88 345 GLY A O 1
ATOM 2699 N N . GLY A 1 346 ? -6.176 3.772 22.156 1.00 90.62 346 GLY A N 1
ATOM 2700 C CA . GLY A 1 346 ? -7.056 4.802 21.591 1.00 90.62 346 GLY A CA 1
ATOM 2701 C C . GLY A 1 346 ? -8.217 4.208 20.782 1.00 90.62 346 GLY A C 1
ATOM 2702 O O . GLY A 1 346 ? -8.887 3.284 21.236 1.00 90.62 346 GLY A O 1
ATOM 2703 N N . VAL A 1 347 ? -8.416 4.678 19.543 1.00 90.94 347 VAL A N 1
ATOM 2704 C CA . VAL A 1 347 ? -9.462 4.166 18.626 1.00 90.94 347 VAL A CA 1
ATOM 2705 C C . VAL A 1 347 ? -9.229 2.710 18.187 1.00 90.94 347 VAL A C 1
ATOM 2707 O O . VAL A 1 347 ? -10.117 2.060 17.633 1.00 90.94 347 VAL A O 1
ATOM 2710 N N . GLY A 1 348 ? -8.052 2.145 18.479 1.00 91.62 348 GLY A N 1
ATOM 2711 C CA . GLY A 1 348 ? -7.783 0.719 18.315 1.00 91.62 348 GLY A CA 1
ATOM 2712 C C . GLY A 1 348 ? -8.682 -0.186 19.163 1.00 91.62 348 GLY A C 1
ATOM 2713 O O . GLY A 1 348 ? -8.729 -1.389 18.913 1.00 91.62 348 GLY A O 1
ATOM 2714 N N . ILE A 1 349 ? -9.449 0.383 20.100 1.00 95.00 349 ILE A N 1
ATOM 2715 C CA . ILE A 1 349 ? -10.511 -0.314 20.828 1.00 95.00 349 ILE A CA 1
ATOM 2716 C C . ILE A 1 349 ? -11.602 -0.874 19.913 1.00 95.00 349 ILE A C 1
ATOM 2718 O O . ILE A 1 349 ? -12.226 -1.870 20.250 1.00 95.00 349 ILE A O 1
ATOM 2722 N N . THR A 1 350 ? -11.801 -0.306 18.723 1.00 94.25 350 THR A N 1
ATOM 2723 C CA . THR A 1 350 ? -12.919 -0.670 17.842 1.00 94.25 350 THR A CA 1
ATOM 2724 C C . THR A 1 350 ? -12.965 -2.145 17.431 1.00 94.25 350 THR A C 1
ATOM 2726 O O . THR A 1 350 ? -13.931 -2.818 17.798 1.00 94.25 350 THR A O 1
ATOM 2729 N N . PRO A 1 351 ? -11.947 -2.727 16.763 1.00 93.50 351 PRO A N 1
ATOM 2730 C CA . PRO A 1 351 ? -11.962 -4.160 16.497 1.00 93.50 351 PRO A CA 1
ATOM 2731 C C . PRO A 1 351 ? -11.871 -4.988 17.785 1.00 93.50 351 PRO A C 1
ATOM 2733 O O . PRO A 1 351 ? -12.369 -6.112 17.811 1.00 93.50 351 PRO A O 1
ATOM 2736 N N . MET A 1 352 ? -11.243 -4.458 18.845 1.00 95.31 352 MET A N 1
ATOM 2737 C CA . MET A 1 352 ? -11.083 -5.169 20.116 1.00 95.31 352 MET A CA 1
ATOM 2738 C C . MET A 1 352 ? -12.423 -5.352 20.818 1.00 95.31 352 MET A C 1
ATOM 2740 O O . MET A 1 352 ? -12.693 -6.453 21.267 1.00 95.31 352 MET A O 1
ATOM 2744 N N . ARG A 1 353 ? -13.302 -4.347 20.834 1.00 95.81 353 ARG A N 1
ATOM 2745 C CA . ARG A 1 353 ? -14.639 -4.445 21.428 1.00 95.81 353 ARG A CA 1
ATOM 2746 C C . ARG A 1 353 ? -15.510 -5.466 20.696 1.00 95.81 353 ARG A C 1
ATOM 2748 O O . ARG A 1 353 ? -16.180 -6.269 21.336 1.00 95.81 353 ARG A O 1
ATOM 2755 N N . ALA A 1 354 ? -15.468 -5.499 19.361 1.00 94.50 354 ALA A N 1
ATOM 2756 C CA . ALA A 1 354 ? -16.184 -6.519 18.586 1.00 94.50 354 ALA A CA 1
ATOM 2757 C C . ALA A 1 354 ? -15.659 -7.942 18.868 1.00 94.50 354 ALA A C 1
ATOM 2759 O O . ALA A 1 354 ? -16.437 -8.892 18.974 1.00 94.50 354 ALA A O 1
ATOM 2760 N N . LEU A 1 355 ? -14.339 -8.106 19.005 1.00 94.06 355 LEU A N 1
ATOM 2761 C CA . LEU A 1 355 ? -13.726 -9.388 19.367 1.00 94.06 355 LEU A CA 1
ATOM 2762 C C . LEU A 1 355 ? -13.987 -9.764 20.830 1.00 94.06 355 LEU A C 1
ATOM 2764 O O . LEU A 1 355 ? -14.207 -10.933 21.121 1.00 94.06 355 LEU A O 1
ATOM 2768 N N . PHE A 1 356 ? -14.008 -8.793 21.739 1.00 95.56 356 PHE A N 1
ATOM 2769 C CA . PHE A 1 356 ? -14.271 -8.997 23.161 1.00 95.56 356 PHE A CA 1
ATOM 2770 C C . PHE A 1 356 ? -15.696 -9.487 23.413 1.00 95.56 356 PHE A C 1
ATOM 2772 O O . PHE A 1 356 ? -15.906 -10.293 24.308 1.00 95.56 356 PHE A O 1
ATOM 2779 N N . GLU A 1 357 ? -16.656 -9.095 22.575 1.00 94.31 357 GLU A N 1
ATOM 2780 C CA . GLU A 1 357 ? -18.017 -9.646 22.584 1.00 94.31 357 GLU A CA 1
ATOM 2781 C C . GLU A 1 357 ? -18.061 -11.093 22.053 1.00 94.31 357 GLU A C 1
ATOM 2783 O O . GLU A 1 357 ? -18.747 -11.943 22.611 1.00 94.31 357 GLU A O 1
ATOM 2788 N N . THR A 1 358 ? -17.323 -11.401 20.980 1.00 91.94 358 THR A N 1
ATOM 2789 C CA . THR A 1 358 ? -17.595 -12.594 20.147 1.00 91.94 358 THR A CA 1
ATOM 2790 C C . THR A 1 358 ? -16.579 -13.728 20.246 1.00 91.94 358 THR A C 1
ATOM 2792 O O . THR A 1 358 ? -16.891 -14.862 19.875 1.00 91.94 358 THR A O 1
ATOM 2795 N N . LEU A 1 359 ? -15.355 -13.467 20.711 1.00 91.19 359 LEU A N 1
ATOM 2796 C CA . LEU A 1 359 ? -14.329 -14.502 20.817 1.00 91.19 359 LEU A CA 1
ATOM 2797 C C . LEU A 1 359 ? -14.781 -15.586 21.794 1.00 91.19 359 LEU A C 1
ATOM 2799 O O . LEU A 1 359 ? -15.132 -15.248 22.920 1.00 91.19 359 LEU A O 1
ATOM 2803 N N . PRO A 1 360 ? -14.724 -16.880 21.442 1.00 87.12 360 PRO A N 1
ATOM 2804 C CA . PRO A 1 360 ? -15.112 -17.933 22.373 1.00 87.12 360 PRO A CA 1
ATOM 2805 C C . PRO A 1 360 ? -14.171 -17.950 23.586 1.00 87.12 360 PRO A C 1
ATOM 2807 O O . PRO A 1 360 ? -12.978 -17.709 23.445 1.00 87.12 360 PRO A O 1
ATOM 2810 N N . GLY A 1 361 ? -14.658 -18.280 24.775 1.00 85.69 361 GLY A N 1
ATOM 2811 C CA . GLY A 1 361 ? -13.830 -18.362 25.984 1.00 85.69 361 GLY A CA 1
ATOM 2812 C C . GLY A 1 361 ? -14.699 -18.566 27.215 1.00 85.69 361 GLY A C 1
ATOM 2813 O O . GLY A 1 361 ? -15.827 -18.073 27.231 1.00 85.69 361 GLY A O 1
ATOM 2814 N N . ALA A 1 362 ? -14.205 -19.325 28.194 1.00 89.12 362 ALA A N 1
ATOM 2815 C CA . ALA A 1 362 ? -14.847 -19.418 29.499 1.00 89.12 362 ALA A CA 1
ATOM 2816 C C . ALA A 1 362 ? -14.551 -18.158 30.331 1.00 89.12 362 ALA A C 1
ATOM 2818 O O . ALA A 1 362 ? -13.686 -17.354 29.970 1.00 89.12 362 ALA A O 1
ATOM 2819 N N . ALA A 1 363 ? -15.249 -18.002 31.457 1.00 88.62 363 ALA A N 1
ATOM 2820 C CA . ALA A 1 363 ? -14.932 -16.961 32.429 1.00 88.62 363 ALA A CA 1
ATOM 2821 C C . ALA A 1 363 ? -13.442 -17.035 32.818 1.00 88.62 363 ALA A C 1
ATOM 2823 O O . ALA A 1 363 ? -12.916 -18.113 33.101 1.00 88.62 363 ALA A O 1
ATOM 2824 N N . GLY A 1 364 ? -12.759 -15.892 32.775 1.00 87.94 364 GLY A N 1
ATOM 2825 C CA . GLY A 1 364 ? -11.325 -15.756 33.029 1.00 87.94 364 GLY A CA 1
ATOM 2826 C C . GLY A 1 364 ? -10.398 -16.055 31.843 1.00 87.94 364 GLY A C 1
ATOM 2827 O O . GLY A 1 364 ? -9.214 -15.744 31.937 1.00 87.94 364 GLY A O 1
ATOM 2828 N N . ASP A 1 365 ? -10.890 -16.599 30.720 1.00 91.62 365 ASP A N 1
ATOM 2829 C CA . ASP A 1 365 ? -10.044 -16.889 29.546 1.00 91.62 365 ASP A CA 1
ATOM 2830 C C . ASP A 1 365 ? -9.752 -15.641 28.691 1.00 91.62 365 ASP A C 1
ATOM 2832 O O . ASP A 1 365 ? -8.860 -15.667 27.840 1.00 91.62 365 ASP A O 1
ATOM 2836 N N . LEU A 1 366 ? -10.518 -14.561 28.867 1.00 95.19 366 LEU A N 1
ATOM 2837 C CA . LEU A 1 366 ? -10.382 -13.329 28.094 1.00 95.19 366 LEU A CA 1
ATOM 2838 C C . LEU A 1 366 ? -9.943 -12.172 28.979 1.00 95.19 366 LEU A C 1
ATOM 2840 O O . LEU A 1 366 ? -10.575 -11.882 29.995 1.00 95.19 366 LEU A O 1
ATOM 2844 N N . THR A 1 367 ? -8.909 -11.472 28.527 1.00 95.81 367 THR A N 1
ATOM 2845 C CA . THR A 1 367 ? -8.435 -10.231 29.135 1.00 95.81 367 THR A CA 1
ATOM 2846 C C . THR A 1 367 ? -8.392 -9.134 28.079 1.00 95.81 367 THR A C 1
ATOM 2848 O O . THR A 1 367 ? -7.851 -9.351 26.998 1.00 95.81 367 THR A O 1
ATOM 2851 N N . LEU A 1 368 ? -8.919 -7.949 28.381 1.00 97.06 368 LEU A N 1
ATOM 2852 C CA . LEU A 1 368 ? -8.777 -6.745 27.564 1.00 97.06 368 LEU A CA 1
ATOM 2853 C C . LEU A 1 368 ? -7.976 -5.691 28.331 1.00 97.06 368 LEU A C 1
ATOM 2855 O O . LEU A 1 368 ? -8.393 -5.259 29.398 1.00 97.06 368 LEU A O 1
ATOM 2859 N N . LEU A 1 369 ? -6.848 -5.262 27.766 1.00 95.44 369 LEU A N 1
ATOM 2860 C CA . LEU A 1 369 ? -6.052 -4.128 28.228 1.00 95.44 369 LEU A CA 1
ATOM 2861 C C . LEU A 1 369 ? -6.302 -2.921 27.317 1.00 95.44 369 LEU A C 1
ATOM 2863 O O . LEU A 1 369 ? -5.902 -2.931 26.151 1.00 95.44 369 LEU A O 1
ATOM 2867 N N . TYR A 1 370 ? -6.928 -1.872 27.849 1.00 96.69 370 TYR A N 1
ATOM 2868 C CA . TYR A 1 370 ? -7.260 -0.656 27.113 1.00 96.69 370 TYR A CA 1
ATOM 2869 C C . TYR A 1 370 ? -6.413 0.547 27.556 1.00 96.69 370 TYR A C 1
ATOM 2871 O O . TYR A 1 370 ? -6.509 1.036 28.679 1.00 96.69 370 TYR A O 1
ATOM 2879 N N . ARG A 1 371 ? -5.572 1.046 26.648 1.00 94.88 371 ARG A N 1
ATOM 2880 C CA . ARG A 1 371 ? -4.762 2.252 26.821 1.00 94.88 371 ARG A CA 1
ATOM 2881 C C . ARG A 1 371 ? -5.437 3.475 26.190 1.00 94.88 371 ARG A C 1
ATOM 2883 O O . ARG A 1 371 ? -5.628 3.512 24.973 1.00 94.88 371 ARG A O 1
ATOM 2890 N N . ALA A 1 372 ? -5.693 4.508 26.986 1.00 93.25 372 ALA A N 1
ATOM 2891 C CA . ALA A 1 372 ? -6.181 5.824 26.544 1.00 93.25 372 ALA A CA 1
ATOM 2892 C C . ALA A 1 372 ? -5.461 6.943 27.311 1.00 93.25 372 ALA A C 1
ATOM 2894 O O . ALA A 1 372 ? -4.848 6.642 28.325 1.00 93.25 372 ALA A O 1
ATOM 2895 N N . ASN A 1 373 ? -5.459 8.198 26.846 1.00 91.94 373 ASN A N 1
ATOM 2896 C CA . ASN A 1 373 ? -4.691 9.262 27.517 1.00 91.94 373 ASN A CA 1
ATOM 2897 C C . ASN A 1 373 ? -5.280 9.605 28.888 1.00 91.94 373 ASN A C 1
ATOM 2899 O O . ASN A 1 373 ? -4.549 9.591 29.875 1.00 91.94 373 ASN A O 1
ATOM 2903 N N . THR A 1 374 ? -6.584 9.853 28.937 1.00 92.38 374 THR A N 1
ATOM 2904 C CA . THR A 1 374 ? -7.354 10.129 30.153 1.00 92.38 374 THR A CA 1
ATOM 2905 C C . THR A 1 374 ? -8.498 9.128 30.303 1.00 92.38 374 THR A C 1
ATOM 2907 O O . THR A 1 374 ? -8.772 8.338 29.397 1.00 92.38 374 THR A O 1
ATOM 2910 N N . THR A 1 375 ? -9.190 9.153 31.441 1.00 91.94 375 THR A N 1
ATOM 2911 C CA . THR A 1 375 ? -10.408 8.353 31.645 1.00 91.94 375 THR A CA 1
ATOM 2912 C C . THR A 1 375 ? -11.545 8.777 30.712 1.00 91.94 375 THR A C 1
ATOM 2914 O O . THR A 1 375 ? -12.293 7.920 30.260 1.00 91.94 375 THR A O 1
ATOM 2917 N N . GLN A 1 376 ? -11.627 10.061 30.344 1.00 90.44 376 GLN A N 1
ATOM 2918 C CA . GLN A 1 376 ? -12.609 10.579 29.379 1.00 90.44 376 GLN A CA 1
ATOM 2919 C C . GLN A 1 376 ? -12.363 10.075 27.948 1.00 90.44 376 GLN A C 1
ATOM 2921 O O . GLN A 1 376 ? -13.273 10.060 27.126 1.00 90.44 376 GLN A O 1
ATOM 2926 N N . ASP A 1 377 ? -11.140 9.635 27.640 1.00 91.00 377 ASP A N 1
ATOM 2927 C CA . ASP A 1 377 ? -10.779 9.090 26.328 1.00 91.00 377 ASP A CA 1
ATOM 2928 C C . ASP A 1 377 ? -11.121 7.595 26.169 1.00 91.00 377 ASP A C 1
ATOM 2930 O O . ASP A 1 377 ? -10.867 7.020 25.103 1.00 91.00 377 ASP A O 1
ATOM 2934 N N . LEU A 1 378 ? -11.651 6.941 27.211 1.00 93.56 378 LEU A N 1
ATOM 2935 C CA . LEU A 1 378 ? -12.044 5.529 27.184 1.00 93.56 378 LEU A CA 1
ATOM 2936 C C . LEU A 1 378 ? -13.382 5.355 26.448 1.00 93.56 378 LEU A C 1
ATOM 2938 O O . LEU A 1 378 ? -14.427 5.130 27.051 1.00 93.56 378 LEU A O 1
ATOM 2942 N N . ALA A 1 379 ? -13.351 5.443 25.120 1.00 94.50 379 ALA A N 1
ATOM 2943 C CA . ALA A 1 379 ? -14.538 5.234 24.297 1.00 94.50 379 ALA A CA 1
ATOM 2944 C C . ALA A 1 379 ? -15.106 3.815 24.463 1.00 94.50 379 ALA A C 1
ATOM 2946 O O . ALA A 1 379 ? -14.352 2.838 24.508 1.00 94.50 379 ALA A O 1
ATOM 2947 N N . LEU A 1 380 ? -16.441 3.707 24.472 1.00 95.75 380 LEU A N 1
ATOM 2948 C CA . LEU A 1 380 ? -17.190 2.453 24.642 1.00 95.75 380 LEU A CA 1
ATOM 2949 C C . LEU A 1 380 ? -16.985 1.773 26.011 1.00 95.75 380 LEU A C 1
ATOM 2951 O O . LEU A 1 380 ? -17.185 0.563 26.115 1.00 95.75 380 LEU A O 1
ATOM 2955 N N . TRP A 1 381 ? -16.564 2.511 27.047 1.00 95.81 381 TRP A N 1
ATOM 2956 C CA . TRP A 1 381 ? -16.248 1.940 28.361 1.00 95.81 381 TRP A CA 1
ATOM 2957 C C . TRP A 1 381 ? -17.411 1.159 28.979 1.00 95.81 381 TRP A C 1
ATOM 2959 O O . TRP A 1 381 ? -17.219 0.007 29.365 1.00 95.81 381 TRP A O 1
ATOM 2969 N N . ASP A 1 382 ? -18.610 1.741 29.005 1.00 95.00 382 ASP A N 1
ATOM 2970 C CA . ASP A 1 382 ? -19.776 1.119 29.642 1.00 95.00 382 ASP A CA 1
ATOM 2971 C C . ASP A 1 382 ? -20.140 -0.208 28.969 1.00 95.00 382 ASP A C 1
ATOM 2973 O O . ASP A 1 382 ? -20.318 -1.224 29.636 1.00 95.00 382 ASP A O 1
ATOM 2977 N N . GLU A 1 383 ? -20.126 -0.250 27.633 1.00 95.38 383 GLU A N 1
ATOM 2978 C CA . GLU A 1 383 ? -20.352 -1.493 26.891 1.00 95.38 383 GLU A CA 1
ATOM 2979 C C . GLU A 1 383 ? -19.284 -2.551 27.185 1.00 95.38 383 GLU A C 1
ATOM 2981 O O . GLU A 1 383 ? -19.590 -3.739 27.282 1.00 95.38 383 GLU A O 1
ATOM 2986 N N . LEU A 1 384 ? -18.016 -2.145 27.292 1.00 97.38 384 LEU A N 1
ATOM 2987 C CA . LEU A 1 384 ? -16.924 -3.060 27.615 1.00 97.38 384 LEU A CA 1
ATOM 2988 C C . LEU A 1 384 ? -17.060 -3.610 29.033 1.00 97.38 384 LEU A C 1
ATOM 2990 O O . LEU A 1 384 ? -16.781 -4.790 29.234 1.00 97.38 384 LEU A O 1
ATOM 2994 N N . ALA A 1 385 ? -17.488 -2.785 29.989 1.00 97.56 385 ALA A N 1
ATOM 2995 C CA . ALA A 1 385 ? -17.741 -3.200 31.361 1.00 97.56 385 ALA A CA 1
ATOM 2996 C C . ALA A 1 385 ? -18.883 -4.225 31.424 1.00 97.56 385 ALA A C 1
ATOM 2998 O O . ALA A 1 385 ? -18.695 -5.293 32.003 1.00 97.56 385 ALA A O 1
ATOM 2999 N N . THR A 1 386 ? -20.000 -3.971 30.731 1.00 97.69 386 THR A N 1
ATOM 3000 C CA . THR A 1 386 ? -21.113 -4.929 30.624 1.00 97.69 386 THR A CA 1
ATOM 3001 C C . THR A 1 386 ? -20.665 -6.248 29.996 1.00 97.69 386 THR A C 1
ATOM 3003 O O . THR A 1 386 ? -20.911 -7.313 30.555 1.00 97.69 386 THR A O 1
ATOM 3006 N N . ILE A 1 387 ? -19.931 -6.205 28.875 1.00 96.00 387 ILE A N 1
ATOM 3007 C CA . ILE A 1 387 ? -19.402 -7.424 28.242 1.00 96.00 387 ILE A CA 1
ATOM 3008 C C . ILE A 1 387 ? -18.454 -8.161 29.197 1.00 96.00 387 ILE A C 1
ATOM 3010 O O . ILE A 1 387 ? -18.458 -9.390 29.243 1.00 96.00 387 ILE A O 1
ATOM 3014 N N . ALA A 1 388 ? -17.617 -7.444 29.949 1.00 97.19 388 ALA A N 1
ATOM 3015 C CA . ALA A 1 388 ? -16.695 -8.063 30.892 1.00 97.19 388 ALA A CA 1
ATOM 3016 C C . ALA A 1 388 ? -17.441 -8.806 32.007 1.00 97.19 388 ALA A C 1
ATOM 3018 O O . ALA A 1 388 ? -17.094 -9.948 32.306 1.00 97.19 388 ALA A O 1
ATOM 3019 N N . GLU A 1 389 ? -18.486 -8.195 32.561 1.00 96.88 389 GLU A N 1
ATOM 3020 C CA . GLU A 1 389 ? -19.328 -8.785 33.600 1.00 96.88 389 GLU A CA 1
ATOM 3021 C C . GLU A 1 389 ? -20.086 -10.018 33.089 1.00 96.88 389 GLU A C 1
ATOM 3023 O O . GLU A 1 389 ? -19.914 -11.112 33.630 1.00 96.88 389 GLU A O 1
ATOM 3028 N N . GLU A 1 390 ? -20.832 -9.885 31.987 1.00 96.06 390 GLU A N 1
ATOM 3029 C CA . GLU A 1 390 ? -21.627 -10.972 31.395 1.00 96.06 390 GLU A CA 1
ATOM 3030 C C . GLU A 1 390 ? -20.777 -12.195 31.032 1.00 96.06 390 GLU A C 1
ATOM 3032 O O . GLU A 1 390 ? -21.230 -13.342 31.084 1.00 96.06 390 GLU A O 1
ATOM 3037 N N . ARG A 1 391 ? -19.522 -11.958 30.642 1.00 95.06 391 ARG A N 1
ATOM 3038 C CA . ARG A 1 391 ? -18.605 -13.006 30.195 1.00 95.06 391 ARG A CA 1
ATOM 3039 C C . ARG A 1 391 ? -17.666 -13.513 31.283 1.00 95.06 391 ARG A C 1
ATOM 3041 O O . ARG A 1 391 ? -16.920 -14.461 31.023 1.00 95.06 391 ARG A O 1
ATOM 3048 N N . GLY A 1 392 ? -17.648 -12.884 32.458 1.00 96.06 392 GLY A N 1
ATOM 3049 C CA . GLY A 1 392 ? -16.615 -13.102 33.471 1.00 96.06 392 GLY A CA 1
ATOM 3050 C C . GLY A 1 392 ? -15.201 -12.856 32.927 1.00 96.06 392 GLY A C 1
ATOM 3051 O O . GLY A 1 392 ? -14.277 -13.605 33.241 1.00 96.06 392 GLY A O 1
ATOM 3052 N N . ALA A 1 393 ? -15.037 -11.876 32.038 1.00 96.12 393 ALA A N 1
ATOM 3053 C CA . ALA A 1 393 ? -13.762 -11.515 31.427 1.00 96.12 393 ALA A CA 1
ATOM 3054 C C . ALA A 1 393 ? -13.052 -10.409 32.224 1.00 96.12 393 ALA A C 1
ATOM 3056 O O . ALA A 1 393 ? -13.673 -9.616 32.927 1.00 96.12 393 ALA A O 1
ATOM 3057 N N . ARG A 1 394 ? -11.724 -10.333 32.109 1.00 95.69 394 ARG A N 1
ATOM 3058 C CA . ARG A 1 394 ? -10.916 -9.325 32.807 1.00 95.69 394 ARG A CA 1
ATOM 3059 C C . ARG A 1 394 ? -10.822 -8.058 31.960 1.00 95.69 394 ARG A C 1
ATOM 3061 O O . ARG A 1 394 ? -10.227 -8.086 30.885 1.00 95.69 394 ARG A O 1
ATOM 3068 N N . LEU A 1 395 ? -11.354 -6.943 32.453 1.00 96.75 395 LEU A N 1
ATOM 3069 C CA . LEU A 1 395 ? -11.191 -5.623 31.839 1.00 96.75 395 LEU A CA 1
ATOM 3070 C C . LEU A 1 395 ? -10.162 -4.806 32.623 1.00 96.75 395 LEU A C 1
ATOM 3072 O O . LEU A 1 395 ? -10.315 -4.566 33.816 1.00 96.75 395 LEU A O 1
ATOM 3076 N N . MET A 1 396 ? -9.097 -4.390 31.950 1.00 95.12 396 MET A N 1
ATOM 3077 C CA . MET A 1 396 ? -8.012 -3.589 32.502 1.00 95.12 396 MET A CA 1
ATOM 3078 C C . MET A 1 396 ? -7.851 -2.324 31.665 1.00 95.12 396 MET A C 1
ATOM 3080 O O . MET A 1 396 ? -7.912 -2.379 30.437 1.00 95.12 396 MET A O 1
ATOM 3084 N N . TYR A 1 397 ? -7.573 -1.194 32.308 1.00 94.50 397 TYR A N 1
ATOM 3085 C CA . TYR A 1 397 ? -7.269 0.054 31.617 1.00 94.50 397 TYR A CA 1
ATOM 3086 C C . TYR A 1 397 ? -5.979 0.683 32.133 1.00 94.50 397 TYR A C 1
ATOM 3088 O O . TYR A 1 397 ? -5.503 0.381 33.228 1.00 94.50 397 TYR A O 1
ATOM 3096 N N . ALA A 1 398 ? -5.398 1.543 31.305 1.00 93.00 398 ALA A N 1
ATOM 3097 C CA . ALA A 1 398 ? -4.211 2.315 31.619 1.00 93.00 398 ALA A CA 1
ATOM 3098 C C . ALA A 1 398 ? -4.383 3.730 31.052 1.00 93.00 398 ALA A C 1
ATOM 3100 O O . ALA A 1 398 ? -4.603 3.897 29.851 1.00 93.00 398 ALA A O 1
ATOM 3101 N N . VAL A 1 399 ? -4.276 4.741 31.911 1.00 94.50 399 VAL A N 1
ATOM 3102 C CA . VAL A 1 399 ? -4.361 6.172 31.569 1.00 94.50 399 VAL A CA 1
ATOM 3103 C C . VAL A 1 399 ? -3.170 6.915 32.153 1.00 94.50 399 VAL A C 1
ATOM 3105 O O . VAL A 1 399 ? -2.517 6.387 33.046 1.00 94.50 399 VAL A O 1
ATOM 3108 N N . ASN A 1 400 ? -2.840 8.088 31.616 1.00 93.31 400 ASN A N 1
ATOM 3109 C CA . ASN A 1 400 ? -1.732 8.877 32.150 1.00 93.31 400 ASN A CA 1
ATOM 3110 C C . ASN A 1 400 ? -1.998 9.258 33.611 1.00 93.31 400 ASN A C 1
ATOM 3112 O O . ASN A 1 400 ? -3.158 9.393 34.010 1.00 93.31 400 ASN A O 1
ATOM 3116 N N . SER A 1 401 ? -0.931 9.461 34.384 1.00 89.69 401 SER A N 1
ATOM 3117 C CA . SER A 1 401 ? -1.054 10.119 35.684 1.00 89.69 401 SER A CA 1
ATOM 3118 C C . SER A 1 401 ? -1.585 11.554 35.505 1.00 89.69 401 SER A C 1
ATOM 3120 O O . SER A 1 401 ? -1.515 12.095 34.391 1.00 89.69 401 SER A O 1
ATOM 3122 N N . PRO A 1 402 ? -2.098 12.198 36.568 1.00 86.75 402 PRO A N 1
ATOM 3123 C CA . PRO A 1 402 ? -2.466 13.615 36.526 1.00 86.75 402 PRO A CA 1
ATOM 3124 C C . PRO A 1 402 ? -1.329 14.528 36.028 1.00 86.75 402 PRO A C 1
ATOM 3126 O O . PRO A 1 402 ? -1.583 15.517 35.349 1.00 86.75 402 PRO A O 1
ATOM 3129 N N . GLU A 1 403 ? -0.074 14.153 36.283 1.00 86.94 403 GLU A N 1
ATOM 3130 C CA . GLU A 1 403 ? 1.151 14.843 35.848 1.00 86.94 403 GLU A CA 1
ATOM 3131 C C . GLU A 1 403 ? 1.539 14.525 34.389 1.00 86.94 403 GLU A C 1
ATOM 3133 O O . GLU A 1 403 ? 2.547 15.011 33.877 1.00 86.94 403 GLU A O 1
ATOM 3138 N N . GLY A 1 404 ? 0.746 13.704 33.694 1.00 85.25 404 GLY A N 1
ATOM 3139 C CA . GLY A 1 404 ? 0.958 13.319 32.301 1.00 85.25 404 GLY A CA 1
ATOM 3140 C C . GLY A 1 404 ? 1.913 12.140 32.104 1.00 85.25 404 GLY A C 1
ATOM 3141 O O . GLY A 1 404 ? 2.214 11.790 30.956 1.00 85.25 404 GLY A O 1
ATOM 3142 N N . GLU A 1 405 ? 2.367 11.493 33.182 1.00 87.88 405 GLU A N 1
ATOM 3143 C CA . GLU A 1 405 ? 3.261 10.343 33.092 1.00 87.88 405 GLU A CA 1
ATOM 3144 C C . GLU A 1 405 ? 2.536 9.153 32.454 1.00 87.88 405 GLU A C 1
ATOM 3146 O O . GLU A 1 405 ? 1.383 8.841 32.762 1.00 87.88 405 GLU A O 1
ATOM 3151 N N . ARG A 1 406 ? 3.200 8.481 31.510 1.00 87.62 406 ARG A N 1
ATOM 3152 C CA . ARG A 1 406 ? 2.620 7.310 30.848 1.00 87.62 406 ARG A CA 1
ATOM 3153 C C . ARG A 1 406 ? 2.757 6.089 31.759 1.00 87.62 406 ARG A C 1
ATOM 3155 O O . ARG A 1 406 ? 3.851 5.860 32.260 1.00 87.62 406 ARG A O 1
ATOM 3162 N N . PRO A 1 407 ? 1.721 5.241 31.873 1.00 87.12 407 PRO A N 1
ATOM 3163 C CA . PRO A 1 407 ? 1.825 3.989 32.606 1.00 87.12 407 PRO A CA 1
ATOM 3164 C C . PRO A 1 407 ? 2.957 3.121 32.082 1.00 87.12 407 PRO A C 1
ATOM 3166 O O . PRO A 1 407 ? 3.120 2.980 30.864 1.00 87.12 407 PRO A O 1
ATOM 3169 N N . ASP A 1 408 ? 3.678 2.498 33.008 1.00 87.00 408 ASP A N 1
ATOM 3170 C CA . ASP A 1 408 ? 4.670 1.494 32.669 1.00 87.00 408 ASP A CA 1
ATOM 3171 C C . ASP A 1 408 ? 3.991 0.260 32.056 1.00 87.00 408 ASP A C 1
ATOM 3173 O O . ASP A 1 408 ? 3.108 -0.367 32.647 1.00 87.00 408 ASP A O 1
ATOM 3177 N N . ILE A 1 409 ? 4.421 -0.082 30.843 1.00 87.00 409 ILE A N 1
ATOM 3178 C CA . ILE A 1 409 ? 4.046 -1.305 30.133 1.00 87.00 409 ILE A CA 1
ATOM 3179 C C . ILE A 1 409 ? 5.346 -2.048 29.829 1.00 87.00 409 ILE A C 1
ATOM 3181 O O . ILE A 1 409 ? 5.757 -2.181 28.676 1.00 87.00 409 ILE A O 1
ATOM 3185 N N . SER A 1 410 ? 6.028 -2.460 30.893 1.00 89.31 410 SER A N 1
ATOM 3186 C CA . SER A 1 410 ? 7.205 -3.323 30.858 1.00 89.31 410 SER A CA 1
ATOM 3187 C C . SER A 1 410 ? 6.812 -4.800 30.910 1.00 89.31 410 SER A C 1
ATOM 3189 O O . SER A 1 410 ? 5.682 -5.159 31.259 1.00 89.31 410 SER A O 1
ATOM 3191 N N . ALA A 1 411 ? 7.768 -5.671 30.578 1.00 87.50 411 ALA A N 1
ATOM 3192 C CA . ALA A 1 411 ? 7.615 -7.112 30.756 1.00 87.50 411 ALA A CA 1
ATOM 3193 C C . ALA A 1 411 ? 7.263 -7.456 32.214 1.00 87.50 411 ALA A C 1
ATOM 3195 O O . ALA A 1 411 ? 6.300 -8.170 32.463 1.00 87.50 411 ALA A O 1
ATOM 3196 N N . GLU A 1 412 ? 7.976 -6.861 33.171 1.00 89.81 412 GLU A N 1
ATOM 3197 C CA . GLU A 1 412 ? 7.781 -7.065 34.611 1.00 89.81 412 GLU A CA 1
ATOM 3198 C C . GLU A 1 412 ? 6.367 -6.684 35.062 1.00 89.81 412 GLU A C 1
ATOM 3200 O O . GLU A 1 412 ? 5.698 -7.445 35.766 1.00 89.81 412 GLU A O 1
ATOM 3205 N N . THR A 1 413 ? 5.878 -5.518 34.632 1.00 90.12 413 THR A N 1
ATOM 3206 C CA . THR A 1 413 ? 4.532 -5.051 34.979 1.00 90.12 413 THR A CA 1
ATOM 3207 C C . THR A 1 413 ? 3.444 -5.915 34.338 1.00 90.12 413 THR A C 1
ATOM 3209 O O . THR A 1 413 ? 2.435 -6.200 34.992 1.00 90.12 413 THR A O 1
ATOM 3212 N N . LEU A 1 414 ? 3.644 -6.376 33.099 1.00 88.62 414 LEU A N 1
ATOM 3213 C CA . LEU A 1 414 ? 2.718 -7.297 32.441 1.00 88.62 414 LEU A CA 1
ATOM 3214 C C . LEU A 1 414 ? 2.686 -8.661 33.134 1.00 88.62 414 LEU A C 1
ATOM 3216 O O . LEU A 1 414 ? 1.597 -9.105 33.480 1.00 88.62 414 LEU A O 1
ATOM 3220 N N . THR A 1 415 ? 3.834 -9.281 33.413 1.00 89.00 415 THR A N 1
ATOM 3221 C CA . THR A 1 415 ? 3.912 -10.578 34.108 1.00 89.00 415 THR A CA 1
ATOM 3222 C C . THR A 1 415 ? 3.319 -10.499 35.514 1.00 89.00 415 THR A C 1
ATOM 3224 O O . THR A 1 415 ? 2.598 -11.397 35.936 1.00 89.00 41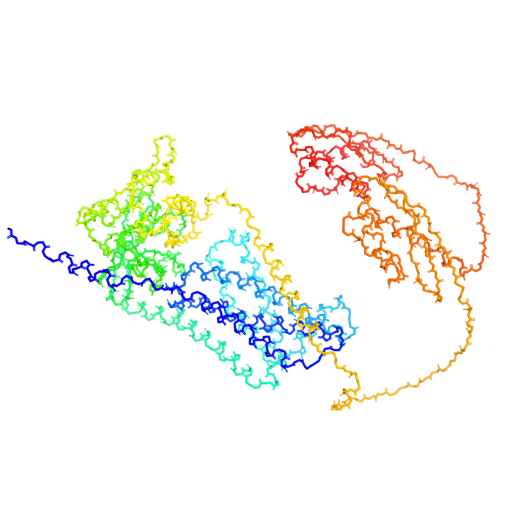5 THR A O 1
ATOM 3227 N N . ARG A 1 416 ? 3.530 -9.389 36.236 1.00 90.31 416 ARG A N 1
ATOM 3228 C CA . ARG A 1 416 ? 2.929 -9.179 37.564 1.00 90.31 416 ARG A CA 1
ATOM 3229 C C . ARG A 1 416 ? 1.400 -9.109 37.514 1.00 90.31 416 ARG A C 1
ATOM 3231 O O . ARG A 1 416 ? 0.735 -9.618 38.411 1.00 90.31 416 ARG A O 1
ATOM 3238 N N . LYS A 1 417 ? 0.824 -8.458 36.497 1.00 90.00 417 LYS A N 1
ATOM 3239 C CA . LYS A 1 417 ? -0.639 -8.310 36.355 1.00 90.00 417 LYS A CA 1
ATOM 3240 C C . LYS A 1 417 ? -1.302 -9.512 35.668 1.00 90.00 417 LYS A C 1
ATOM 3242 O O . LYS A 1 417 ? -2.475 -9.795 35.927 1.00 90.00 417 LYS A O 1
ATOM 3247 N N . LEU A 1 418 ? -0.569 -10.204 34.802 1.00 89.50 418 LEU A N 1
ATOM 3248 C CA . LEU A 1 418 ? -0.985 -11.378 34.037 1.00 89.50 418 LEU A CA 1
ATOM 3249 C C . LEU A 1 418 ? 0.079 -12.480 34.185 1.00 89.50 418 LEU A C 1
ATOM 3251 O O . LEU A 1 418 ? 0.889 -12.670 33.279 1.00 89.50 418 LEU A O 1
ATOM 3255 N N . PRO A 1 419 ? 0.093 -13.213 35.315 1.00 86.31 419 PRO A N 1
ATOM 3256 C CA . PRO A 1 419 ? 1.091 -14.261 35.563 1.00 86.31 419 PRO A CA 1
ATOM 3257 C C . PRO A 1 419 ? 1.060 -15.402 34.539 1.00 86.31 419 PRO A C 1
ATOM 3259 O O . PRO A 1 419 ? 2.035 -16.120 34.367 1.00 86.31 419 PRO A O 1
ATOM 3262 N N . ASP A 1 420 ? -0.066 -15.565 33.851 1.00 86.69 420 ASP A N 1
ATOM 3263 C CA . ASP A 1 420 ? -0.358 -16.587 32.852 1.00 86.69 420 ASP A CA 1
ATOM 3264 C C . ASP A 1 420 ? -0.294 -16.048 31.409 1.00 86.69 420 ASP A C 1
ATOM 3266 O O . ASP A 1 420 ? -0.952 -16.568 30.503 1.00 86.69 420 ASP A O 1
ATOM 3270 N N . ILE A 1 421 ? 0.475 -14.981 31.167 1.00 85.00 421 ILE A N 1
ATOM 3271 C CA . ILE A 1 421 ? 0.574 -14.314 29.856 1.00 85.00 421 ILE A CA 1
ATOM 3272 C C . ILE A 1 421 ? 1.059 -15.236 28.725 1.00 85.00 421 ILE A C 1
ATOM 3274 O O . ILE A 1 421 ? 0.689 -15.039 27.566 1.00 85.00 421 ILE A O 1
ATOM 3278 N N . ASP A 1 422 ? 1.814 -16.284 29.053 1.00 83.44 422 ASP A N 1
ATOM 3279 C CA . ASP A 1 422 ? 2.309 -17.276 28.093 1.00 83.44 422 ASP A CA 1
ATOM 3280 C C . ASP A 1 422 ? 1.197 -18.176 27.536 1.00 83.44 422 ASP A C 1
ATOM 3282 O O . ASP A 1 422 ? 1.303 -18.700 26.424 1.00 83.44 422 ASP A O 1
ATOM 3286 N N . ASP A 1 423 ? 0.083 -18.310 28.258 1.00 84.25 423 ASP A N 1
ATOM 3287 C CA . ASP A 1 423 ? -1.094 -19.064 27.820 1.00 84.25 423 ASP A CA 1
ATOM 3288 C C . ASP A 1 423 ? -2.020 -18.254 26.901 1.00 84.25 423 ASP A C 1
ATOM 3290 O O . ASP A 1 423 ? -2.985 -18.804 26.356 1.00 84.25 423 ASP A O 1
ATOM 3294 N N . HIS A 1 424 ? -1.732 -16.964 26.704 1.00 86.06 424 HIS A N 1
ATOM 3295 C CA . HIS A 1 424 ? -2.572 -16.058 25.934 1.00 86.06 424 HIS A CA 1
ATOM 3296 C C . HIS A 1 424 ? -2.116 -15.950 24.475 1.00 86.06 424 HIS A C 1
ATOM 3298 O O . HIS A 1 424 ? -0.952 -15.691 24.174 1.00 86.06 424 HIS A O 1
ATOM 3304 N N . ASP A 1 425 ? -3.060 -16.059 23.539 1.00 87.19 425 ASP A N 1
ATOM 3305 C CA . ASP A 1 425 ? -2.869 -15.421 22.238 1.00 87.19 425 ASP A CA 1
ATOM 3306 C C . ASP A 1 425 ? -3.090 -13.922 22.374 1.00 87.19 425 ASP A C 1
ATOM 3308 O O . ASP A 1 425 ? -4.088 -13.484 22.946 1.00 87.19 425 ASP A O 1
ATOM 3312 N N . VAL A 1 426 ? -2.207 -13.129 21.775 1.00 88.56 426 VAL A N 1
ATOM 3313 C CA . VAL A 1 426 ? -2.324 -11.673 21.826 1.00 88.56 426 VAL A CA 1
ATOM 3314 C C . VAL A 1 426 ? -2.881 -11.119 20.520 1.00 88.56 426 VAL A C 1
ATOM 3316 O O . VAL A 1 426 ? -2.281 -11.288 19.454 1.00 88.56 426 VAL A O 1
ATOM 3319 N N . PHE A 1 427 ? -3.994 -10.394 20.625 1.00 90.00 427 PHE A N 1
ATOM 3320 C CA . PHE A 1 427 ? -4.573 -9.571 19.567 1.00 90.00 427 PHE A CA 1
ATOM 3321 C C . PHE A 1 427 ? -4.374 -8.112 19.952 1.00 90.00 427 PHE A C 1
ATOM 3323 O O . PHE A 1 427 ? -4.723 -7.706 21.054 1.00 90.00 427 PHE A O 1
ATOM 3330 N N . MET A 1 428 ? -3.813 -7.308 19.053 1.00 89.69 428 MET A N 1
ATOM 3331 C CA . MET A 1 428 ? -3.428 -5.941 19.390 1.00 89.69 428 MET A CA 1
ATOM 3332 C C . MET A 1 428 ? -3.783 -4.965 18.280 1.00 89.69 428 MET A C 1
ATOM 3334 O O . MET A 1 428 ? -3.438 -5.187 17.118 1.00 89.69 428 MET A O 1
ATOM 3338 N N . CYS A 1 429 ? -4.389 -3.842 18.657 1.00 89.81 429 CYS A N 1
ATOM 3339 C CA . CYS A 1 429 ? -4.671 -2.731 17.763 1.00 89.81 429 CYS A CA 1
ATOM 3340 C C . CYS A 1 429 ? -4.429 -1.389 18.465 1.00 89.81 429 CYS A C 1
ATOM 3342 O O . CYS A 1 429 ? -5.005 -1.105 19.510 1.00 89.81 429 CYS A O 1
ATOM 3344 N N . GLY A 1 430 ? -3.595 -0.536 17.873 1.00 89.12 430 GLY A N 1
ATOM 3345 C CA . GLY A 1 430 ? -3.304 0.793 18.404 1.00 89.12 430 GLY A CA 1
ATOM 3346 C C . GLY A 1 430 ? -2.188 1.511 17.639 1.00 89.12 430 GLY A C 1
ATOM 3347 O O . GLY A 1 430 ? -1.679 0.976 16.643 1.00 89.12 430 GLY A O 1
ATOM 3348 N N . PRO A 1 431 ? -1.785 2.708 18.106 1.00 85.94 431 PRO A N 1
ATOM 3349 C CA . PRO A 1 431 ? -0.756 3.517 17.464 1.00 85.94 431 PRO A CA 1
ATOM 3350 C C . PRO A 1 431 ? 0.586 2.772 17.340 1.00 85.94 431 PRO A C 1
ATOM 3352 O O . PRO A 1 431 ? 0.927 1.987 18.225 1.00 85.94 431 PRO A O 1
ATOM 3355 N N . PRO A 1 432 ? 1.407 3.035 16.301 1.00 80.31 432 PRO A N 1
ATOM 3356 C CA . PRO A 1 432 ? 2.639 2.279 16.054 1.00 80.31 432 PRO A CA 1
ATOM 3357 C C . PRO A 1 432 ? 3.632 2.256 17.222 1.00 80.31 432 PRO A C 1
ATOM 3359 O O . PRO A 1 432 ? 4.222 1.212 17.475 1.00 80.31 432 PRO A O 1
ATOM 3362 N N . GLY A 1 433 ? 3.805 3.382 17.925 1.00 85.00 433 GLY A N 1
ATOM 3363 C CA . GLY A 1 433 ? 4.711 3.464 19.076 1.00 85.00 433 GLY A CA 1
ATOM 3364 C C . GLY A 1 433 ? 4.236 2.608 20.251 1.00 85.00 433 GLY A C 1
ATOM 3365 O O . GLY A 1 433 ? 5.011 1.832 20.795 1.00 85.00 433 GLY A O 1
ATOM 3366 N N . PHE A 1 434 ? 2.940 2.675 20.570 1.00 87.50 434 PHE A N 1
ATOM 3367 C CA . PHE A 1 434 ? 2.318 1.834 21.594 1.00 87.50 434 PHE A CA 1
ATOM 3368 C C . PHE A 1 434 ? 2.389 0.348 21.226 1.00 87.50 434 PHE A C 1
ATOM 3370 O O . PHE A 1 434 ? 2.814 -0.474 22.030 1.00 87.50 434 PHE A O 1
ATOM 3377 N N . ALA A 1 435 ? 2.043 0.003 19.984 1.00 86.75 435 ALA A N 1
ATOM 3378 C CA . ALA A 1 435 ? 2.094 -1.375 19.514 1.00 86.75 435 ALA A CA 1
ATOM 3379 C C . ALA A 1 435 ? 3.516 -1.959 19.573 1.00 86.75 435 ALA A C 1
ATOM 3381 O O . ALA A 1 435 ? 3.685 -3.136 19.881 1.00 86.75 435 ALA A O 1
ATOM 3382 N N . GLN A 1 436 ? 4.540 -1.148 19.287 1.00 86.38 436 GLN A N 1
ATOM 3383 C CA . GLN A 1 436 ? 5.932 -1.571 19.414 1.00 86.38 436 GLN A CA 1
ATOM 3384 C C . GLN A 1 436 ? 6.331 -1.780 20.880 1.00 86.38 436 GLN A C 1
ATOM 3386 O O . GLN A 1 436 ? 6.902 -2.820 21.189 1.00 86.38 436 GLN A O 1
ATOM 3391 N N . GLN A 1 437 ? 5.982 -0.846 21.769 1.00 88.44 437 GLN A N 1
ATOM 3392 C CA . GLN A 1 437 ? 6.254 -0.960 23.205 1.00 88.44 437 GLN A CA 1
ATOM 3393 C C . GLN A 1 437 ? 5.628 -2.229 23.799 1.00 88.44 437 GLN A C 1
ATOM 3395 O O . GLN A 1 437 ? 6.317 -3.023 24.430 1.00 88.44 437 GLN A O 1
ATOM 3400 N N . VAL A 1 438 ? 4.340 -2.467 23.531 1.00 89.06 438 VAL A N 1
ATOM 3401 C CA . VAL A 1 438 ? 3.631 -3.675 23.981 1.00 89.06 438 VAL A CA 1
ATOM 3402 C C . VAL A 1 438 ? 4.278 -4.933 23.403 1.00 89.06 438 VAL A C 1
ATOM 3404 O O . VAL A 1 438 ? 4.450 -5.914 24.116 1.00 89.06 438 VAL A O 1
ATOM 3407 N N . PHE A 1 439 ? 4.660 -4.926 22.123 1.00 87.25 439 PHE A N 1
ATOM 3408 C CA . PHE A 1 439 ? 5.323 -6.075 21.506 1.00 87.25 439 PHE A CA 1
ATOM 3409 C C . PHE A 1 439 ? 6.673 -6.396 22.163 1.00 87.25 439 PHE A C 1
ATOM 3411 O O . PHE A 1 439 ? 6.976 -7.565 22.390 1.00 87.25 439 PHE A O 1
ATOM 3418 N N . GLU A 1 440 ? 7.479 -5.378 22.470 1.00 87.94 440 GLU A N 1
ATOM 3419 C CA . GLU A 1 440 ? 8.759 -5.540 23.168 1.00 87.94 440 GLU A CA 1
ATOM 3420 C C . GLU A 1 440 ? 8.549 -6.056 24.600 1.00 87.94 440 GLU A C 1
ATOM 3422 O O . GLU A 1 440 ? 9.222 -7.004 25.004 1.00 87.94 440 GLU A O 1
ATOM 3427 N N . ALA A 1 441 ? 7.556 -5.527 25.318 1.00 89.06 441 ALA A N 1
ATOM 3428 C CA . ALA A 1 441 ? 7.193 -5.976 26.660 1.00 89.06 441 ALA A CA 1
ATOM 3429 C C . ALA A 1 441 ? 6.702 -7.433 26.684 1.00 89.06 441 ALA A C 1
ATOM 3431 O O . ALA A 1 441 ? 7.170 -8.229 27.492 1.00 89.06 441 ALA A O 1
ATOM 3432 N N . LEU A 1 442 ? 5.824 -7.817 25.753 1.00 86.44 442 LEU A N 1
ATOM 3433 C CA . LEU A 1 442 ? 5.338 -9.195 25.612 1.00 86.44 442 LEU A CA 1
ATOM 3434 C C . LEU A 1 442 ? 6.465 -10.171 25.287 1.00 86.44 442 LEU A C 1
ATOM 3436 O O . LEU A 1 442 ? 6.514 -11.266 25.841 1.00 86.44 442 LEU A O 1
ATOM 3440 N N . ARG A 1 443 ? 7.387 -9.766 24.407 1.00 85.00 443 ARG A N 1
ATOM 3441 C CA . ARG A 1 443 ? 8.558 -10.574 24.065 1.00 85.00 443 ARG A CA 1
ATOM 3442 C C . ARG A 1 443 ? 9.490 -10.750 25.263 1.00 85.00 443 ARG A C 1
ATOM 3444 O O . ARG A 1 443 ? 10.035 -11.835 25.431 1.00 85.00 443 ARG A O 1
ATOM 3451 N N . GLY A 1 444 ? 9.679 -9.703 26.067 1.00 84.44 444 GLY A N 1
ATOM 3452 C CA . GLY A 1 444 ? 10.444 -9.777 27.314 1.00 84.44 444 GLY A CA 1
ATOM 3453 C C . GLY A 1 444 ? 9.771 -10.645 28.381 1.00 84.44 444 GLY A C 1
ATOM 3454 O O . GLY A 1 444 ? 10.465 -11.287 29.156 1.00 84.44 444 GLY A O 1
ATOM 3455 N N . ALA A 1 445 ? 8.437 -10.713 28.381 1.00 82.81 445 ALA A N 1
ATOM 3456 C CA . ALA A 1 445 ? 7.644 -11.492 29.332 1.00 82.81 445 ALA A CA 1
ATOM 3457 C C . ALA A 1 445 ? 7.546 -12.998 29.007 1.00 82.81 445 ALA A C 1
ATOM 3459 O O . ALA A 1 445 ? 6.916 -13.717 29.769 1.00 82.81 445 ALA A O 1
ATOM 3460 N N . GLY A 1 446 ? 8.140 -13.474 27.902 1.00 71.75 446 GLY A N 1
ATOM 3461 C CA . GLY A 1 446 ? 8.088 -14.888 27.488 1.00 71.75 446 GLY A CA 1
ATOM 3462 C C . GLY A 1 446 ? 6.953 -15.240 26.518 1.00 71.75 446 GLY A C 1
ATOM 3463 O O . GLY A 1 446 ? 6.949 -16.333 25.943 1.00 71.75 446 GLY A O 1
ATOM 3464 N N . SER A 1 447 ? 6.054 -14.291 26.234 1.00 62.59 447 SER A N 1
ATOM 3465 C CA . SER A 1 447 ? 4.890 -14.533 25.384 1.00 62.59 447 SER A CA 1
ATOM 3466 C C . SER A 1 447 ? 5.319 -14.848 23.938 1.00 62.59 447 SER A C 1
ATOM 3468 O O . SER A 1 447 ? 6.202 -14.174 23.382 1.00 62.59 447 SER A O 1
ATOM 3470 N N . PRO A 1 448 ? 4.711 -15.856 23.276 1.00 57.69 448 PRO A N 1
ATOM 3471 C CA . PRO A 1 448 ? 4.984 -16.154 21.872 1.00 57.69 448 PRO A CA 1
ATOM 3472 C C . PRO A 1 448 ? 4.738 -14.920 20.990 1.00 57.69 448 PRO A C 1
ATOM 3474 O O . PRO A 1 448 ? 3.947 -14.047 21.349 1.00 57.69 448 PRO A O 1
ATOM 3477 N N . PRO A 1 449 ? 5.378 -14.827 19.806 1.00 54.00 449 PRO A N 1
ATOM 3478 C CA . PRO A 1 449 ? 5.231 -13.666 18.938 1.00 54.00 449 PRO A CA 1
ATOM 3479 C C . PRO A 1 449 ? 3.748 -13.405 18.668 1.00 54.00 449 PRO A C 1
ATOM 3481 O O . PRO A 1 449 ? 3.085 -14.208 18.010 1.00 54.00 449 PRO A O 1
ATOM 3484 N N . ALA A 1 450 ? 3.245 -12.283 19.197 1.00 50.91 450 ALA A N 1
ATOM 3485 C CA . ALA A 1 450 ? 1.849 -11.885 19.096 1.00 50.91 450 ALA A CA 1
ATOM 3486 C C . ALA A 1 450 ? 1.349 -12.032 17.654 1.00 50.91 450 ALA A C 1
ATOM 3488 O O . ALA A 1 450 ? 2.084 -11.727 16.699 1.00 50.91 450 ALA A O 1
ATOM 3489 N N . ALA A 1 451 ? 0.076 -12.403 17.483 1.00 47.94 451 ALA A N 1
ATOM 3490 C CA . ALA A 1 451 ? -0.640 -12.189 16.232 1.00 47.94 451 ALA A CA 1
ATOM 3491 C C . ALA A 1 451 ? -0.821 -10.670 16.041 1.00 47.94 451 ALA A C 1
ATOM 3493 O O . ALA A 1 451 ? -1.905 -10.108 16.160 1.00 47.94 451 ALA A O 1
ATOM 3494 N N . SER A 1 452 ? 0.287 -9.977 15.778 1.00 38.59 452 SER A N 1
ATOM 3495 C CA . SER A 1 452 ? 0.374 -8.535 15.612 1.00 38.59 452 SER A CA 1
ATOM 3496 C C . SER A 1 452 ? -0.218 -8.166 14.258 1.00 38.59 452 SER A C 1
ATOM 3498 O O . SER A 1 452 ? 0.464 -8.007 13.245 1.00 38.59 452 SER A O 1
ATOM 3500 N N . ILE A 1 453 ? -1.538 -8.041 14.219 1.00 41.91 453 ILE A N 1
ATOM 3501 C CA . ILE A 1 453 ? -2.214 -7.341 13.135 1.00 41.91 453 ILE A CA 1
ATOM 3502 C C . ILE A 1 453 ? -2.427 -5.918 13.635 1.00 41.91 453 ILE A C 1
ATOM 3504 O O . ILE A 1 453 ? -3.513 -5.533 14.045 1.00 41.91 453 ILE A O 1
ATOM 3508 N N . THR A 1 454 ? -1.353 -5.128 13.610 1.00 38.84 454 THR A N 1
ATOM 3509 C CA . THR A 1 454 ? -1.470 -3.677 13.747 1.00 38.84 454 THR A CA 1
ATOM 3510 C C . THR A 1 454 ? -2.238 -3.175 12.530 1.00 38.84 454 THR A C 1
ATOM 3512 O O . THR A 1 454 ? -1.626 -3.008 11.477 1.00 38.84 454 THR A O 1
ATOM 3515 N N . SER A 1 455 ? -3.548 -2.933 12.637 1.00 39.19 455 SER A N 1
ATOM 3516 C CA . SER A 1 455 ? -4.248 -2.168 11.605 1.00 39.19 455 SER A CA 1
ATOM 3517 C C . SER A 1 455 ? -3.701 -0.749 11.655 1.00 39.19 455 SER A C 1
ATOM 3519 O O . SER A 1 455 ? -4.025 0.034 12.547 1.00 39.19 455 SER A O 1
ATOM 3521 N N . ARG A 1 456 ? -2.793 -0.421 10.735 1.00 37.81 456 ARG A N 1
ATOM 3522 C CA . ARG A 1 456 ? -2.250 0.933 10.652 1.00 37.81 456 ARG A CA 1
ATOM 3523 C C . ARG A 1 456 ? -3.321 1.830 10.051 1.00 37.81 456 ARG A C 1
ATOM 3525 O O . ARG A 1 456 ? -3.455 1.889 8.827 1.00 37.81 456 ARG A O 1
ATOM 3532 N N . SER A 1 457 ? -4.030 2.593 10.881 1.00 35.41 457 SER A N 1
ATOM 3533 C CA . SER A 1 457 ? -4.678 3.796 10.374 1.00 35.41 457 SER A CA 1
ATOM 3534 C C . SER A 1 457 ? -3.545 4.688 9.834 1.00 35.41 457 SER A C 1
ATOM 3536 O O . SER A 1 457 ? -2.579 5.032 10.519 1.00 35.41 457 SER A O 1
ATOM 3538 N N . ARG A 1 458 ? -3.537 4.955 8.523 1.00 35.12 458 ARG A N 1
ATOM 3539 C CA . ARG A 1 458 ? -2.440 5.703 7.872 1.00 35.12 458 ARG A CA 1
ATOM 3540 C C . ARG A 1 458 ? -2.370 7.157 8.374 1.00 35.12 458 ARG A C 1
ATOM 3542 O O . ARG A 1 458 ? -1.356 7.817 8.149 1.00 35.12 458 ARG A O 1
ATOM 3549 N N . CYS A 1 459 ? -3.422 7.610 9.051 1.00 29.11 459 CYS A N 1
ATOM 3550 C CA . CYS A 1 459 ? -3.626 8.963 9.538 1.00 29.11 459 CYS A CA 1
ATOM 3551 C C . CYS A 1 459 ? -2.842 9.253 10.843 1.00 29.11 459 CYS A C 1
ATOM 3553 O O . CYS A 1 459 ? -2.233 10.311 10.947 1.00 29.11 459 CYS A O 1
ATOM 3555 N N . GLU A 1 460 ? -2.645 8.273 11.738 1.00 32.16 460 GLU A N 1
ATOM 3556 C CA . GLU A 1 460 ? -1.840 8.433 12.978 1.00 32.16 460 GLU A CA 1
ATOM 3557 C C . GLU A 1 460 ? -0.318 8.538 12.753 1.00 32.16 460 GLU A C 1
ATOM 3559 O O . GLU A 1 460 ? 0.454 8.757 13.685 1.00 32.16 460 GLU A O 1
ATOM 3564 N N . ARG A 1 461 ? 0.169 8.425 11.508 1.00 35.22 461 ARG A N 1
ATOM 3565 C CA . ARG A 1 461 ? 1.594 8.663 11.208 1.00 35.22 461 ARG A CA 1
ATOM 3566 C C . ARG A 1 461 ? 1.973 10.152 11.267 1.00 35.22 461 ARG A C 1
ATOM 3568 O O . ARG A 1 461 ? 3.148 10.461 11.089 1.00 35.22 461 ARG A O 1
ATOM 3575 N N . ARG A 1 462 ? 1.011 11.062 11.460 1.00 34.75 462 ARG A N 1
ATOM 3576 C CA . ARG A 1 462 ? 1.268 12.508 11.525 1.00 34.75 462 ARG A CA 1
ATOM 3577 C C . ARG A 1 462 ? 1.992 12.936 12.811 1.00 34.75 462 ARG A C 1
ATOM 3579 O O . ARG A 1 462 ? 2.728 13.908 12.745 1.00 34.75 462 ARG A O 1
ATOM 3586 N N . GLU A 1 463 ? 1.886 12.178 13.908 1.00 31.67 463 GLU A N 1
ATOM 3587 C CA . GLU A 1 463 ? 2.430 12.594 15.219 1.00 31.67 463 GLU A CA 1
ATOM 3588 C C . GLU A 1 463 ? 3.686 11.840 15.692 1.00 31.67 463 GLU A C 1
ATOM 3590 O O . GLU A 1 463 ? 4.416 12.321 16.552 1.00 31.67 463 GLU A O 1
ATOM 3595 N N . SER A 1 464 ? 4.022 10.677 15.121 1.00 34.22 464 SER A N 1
ATOM 3596 C CA . SER A 1 464 ? 5.228 9.931 15.526 1.00 34.22 464 SER A CA 1
ATOM 3597 C C . SER A 1 464 ? 6.471 10.433 14.779 1.00 34.22 464 SER A C 1
ATOM 3599 O O . SER A 1 464 ? 6.995 9.797 13.860 1.00 34.22 464 SER A O 1
ATOM 3601 N N . GLY A 1 465 ? 6.944 11.609 15.182 1.00 31.30 465 GLY A N 1
ATOM 3602 C CA . GLY A 1 465 ? 8.220 12.196 14.785 1.00 31.30 465 GLY A CA 1
ATOM 3603 C C . GLY A 1 465 ? 9.421 11.581 15.507 1.00 31.30 465 GLY A C 1
ATOM 3604 O O . GLY A 1 465 ? 10.244 12.322 16.012 1.00 31.30 465 GLY A O 1
ATOM 3605 N N . ALA A 1 466 ? 9.542 10.253 15.587 1.00 34.03 466 ALA A N 1
ATOM 3606 C CA . ALA A 1 466 ? 10.781 9.600 16.030 1.00 34.03 466 ALA A CA 1
ATOM 3607 C C . ALA A 1 466 ? 10.766 8.103 15.690 1.00 34.03 466 ALA A C 1
ATOM 3609 O O . ALA A 1 466 ? 10.366 7.270 16.492 1.00 34.03 466 ALA A O 1
ATOM 3610 N N . MET A 1 467 ? 11.217 7.735 14.491 1.00 33.62 467 MET A N 1
ATOM 3611 C CA . MET A 1 467 ? 11.574 6.351 14.160 1.00 33.62 467 MET A CA 1
ATOM 3612 C C . MET A 1 467 ? 12.881 6.379 13.370 1.00 33.62 467 MET A C 1
ATOM 3614 O O . MET A 1 467 ? 12.976 7.074 12.355 1.00 33.62 467 MET A O 1
ATOM 3618 N N . LYS A 1 468 ? 13.880 5.629 13.860 1.00 37.41 468 LYS A N 1
ATOM 3619 C CA . LYS A 1 468 ? 15.218 5.425 13.274 1.00 37.41 468 LYS A CA 1
ATOM 3620 C C . LYS A 1 468 ? 15.182 5.449 11.740 1.00 37.41 468 LYS A C 1
ATOM 3622 O O . LYS A 1 468 ? 14.364 4.758 11.129 1.00 37.41 468 LYS A O 1
ATOM 3627 N N . LYS A 1 469 ? 16.109 6.198 11.121 1.00 33.69 469 LYS A N 1
ATOM 3628 C CA . LYS A 1 469 ? 16.328 6.258 9.664 1.00 33.69 469 LYS A CA 1
ATOM 3629 C C . LYS A 1 469 ? 16.673 4.867 9.103 1.00 33.69 469 LYS A C 1
ATOM 3631 O O . LYS A 1 469 ? 17.825 4.568 8.797 1.00 33.69 469 LYS A O 1
ATOM 3636 N N . SER A 1 470 ? 15.682 4.003 8.891 1.00 40.84 470 SER A N 1
ATOM 3637 C CA . SER A 1 470 ? 15.815 2.956 7.883 1.00 40.84 470 SER A CA 1
ATOM 3638 C C . SER A 1 470 ? 15.967 3.691 6.556 1.00 40.84 470 SER A C 1
ATOM 3640 O O . SER A 1 470 ? 15.083 4.476 6.224 1.00 40.84 470 SER A O 1
ATOM 3642 N N . HIS A 1 471 ? 17.072 3.507 5.836 1.00 46.00 471 HIS A N 1
ATOM 3643 C CA . HIS A 1 471 ? 17.286 4.142 4.536 1.00 46.00 471 HI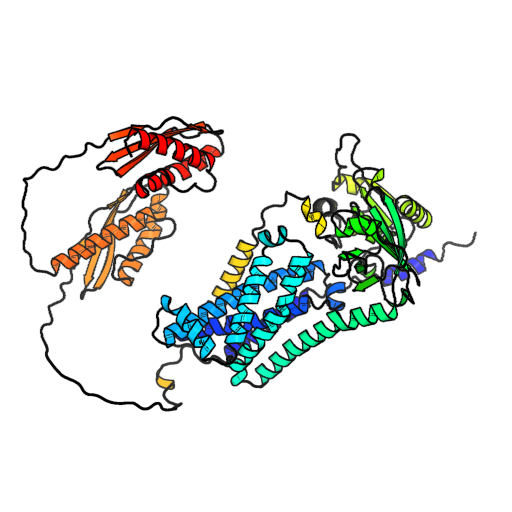S A CA 1
ATOM 3644 C C . HIS A 1 471 ? 16.686 3.234 3.449 1.00 46.00 471 HIS A C 1
ATOM 3646 O O . HIS A 1 471 ? 17.375 2.325 2.980 1.00 46.00 471 HIS A O 1
ATOM 3652 N N . PRO A 1 472 ? 15.406 3.409 3.049 1.00 52.12 472 PRO A N 1
ATOM 3653 C CA . PRO A 1 472 ? 14.785 2.576 2.020 1.00 52.12 472 PRO A CA 1
ATOM 3654 C C . PRO A 1 472 ? 15.545 2.663 0.693 1.00 52.12 472 PRO A C 1
ATOM 3656 O O . PRO A 1 472 ? 15.634 1.665 -0.008 1.00 52.12 472 PRO A O 1
ATOM 3659 N N . ILE A 1 473 ? 16.154 3.817 0.401 1.00 53.47 473 ILE A N 1
ATOM 3660 C CA . ILE A 1 473 ? 16.976 4.043 -0.792 1.00 53.47 473 ILE A CA 1
ATOM 3661 C C . ILE A 1 473 ? 18.218 3.147 -0.770 1.00 53.47 473 ILE A C 1
ATOM 3663 O O . ILE A 1 473 ? 18.499 2.503 -1.768 1.00 53.47 473 ILE A O 1
ATOM 3667 N N . ARG A 1 474 ? 18.893 2.988 0.378 1.00 57.06 474 ARG A N 1
ATOM 3668 C CA . ARG A 1 474 ? 20.060 2.095 0.503 1.00 57.06 474 ARG A CA 1
ATOM 3669 C C . ARG A 1 474 ? 19.696 0.631 0.235 1.00 57.06 474 ARG A C 1
ATOM 3671 O O . ARG A 1 474 ? 20.458 -0.076 -0.405 1.00 57.06 474 ARG A O 1
ATOM 3678 N N . ARG A 1 475 ? 18.518 0.175 0.680 1.00 62.69 475 ARG A N 1
ATOM 3679 C CA . ARG A 1 475 ? 18.032 -1.192 0.400 1.00 62.69 475 ARG A CA 1
ATOM 3680 C C . ARG A 1 475 ? 17.625 -1.390 -1.057 1.00 62.69 475 ARG A C 1
ATOM 3682 O O . ARG A 1 475 ? 17.842 -2.468 -1.593 1.00 62.69 475 ARG A O 1
ATOM 3689 N N . VAL A 1 476 ? 17.035 -0.369 -1.679 1.00 59.12 476 VAL A N 1
ATOM 3690 C CA . VAL A 1 476 ? 16.719 -0.390 -3.113 1.00 59.12 476 VAL A CA 1
ATOM 3691 C C . VAL A 1 476 ? 18.008 -0.415 -3.926 1.00 59.12 476 VAL A C 1
ATOM 3693 O O . VAL A 1 476 ? 18.127 -1.295 -4.758 1.00 59.12 476 VAL A O 1
ATOM 3696 N N . MET A 1 477 ? 18.986 0.435 -3.599 1.00 59.44 477 MET A N 1
ATOM 3697 C CA . MET A 1 477 ? 20.306 0.487 -4.242 1.00 59.44 477 MET A CA 1
ATOM 3698 C C . MET A 1 477 ? 21.071 -0.835 -4.129 1.00 59.44 477 MET A C 1
ATOM 3700 O O . MET A 1 477 ? 21.624 -1.313 -5.111 1.00 59.44 477 MET A O 1
ATOM 3704 N N . LEU A 1 478 ? 21.061 -1.469 -2.951 1.00 54.47 478 LEU A N 1
ATOM 3705 C CA . LEU A 1 478 ? 21.683 -2.783 -2.753 1.00 54.47 478 LEU A CA 1
ATOM 3706 C C . LEU A 1 478 ? 20.980 -3.886 -3.552 1.00 54.47 478 LEU A C 1
ATOM 3708 O O . LEU A 1 478 ? 21.637 -4.767 -4.090 1.00 54.47 478 LEU A O 1
ATOM 3712 N N . ALA A 1 479 ? 19.652 -3.842 -3.643 1.00 56.31 479 ALA A N 1
ATOM 3713 C CA . ALA A 1 479 ? 18.895 -4.814 -4.418 1.00 56.31 479 ALA A CA 1
ATOM 3714 C C . ALA A 1 479 ? 19.020 -4.576 -5.931 1.00 56.31 479 ALA A C 1
ATOM 3716 O O . ALA A 1 479 ? 19.134 -5.546 -6.664 1.00 56.31 479 ALA A O 1
ATOM 3717 N N . THR A 1 480 ? 19.070 -3.327 -6.408 1.00 57.12 480 THR A N 1
ATOM 3718 C CA . THR A 1 480 ? 19.384 -3.021 -7.813 1.00 57.12 480 THR A CA 1
ATOM 3719 C C . THR A 1 480 ? 20.811 -3.419 -8.153 1.00 57.12 480 THR A C 1
ATOM 3721 O O . THR A 1 480 ? 21.015 -4.008 -9.203 1.00 57.12 480 THR A O 1
ATOM 3724 N N . ALA A 1 481 ? 21.776 -3.190 -7.256 1.00 57.75 481 ALA A N 1
ATOM 3725 C CA . ALA A 1 481 ? 23.139 -3.685 -7.426 1.00 57.75 481 ALA A CA 1
ATOM 3726 C C . ALA A 1 481 ? 23.165 -5.218 -7.502 1.00 57.75 481 ALA A C 1
ATOM 3728 O O . ALA A 1 481 ? 23.779 -5.758 -8.407 1.00 57.75 481 ALA A O 1
ATOM 3729 N N . ALA A 1 482 ? 22.425 -5.922 -6.638 1.00 63.72 482 ALA A N 1
ATOM 3730 C CA . ALA A 1 482 ? 22.306 -7.378 -6.703 1.00 63.72 482 ALA A CA 1
ATOM 3731 C C . ALA A 1 482 ? 21.629 -7.869 -7.997 1.00 63.72 482 ALA A C 1
ATOM 3733 O O . ALA A 1 482 ? 22.062 -8.870 -8.560 1.00 63.72 482 ALA A O 1
ATOM 3734 N N . THR A 1 483 ? 20.607 -7.168 -8.502 1.00 63.75 483 THR A N 1
ATOM 3735 C CA . THR A 1 483 ? 19.984 -7.483 -9.797 1.00 63.75 483 THR A CA 1
ATOM 3736 C C . THR A 1 483 ? 20.960 -7.259 -10.948 1.00 63.75 483 THR A C 1
ATOM 3738 O O . THR A 1 483 ? 21.058 -8.110 -11.822 1.00 63.75 483 THR A O 1
ATOM 3741 N N . VAL A 1 484 ? 21.717 -6.158 -10.932 1.00 61.22 484 VAL A N 1
ATOM 3742 C CA . VAL A 1 484 ? 22.765 -5.876 -11.924 1.00 61.22 484 VAL A CA 1
ATOM 3743 C C . VAL A 1 484 ? 23.865 -6.936 -11.854 1.00 61.22 484 VAL A C 1
ATOM 3745 O O . VAL A 1 484 ? 24.197 -7.508 -12.881 1.00 61.22 484 VAL A O 1
ATOM 3748 N N . SER A 1 485 ? 24.366 -7.287 -10.667 1.00 59.56 485 SER A N 1
ATOM 3749 C CA . SER A 1 485 ? 25.345 -8.369 -10.490 1.00 59.56 485 SER A CA 1
ATOM 3750 C C . SER A 1 485 ? 24.804 -9.726 -10.944 1.00 59.56 485 SER A C 1
ATOM 3752 O O . SER A 1 485 ? 25.543 -10.501 -11.537 1.00 59.56 485 SER A O 1
ATOM 3754 N N . GLY A 1 486 ? 23.519 -10.009 -10.709 1.00 70.06 486 GLY A N 1
ATOM 3755 C CA . GLY A 1 486 ? 22.857 -11.220 -11.192 1.00 70.06 486 GLY A CA 1
ATOM 3756 C C . GLY A 1 486 ? 22.731 -11.254 -12.716 1.00 70.06 486 GLY A C 1
ATOM 3757 O O . GLY A 1 486 ? 22.998 -12.286 -13.318 1.00 70.06 486 GLY A O 1
ATOM 3758 N N . ILE A 1 487 ? 22.390 -10.127 -13.347 1.00 70.56 487 ILE A N 1
ATOM 3759 C CA . ILE A 1 487 ? 22.355 -9.991 -14.811 1.00 70.56 487 ILE A CA 1
ATOM 3760 C C . ILE A 1 487 ? 23.764 -10.143 -15.391 1.00 70.56 487 ILE A C 1
ATOM 3762 O O . ILE A 1 487 ? 23.941 -10.905 -16.331 1.00 70.56 487 ILE A O 1
ATOM 3766 N N . VAL A 1 488 ? 24.771 -9.487 -14.810 1.00 68.19 488 VAL A N 1
ATOM 3767 C CA . VAL A 1 488 ? 26.175 -9.610 -15.233 1.00 68.19 488 VAL A CA 1
ATOM 3768 C C . VAL A 1 488 ? 26.654 -11.056 -15.108 1.00 68.19 488 VAL A C 1
ATOM 3770 O O . VAL A 1 488 ? 27.220 -11.583 -16.057 1.00 68.19 488 VAL A O 1
ATOM 3773 N N . LEU A 1 489 ? 26.366 -11.733 -13.993 1.00 70.94 489 LEU A N 1
ATOM 3774 C CA . LEU A 1 489 ? 26.693 -13.148 -13.816 1.00 70.94 489 LEU A CA 1
ATOM 3775 C C . LEU A 1 489 ? 25.994 -14.029 -14.863 1.00 70.94 489 LEU A C 1
ATOM 3777 O O . LEU A 1 489 ? 26.636 -14.890 -15.453 1.00 70.94 489 LEU A O 1
ATOM 3781 N N . LEU A 1 490 ? 24.702 -13.808 -15.120 1.00 71.19 490 LEU A N 1
ATOM 3782 C CA . LEU A 1 490 ? 23.953 -14.547 -16.142 1.00 71.19 490 LEU A CA 1
ATOM 3783 C C . LEU A 1 490 ? 24.526 -14.327 -17.548 1.00 71.19 490 LEU A C 1
ATOM 3785 O O . LEU A 1 490 ? 24.627 -15.280 -18.313 1.00 71.19 490 LEU A O 1
ATOM 3789 N N . LEU A 1 491 ? 24.930 -13.100 -17.881 1.00 72.69 491 LEU A N 1
ATOM 3790 C CA . LEU A 1 491 ? 25.570 -12.787 -19.159 1.00 72.69 491 LEU A CA 1
ATOM 3791 C C . LEU A 1 491 ? 26.940 -13.472 -19.282 1.00 72.69 491 LEU A C 1
ATOM 3793 O O . LEU A 1 491 ? 27.234 -14.031 -20.333 1.00 72.69 491 LEU A O 1
ATOM 3797 N N . SER A 1 492 ? 27.738 -13.501 -18.210 1.00 69.12 492 SER A N 1
ATOM 3798 C CA . SER A 1 492 ? 29.043 -14.180 -18.184 1.00 69.12 492 SER A CA 1
ATOM 3799 C C . SER A 1 492 ? 28.952 -15.706 -18.280 1.00 69.12 492 SER A C 1
ATOM 3801 O O . SER A 1 492 ? 29.922 -16.350 -18.665 1.00 69.12 492 SER A O 1
ATOM 3803 N N . LEU A 1 493 ? 27.807 -16.301 -17.930 1.00 76.94 493 LEU A N 1
ATOM 3804 C CA . LEU A 1 493 ? 27.561 -17.742 -18.060 1.00 76.94 493 LEU A CA 1
ATOM 3805 C C . LEU A 1 493 ? 27.139 -18.153 -19.482 1.00 76.94 493 LEU A C 1
ATOM 3807 O O . LEU A 1 493 ? 26.999 -19.348 -19.750 1.00 76.94 493 LEU A O 1
ATOM 3811 N N . LYS A 1 494 ? 26.904 -17.198 -20.394 1.00 73.00 494 LYS A N 1
ATOM 3812 C CA . LYS A 1 494 ? 26.526 -17.491 -21.779 1.00 73.00 494 LYS A CA 1
ATOM 3813 C C . LYS A 1 494 ? 27.773 -17.809 -22.614 1.00 73.00 494 LYS A C 1
ATOM 3815 O O . LYS A 1 494 ? 28.704 -17.008 -22.607 1.00 73.00 494 LYS A O 1
ATOM 3820 N N . PRO A 1 495 ? 27.808 -18.927 -23.361 1.00 71.06 495 PRO A N 1
ATOM 3821 C CA . PRO A 1 495 ? 28.937 -19.211 -24.239 1.00 71.06 495 PRO A CA 1
ATOM 3822 C C . PRO A 1 495 ? 29.031 -18.160 -25.358 1.00 71.06 495 PRO A C 1
ATOM 3824 O O . PRO A 1 495 ? 28.027 -17.836 -26.002 1.00 71.06 495 PRO A O 1
ATOM 3827 N N . ALA A 1 496 ? 30.239 -17.644 -25.596 1.00 58.22 496 ALA A N 1
ATOM 3828 C CA . ALA A 1 496 ? 30.560 -16.916 -26.818 1.00 58.22 496 ALA A CA 1
ATOM 3829 C C . ALA A 1 496 ? 30.661 -17.937 -27.961 1.00 58.22 496 ALA A C 1
ATOM 3831 O O . ALA A 1 496 ? 31.344 -18.950 -27.824 1.00 58.22 496 ALA A O 1
ATOM 3832 N N . SER A 1 497 ? 29.941 -17.719 -29.062 1.00 51.16 497 SER A N 1
ATOM 3833 C CA . SER A 1 497 ? 30.119 -18.535 -30.268 1.00 51.16 497 SER A CA 1
ATOM 3834 C C . SER A 1 497 ? 31.333 -18.044 -31.042 1.00 51.16 497 SER A C 1
ATOM 3836 O O . SER A 1 497 ? 31.497 -16.833 -31.194 1.00 51.16 497 SER A O 1
ATOM 3838 N N . ASP A 1 498 ? 32.118 -18.968 -31.596 1.00 44.03 498 ASP A N 1
ATOM 3839 C CA . ASP A 1 498 ? 33.146 -18.632 -32.578 1.00 44.03 498 ASP A CA 1
ATOM 3840 C C . ASP A 1 498 ? 32.515 -17.908 -33.783 1.00 44.03 498 ASP A C 1
ATOM 3842 O O . ASP A 1 498 ? 31.502 -18.377 -34.324 1.00 44.03 498 ASP A O 1
ATOM 3846 N N . PRO A 1 499 ? 33.115 -16.804 -34.268 1.00 45.16 499 PRO A N 1
ATOM 3847 C CA . PRO A 1 499 ? 32.593 -16.035 -35.401 1.00 45.16 499 PRO A CA 1
ATOM 3848 C C . PRO A 1 499 ? 32.532 -16.839 -36.715 1.00 45.16 499 PRO A C 1
ATOM 3850 O O . PRO A 1 499 ? 31.899 -16.404 -37.673 1.00 45.16 499 PRO A O 1
ATOM 3853 N N . ALA A 1 500 ? 33.117 -18.041 -36.760 1.00 39.53 500 ALA A N 1
ATOM 3854 C CA . ALA A 1 500 ? 33.104 -18.927 -37.921 1.00 39.53 500 ALA A CA 1
ATOM 3855 C C . ALA A 1 500 ? 31.737 -19.585 -38.213 1.00 39.53 500 ALA A C 1
ATOM 3857 O O . ALA A 1 500 ? 31.540 -20.112 -39.304 1.00 39.53 500 ALA A O 1
ATOM 3858 N N . SER A 1 501 ? 30.773 -19.542 -37.284 1.00 38.22 501 SER A N 1
ATOM 3859 C CA . SER A 1 501 ? 29.480 -20.237 -37.455 1.00 38.22 501 SER A CA 1
ATOM 3860 C C . SER A 1 501 ? 28.333 -19.338 -37.946 1.00 38.22 501 SER A C 1
ATOM 3862 O O . SER A 1 501 ? 27.243 -19.832 -38.223 1.00 38.22 501 SER A O 1
ATOM 3864 N N . ALA A 1 502 ? 28.550 -18.022 -38.068 1.00 37.09 502 ALA A N 1
ATOM 3865 C CA . ALA A 1 502 ? 27.500 -17.044 -38.385 1.00 37.09 502 ALA A CA 1
ATOM 3866 C C . ALA A 1 502 ? 27.347 -16.719 -39.889 1.00 37.09 502 ALA A C 1
ATOM 3868 O O . ALA A 1 502 ? 26.558 -15.852 -40.249 1.00 37.09 502 ALA A O 1
ATOM 3869 N N . SER A 1 503 ? 28.052 -17.422 -40.785 1.00 36.47 503 SER A N 1
ATOM 3870 C CA . SER A 1 503 ? 27.954 -17.212 -42.244 1.00 36.47 503 SER A CA 1
ATOM 3871 C C . SER A 1 503 ? 26.809 -17.986 -42.924 1.00 36.47 503 SER A C 1
ATOM 3873 O O . SER A 1 503 ? 26.714 -17.989 -44.151 1.00 36.47 503 SER A O 1
ATOM 3875 N N . ALA A 1 504 ? 25.922 -18.644 -42.177 1.00 36.38 504 ALA A N 1
ATOM 3876 C CA . ALA A 1 504 ? 24.843 -19.452 -42.749 1.00 36.38 504 ALA A CA 1
ATOM 3877 C C . ALA A 1 504 ? 23.450 -18.980 -42.301 1.00 36.38 504 ALA A C 1
ATOM 3879 O O . ALA A 1 504 ? 22.691 -19.746 -41.719 1.00 36.38 504 ALA A O 1
ATOM 3880 N N . ALA A 1 505 ? 23.111 -17.717 -42.570 1.00 31.23 505 ALA A N 1
ATOM 3881 C CA . ALA A 1 505 ? 21.721 -17.248 -42.659 1.00 31.23 505 ALA A CA 1
ATOM 3882 C C . ALA A 1 505 ? 21.681 -15.887 -43.379 1.00 31.23 505 ALA A C 1
ATOM 3884 O O . ALA A 1 505 ? 21.751 -14.832 -42.755 1.00 31.23 505 ALA A O 1
ATOM 3885 N N . GLY A 1 506 ? 21.650 -15.923 -44.712 1.00 26.81 506 GLY A N 1
ATOM 3886 C CA . GLY A 1 506 ? 21.649 -14.739 -45.570 1.00 26.81 506 GLY A CA 1
ATOM 3887 C C . GLY A 1 506 ? 20.306 -14.001 -45.647 1.00 26.81 506 GLY A C 1
ATOM 3888 O O . GLY A 1 506 ? 19.240 -14.581 -45.451 1.00 26.81 506 GLY A O 1
ATOM 3889 N N . GLY A 1 507 ? 20.394 -12.719 -46.013 1.00 25.75 507 GLY A N 1
ATOM 3890 C CA . GLY A 1 507 ? 19.292 -11.845 -46.421 1.00 25.75 507 GLY A CA 1
ATOM 3891 C C . GLY A 1 507 ? 19.832 -10.455 -46.775 1.00 25.75 507 GLY A C 1
ATOM 3892 O O . GLY A 1 507 ? 20.222 -9.707 -45.890 1.00 25.75 507 GLY A O 1
ATOM 3893 N N . ALA A 1 508 ? 19.928 -10.169 -48.072 1.00 27.14 508 ALA A N 1
ATOM 3894 C CA . ALA A 1 508 ? 20.749 -9.137 -48.705 1.00 27.14 508 ALA A CA 1
ATOM 3895 C C . ALA A 1 508 ? 20.291 -7.673 -48.519 1.00 27.14 508 ALA A C 1
ATOM 3897 O O . ALA A 1 508 ? 19.098 -7.380 -48.493 1.00 27.14 508 ALA A O 1
ATOM 3898 N N . ALA A 1 509 ? 21.262 -6.751 -48.545 1.00 25.95 509 ALA A N 1
ATOM 3899 C CA . ALA A 1 509 ? 21.093 -5.348 -48.935 1.00 25.95 509 ALA A CA 1
ATOM 3900 C C . ALA A 1 509 ? 22.116 -5.015 -50.049 1.00 25.95 509 ALA A C 1
ATOM 3902 O O . ALA A 1 509 ? 23.210 -5.589 -50.026 1.00 25.95 509 ALA A O 1
ATOM 3903 N N . PRO A 1 510 ? 21.814 -4.142 -51.032 1.00 33.22 510 PRO A N 1
ATOM 3904 C CA . PRO A 1 510 ? 22.699 -3.919 -52.172 1.00 33.22 510 PRO A CA 1
ATOM 3905 C C . PRO A 1 510 ? 23.805 -2.901 -51.866 1.00 33.22 510 PRO A C 1
ATOM 3907 O O . PRO A 1 510 ? 23.555 -1.826 -51.323 1.00 33.22 510 PRO A O 1
ATOM 3910 N N . GLN A 1 511 ? 25.022 -3.245 -52.285 1.00 27.16 511 GLN A N 1
ATOM 3911 C CA . GLN A 1 511 ? 26.188 -2.369 -52.377 1.00 27.16 511 GLN A CA 1
ATOM 3912 C C . GLN A 1 511 ? 26.100 -1.454 -53.602 1.00 27.16 511 GLN A C 1
ATOM 3914 O O . GLN A 1 511 ? 25.724 -1.895 -54.688 1.00 27.16 511 GLN A O 1
ATOM 3919 N N . GLN A 1 512 ? 26.581 -0.220 -53.447 1.00 26.98 512 GLN A N 1
ATOM 3920 C CA . GLN A 1 512 ? 27.042 0.608 -54.554 1.00 26.98 512 GLN A CA 1
ATOM 3921 C C . GLN A 1 512 ? 28.513 0.974 -54.317 1.00 26.98 512 GLN A C 1
ATOM 3923 O O . GLN A 1 512 ? 28.904 1.453 -53.256 1.00 26.98 512 GLN A O 1
ATOM 3928 N N . THR A 1 513 ? 29.316 0.646 -55.320 1.00 25.25 513 THR A N 1
ATOM 3929 C CA . THR A 1 513 ? 30.760 0.832 -55.477 1.00 25.25 513 THR A CA 1
ATOM 3930 C C . THR A 1 513 ? 31.143 2.280 -55.778 1.00 25.25 513 THR A C 1
ATOM 3932 O O . THR A 1 513 ? 30.483 2.910 -56.601 1.00 25.25 513 THR A O 1
ATOM 3935 N N . ALA A 1 514 ? 32.293 2.736 -55.274 1.00 27.19 514 ALA A N 1
ATOM 3936 C CA . ALA A 1 514 ? 33.188 3.621 -56.026 1.00 27.19 514 ALA A CA 1
ATOM 3937 C C . ALA A 1 514 ? 34.632 3.516 -55.512 1.00 27.19 514 ALA A C 1
ATOM 3939 O O . ALA A 1 514 ? 34.873 3.249 -54.339 1.00 27.19 514 ALA A O 1
ATOM 3940 N N . ALA A 1 515 ? 35.560 3.663 -56.452 1.00 25.86 515 ALA A N 1
ATOM 3941 C CA . ALA A 1 515 ? 36.941 3.217 -56.426 1.00 25.86 515 ALA A CA 1
ATOM 3942 C C . ALA A 1 515 ? 37.931 4.101 -55.649 1.00 25.86 515 ALA A C 1
ATOM 3944 O O . ALA A 1 515 ? 37.701 5.273 -55.366 1.00 25.86 515 ALA A O 1
ATOM 3945 N N . ALA A 1 516 ? 39.064 3.450 -55.393 1.00 25.95 516 ALA A N 1
ATOM 3946 C CA . ALA A 1 516 ? 40.352 3.900 -54.893 1.00 25.95 516 ALA A CA 1
ATOM 3947 C C . ALA A 1 516 ? 40.980 5.122 -55.586 1.00 25.95 516 ALA A C 1
ATOM 3949 O O . ALA A 1 516 ? 40.810 5.342 -56.784 1.00 25.95 516 ALA A O 1
ATOM 3950 N N . GLN A 1 517 ? 41.875 5.777 -54.839 1.00 24.64 517 GLN A N 1
ATOM 3951 C CA . GLN A 1 517 ? 43.087 6.379 -55.388 1.00 24.64 517 GLN A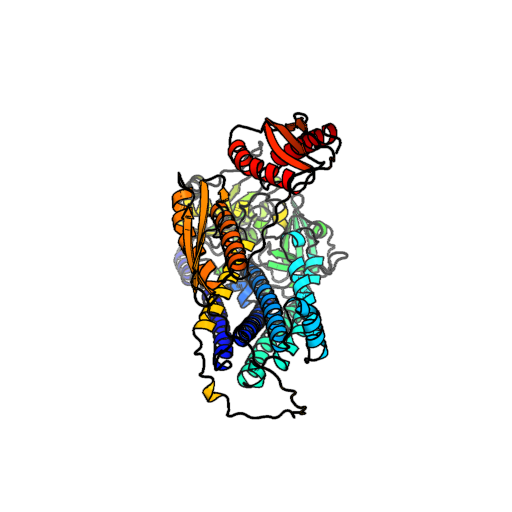 CA 1
ATOM 3952 C C . GLN A 1 517 ? 44.273 6.116 -54.433 1.00 24.64 517 GLN A C 1
ATOM 3954 O O . GLN A 1 517 ? 44.242 6.502 -53.266 1.00 24.64 517 GLN A O 1
ATOM 3959 N N . GLU A 1 518 ? 45.276 5.391 -54.939 1.00 24.70 518 GLU A N 1
ATOM 3960 C CA . GLU A 1 518 ? 46.624 5.164 -54.376 1.00 24.70 518 GLU A CA 1
ATOM 3961 C C . GLU A 1 518 ? 47.405 6.484 -54.270 1.00 24.70 518 GLU A C 1
ATOM 3963 O O . GLU A 1 518 ? 47.267 7.354 -55.127 1.00 24.70 518 GLU A O 1
ATOM 3968 N N . SER A 1 519 ? 48.244 6.733 -53.260 1.00 24.34 519 SER A N 1
ATOM 3969 C CA . SER A 1 519 ? 49.674 6.347 -53.118 1.00 24.34 519 SER A CA 1
ATOM 3970 C C . SER A 1 519 ? 50.259 7.302 -52.032 1.00 24.34 519 SER A C 1
ATOM 3972 O O . SER A 1 519 ? 49.660 8.342 -51.781 1.00 24.34 519 SER A O 1
ATOM 3974 N N . ALA A 1 520 ? 51.344 7.095 -51.277 1.00 25.44 520 ALA A N 1
ATOM 3975 C CA . ALA A 1 520 ? 52.558 6.299 -51.417 1.00 25.44 520 ALA A CA 1
ATOM 3976 C C . ALA A 1 520 ? 53.203 6.017 -50.030 1.00 25.44 520 ALA A C 1
ATOM 3978 O O . ALA A 1 520 ? 52.934 6.701 -49.042 1.00 25.44 520 ALA A O 1
ATOM 3979 N N . GLN A 1 521 ? 54.091 5.020 -49.991 1.00 31.17 521 GLN A N 1
ATOM 3980 C CA . GLN A 1 521 ? 54.956 4.622 -48.870 1.00 31.17 521 GLN A CA 1
ATOM 3981 C C . GLN A 1 521 ? 55.936 5.710 -48.394 1.00 31.17 521 GLN A C 1
ATOM 3983 O O . GLN A 1 521 ? 56.500 6.443 -49.202 1.00 31.17 521 GLN A O 1
ATOM 3988 N N . GLY A 1 522 ? 56.272 5.684 -47.096 1.00 22.42 522 GLY A N 1
ATOM 3989 C CA . GLY A 1 522 ? 57.489 6.313 -46.578 1.00 22.42 522 GLY A CA 1
ATOM 3990 C C . GLY A 1 522 ? 57.710 6.151 -45.068 1.00 22.42 522 GLY A C 1
ATOM 3991 O O . GLY A 1 522 ? 57.084 6.844 -44.279 1.00 22.42 522 GLY A O 1
ATOM 3992 N N . GLY A 1 523 ? 58.666 5.295 -44.686 1.00 24.30 523 GLY A N 1
ATOM 3993 C CA . GLY A 1 523 ? 59.517 5.512 -43.504 1.00 24.30 523 GLY A CA 1
ATOM 3994 C C . GLY A 1 523 ? 59.129 4.836 -42.184 1.00 24.30 523 GLY A C 1
ATOM 3995 O O . GLY A 1 523 ? 58.551 5.459 -41.300 1.00 24.30 523 GLY A O 1
ATOM 3996 N N . ALA A 1 524 ? 59.571 3.590 -41.988 1.00 34.44 524 ALA A N 1
ATOM 3997 C CA . ALA A 1 524 ? 59.720 3.002 -40.659 1.00 34.44 524 ALA A CA 1
ATOM 3998 C C . ALA A 1 524 ? 60.857 3.716 -39.901 1.00 34.44 524 ALA A C 1
ATOM 4000 O O . ALA A 1 524 ? 62.029 3.554 -40.240 1.00 34.44 524 ALA A O 1
ATOM 4001 N N . ALA A 1 525 ? 60.518 4.492 -38.870 1.00 30.78 525 ALA A N 1
ATOM 4002 C CA . ALA A 1 525 ? 61.476 4.951 -37.870 1.00 30.78 525 ALA A CA 1
ATOM 4003 C C . ALA A 1 525 ? 61.568 3.902 -36.752 1.00 30.78 525 ALA A C 1
ATOM 4005 O O . ALA A 1 525 ? 60.561 3.511 -36.160 1.00 30.78 525 ALA A O 1
ATOM 4006 N N . ALA A 1 526 ? 62.784 3.421 -36.495 1.00 34.59 526 ALA A N 1
ATOM 4007 C CA . ALA A 1 526 ? 63.089 2.441 -35.463 1.00 34.59 526 ALA A CA 1
ATOM 4008 C C . ALA A 1 526 ? 62.580 2.907 -34.087 1.00 34.59 526 ALA A C 1
ATOM 4010 O O . ALA A 1 526 ? 62.988 3.950 -33.575 1.00 34.59 526 ALA A O 1
ATOM 4011 N N . ALA A 1 527 ? 61.690 2.117 -33.487 1.00 40.12 527 ALA A N 1
ATOM 4012 C CA . ALA A 1 527 ? 61.145 2.372 -32.163 1.00 40.12 527 ALA A CA 1
ATOM 4013 C C . ALA A 1 527 ? 62.244 2.220 -31.100 1.00 40.12 527 ALA A C 1
ATOM 4015 O O . ALA A 1 527 ? 62.627 1.106 -30.739 1.00 40.12 527 ALA A O 1
ATOM 4016 N N . GLN A 1 528 ? 62.755 3.339 -30.586 1.00 48.41 528 GLN A N 1
ATOM 4017 C CA . GLN A 1 528 ? 63.667 3.312 -29.449 1.00 48.41 528 GLN A CA 1
ATOM 4018 C C . GLN A 1 528 ? 62.918 2.847 -28.197 1.00 48.41 528 GLN A C 1
ATOM 4020 O O . GLN A 1 528 ? 61.915 3.434 -27.790 1.00 48.41 528 GLN A O 1
ATOM 4025 N N . SER A 1 529 ? 63.414 1.768 -27.591 1.00 55.09 529 SER A N 1
ATOM 4026 C CA . SER A 1 529 ? 62.995 1.346 -26.256 1.00 55.09 529 SER A CA 1
ATOM 4027 C C . SER A 1 529 ? 63.763 2.179 -25.233 1.00 55.09 529 SER A C 1
ATOM 4029 O O . SER A 1 529 ? 64.992 2.174 -25.232 1.00 55.09 529 SER A O 1
ATOM 4031 N N . GLY A 1 530 ? 63.050 2.921 -24.390 1.00 68.75 530 GLY A N 1
ATOM 4032 C CA . GLY A 1 530 ? 63.640 3.888 -23.467 1.00 68.75 530 GLY A CA 1
ATOM 4033 C C . GLY A 1 530 ? 62.903 3.913 -22.137 1.00 68.75 530 GLY A C 1
ATOM 4034 O O . GLY A 1 530 ? 61.696 3.678 -22.075 1.00 68.75 530 GLY A O 1
ATOM 4035 N N . THR A 1 531 ? 63.640 4.173 -21.058 1.00 79.38 531 THR A N 1
ATOM 4036 C CA . THR A 1 531 ? 63.061 4.370 -19.725 1.00 79.38 531 THR A CA 1
ATOM 4037 C C . THR A 1 531 ? 63.108 5.850 -19.376 1.00 79.38 531 THR A C 1
ATOM 4039 O O . THR A 1 531 ? 64.180 6.449 -19.376 1.00 79.38 531 THR A O 1
ATOM 4042 N N . VAL A 1 532 ? 61.955 6.438 -19.068 1.00 81.19 532 VAL A N 1
ATOM 4043 C CA . VAL A 1 532 ? 61.798 7.869 -18.788 1.00 81.19 532 VAL A CA 1
ATOM 4044 C C . VAL A 1 532 ? 61.189 8.038 -17.403 1.00 81.19 532 VAL A C 1
ATOM 4046 O O . VAL A 1 532 ? 60.215 7.376 -17.050 1.00 81.19 532 VAL A O 1
ATOM 4049 N N . THR A 1 533 ? 61.789 8.904 -16.586 1.00 87.56 533 THR A N 1
ATOM 4050 C CA . THR A 1 533 ? 61.305 9.196 -15.229 1.00 87.56 533 THR A CA 1
ATOM 4051 C C . THR A 1 533 ? 60.661 10.581 -15.197 1.00 87.56 533 THR A C 1
ATOM 4053 O O . THR A 1 533 ? 61.253 11.563 -15.650 1.00 87.56 533 THR A O 1
ATOM 4056 N N . GLY A 1 534 ? 59.441 10.646 -14.671 1.00 83.56 534 GLY A N 1
ATOM 4057 C CA . GLY A 1 534 ? 58.669 11.874 -14.522 1.00 83.56 534 GLY A CA 1
ATOM 4058 C C . GLY A 1 534 ? 59.196 12.776 -13.413 1.00 83.56 534 GLY A C 1
ATOM 4059 O O . GLY A 1 534 ? 60.064 12.396 -12.622 1.00 83.56 534 GLY A O 1
ATOM 4060 N N . ASP A 1 535 ? 58.678 13.999 -13.357 1.00 84.38 535 ASP A N 1
ATOM 4061 C CA . ASP A 1 535 ? 58.993 14.932 -12.274 1.00 84.38 535 ASP A CA 1
ATOM 4062 C C . ASP A 1 535 ? 58.483 14.431 -10.918 1.00 84.38 535 ASP A C 1
ATOM 4064 O O . ASP A 1 535 ? 57.496 13.695 -10.830 1.00 84.38 535 ASP A O 1
ATOM 4068 N N . VAL A 1 536 ? 59.172 14.828 -9.846 1.00 84.00 536 VAL A N 1
ATOM 4069 C CA . VAL A 1 536 ? 58.757 14.525 -8.471 1.00 84.00 536 VAL A CA 1
ATOM 4070 C C . VAL A 1 536 ? 57.590 15.430 -8.090 1.00 84.00 536 VAL A C 1
ATOM 4072 O O . VAL A 1 536 ? 57.726 16.653 -8.061 1.00 84.00 536 VAL A O 1
ATOM 4075 N N . VAL A 1 537 ? 56.463 14.830 -7.719 1.00 82.88 537 VAL A N 1
ATOM 4076 C CA . VAL A 1 537 ? 55.265 15.546 -7.277 1.00 82.88 537 VAL A CA 1
ATOM 4077 C C . VAL A 1 537 ? 55.199 15.527 -5.756 1.00 82.88 537 VAL A C 1
ATOM 4079 O O . VAL A 1 537 ? 55.126 14.469 -5.130 1.00 82.88 537 VAL A O 1
ATOM 4082 N N . LYS A 1 538 ? 55.231 16.707 -5.132 1.00 75.38 538 LYS A N 1
ATOM 4083 C CA . LYS A 1 538 ? 55.133 16.832 -3.672 1.00 75.38 538 LYS A CA 1
ATOM 4084 C C . LYS A 1 538 ? 53.676 16.706 -3.237 1.00 75.38 538 LYS A C 1
ATOM 4086 O O . LYS A 1 538 ? 52.873 17.592 -3.509 1.00 75.38 538 LYS A O 1
ATOM 4091 N N . THR A 1 539 ? 53.350 15.635 -2.519 1.00 75.06 539 THR A N 1
ATOM 4092 C CA . THR A 1 539 ? 52.041 15.474 -1.871 1.00 75.06 539 THR A CA 1
ATOM 4093 C C . THR A 1 539 ? 52.160 15.725 -0.369 1.00 75.06 539 THR A C 1
ATOM 4095 O O . THR A 1 539 ? 53.247 15.635 0.204 1.00 75.06 539 THR A O 1
ATOM 4098 N N . GLN A 1 540 ? 51.036 15.989 0.298 1.00 60.59 540 GLN A N 1
ATOM 4099 C CA . GLN A 1 540 ? 50.995 16.212 1.750 1.00 60.59 540 GLN A CA 1
ATOM 4100 C C . GLN A 1 540 ? 51.449 15.006 2.602 1.00 60.59 540 GLN A C 1
ATOM 4102 O O . GLN A 1 540 ? 51.660 15.162 3.800 1.00 60.59 540 GLN A O 1
ATOM 4107 N N . TYR A 1 541 ? 51.604 13.817 2.003 1.00 64.38 541 TYR A N 1
ATOM 4108 C CA . TYR A 1 541 ? 52.076 12.602 2.680 1.00 64.38 541 TYR A CA 1
ATOM 4109 C C . TYR A 1 541 ? 53.478 12.157 2.229 1.00 64.38 541 TYR A C 1
ATOM 4111 O O . TYR A 1 541 ? 53.981 11.143 2.707 1.00 64.38 541 TYR A O 1
ATOM 4119 N N . GLY A 1 542 ? 54.113 12.897 1.315 1.00 73.50 542 GLY A N 1
ATOM 4120 C CA . GLY A 1 542 ? 55.442 12.593 0.782 1.00 73.50 542 GLY A CA 1
ATOM 4121 C C . GLY A 1 542 ? 55.538 12.762 -0.739 1.00 73.50 542 GLY A C 1
ATOM 4122 O O . GLY A 1 542 ? 54.524 12.979 -1.413 1.00 73.50 542 GLY A O 1
ATOM 4123 N N . PRO A 1 543 ? 56.752 12.709 -1.304 1.00 77.69 543 PRO A N 1
ATOM 4124 C CA . PRO A 1 543 ? 56.956 12.809 -2.745 1.00 77.69 543 PRO A CA 1
ATOM 4125 C C . PRO A 1 543 ? 56.443 11.559 -3.476 1.00 77.69 543 PRO A C 1
ATOM 4127 O O . PRO A 1 543 ? 56.616 10.435 -3.005 1.00 77.69 543 PRO A O 1
ATOM 4130 N N . VAL A 1 544 ? 55.834 11.761 -4.644 1.00 83.31 544 VAL A N 1
ATOM 4131 C CA . VAL A 1 544 ? 55.472 10.703 -5.595 1.00 83.31 544 VAL A CA 1
ATOM 4132 C C . VAL A 1 544 ? 56.270 10.913 -6.878 1.00 83.31 544 VAL A C 1
ATOM 4134 O O . VAL A 1 544 ? 56.287 12.019 -7.416 1.00 83.31 544 VAL A O 1
ATOM 4137 N N . GLN A 1 545 ? 56.922 9.868 -7.382 1.00 88.62 545 GLN A N 1
ATOM 4138 C CA . GLN A 1 545 ? 57.626 9.908 -8.663 1.00 88.62 545 GLN A CA 1
ATOM 4139 C C . GLN A 1 545 ? 57.433 8.600 -9.422 1.00 88.62 545 GLN A C 1
ATOM 4141 O O . GLN A 1 545 ? 57.590 7.531 -8.838 1.00 88.62 545 GLN A O 1
ATOM 4146 N N . VAL A 1 546 ? 57.141 8.680 -10.718 1.00 87.56 546 VAL A N 1
ATOM 4147 C CA . VAL A 1 546 ? 56.873 7.524 -11.580 1.00 87.56 546 VAL A CA 1
ATOM 4148 C C . VAL A 1 546 ? 57.926 7.418 -12.678 1.00 87.56 546 VAL A C 1
ATOM 4150 O O . VAL A 1 546 ? 58.347 8.410 -13.274 1.00 87.56 546 VAL A O 1
ATOM 4153 N N . ARG A 1 547 ? 58.350 6.189 -12.954 1.00 86.81 547 ARG A N 1
ATOM 4154 C CA . ARG A 1 547 ? 59.225 5.810 -14.057 1.00 86.81 547 ARG A CA 1
ATOM 4155 C C . ARG A 1 547 ? 58.469 4.892 -15.000 1.00 86.81 547 ARG A C 1
ATOM 4157 O O . ARG A 1 547 ? 57.838 3.930 -14.570 1.00 86.81 547 ARG A O 1
ATOM 4164 N N . LEU A 1 548 ? 58.574 5.184 -16.287 1.00 84.12 548 LEU A N 1
ATOM 4165 C CA . LEU A 1 548 ? 57.975 4.412 -17.362 1.00 84.12 548 LEU A CA 1
ATOM 4166 C C . LEU A 1 548 ? 59.054 3.787 -18.228 1.00 84.12 548 LEU A C 1
ATOM 4168 O O . LEU A 1 548 ? 60.063 4.424 -18.517 1.00 84.12 548 LEU A O 1
ATOM 4172 N N . THR A 1 549 ? 58.805 2.572 -18.697 1.00 82.25 549 THR A N 1
ATOM 4173 C CA . THR A 1 549 ? 59.568 1.939 -19.771 1.00 82.25 549 THR A CA 1
ATOM 4174 C C . THR A 1 549 ? 58.658 1.805 -20.979 1.00 82.25 549 THR A C 1
ATOM 4176 O O . THR A 1 549 ? 57.535 1.307 -20.867 1.00 82.25 549 THR A O 1
ATOM 4179 N N . MET A 1 550 ? 59.139 2.264 -22.130 1.00 76.31 550 MET A N 1
ATOM 4180 C CA . MET A 1 550 ? 58.421 2.176 -23.395 1.00 76.31 550 MET A CA 1
ATOM 4181 C C . MET A 1 550 ? 59.105 1.180 -24.327 1.00 76.31 550 MET A C 1
ATOM 4183 O O . MET A 1 550 ? 60.332 1.159 -24.423 1.00 76.31 550 MET A O 1
ATOM 4187 N N . SER A 1 551 ? 58.307 0.377 -25.030 1.00 72.44 551 SER A N 1
ATOM 4188 C CA . SER A 1 551 ? 58.757 -0.534 -26.084 1.00 72.44 551 SER A CA 1
ATOM 4189 C C . SER A 1 551 ? 57.774 -0.468 -27.251 1.00 72.44 551 SER A C 1
ATOM 4191 O O . SER A 1 551 ? 56.559 -0.491 -27.046 1.00 72.44 551 SER A O 1
ATOM 4193 N N . GLY A 1 552 ? 58.275 -0.303 -28.478 1.00 63.19 552 GLY A N 1
ATOM 4194 C CA . GLY A 1 552 ? 57.417 -0.202 -29.667 1.00 63.19 552 GLY A CA 1
ATOM 4195 C C . GLY A 1 552 ? 56.438 0.983 -29.653 1.00 63.19 552 GLY A C 1
ATOM 4196 O O . GLY A 1 552 ? 55.345 0.870 -30.199 1.00 63.19 552 GLY A O 1
ATOM 4197 N N . GLY A 1 553 ? 56.779 2.090 -28.978 1.00 65.50 553 GLY A N 1
ATOM 4198 C CA . GLY A 1 553 ? 55.901 3.263 -28.843 1.00 65.50 553 GLY A CA 1
ATOM 4199 C C . GLY A 1 553 ? 54.750 3.105 -27.838 1.00 65.50 553 GLY A C 1
ATOM 4200 O O . GLY A 1 553 ? 53.914 3.998 -27.735 1.00 65.50 553 GLY A O 1
ATOM 4201 N N . LYS A 1 554 ? 54.704 2.003 -27.076 1.00 72.00 554 LYS A N 1
ATOM 4202 C CA . LYS A 1 554 ? 53.704 1.741 -26.027 1.00 72.00 554 LYS A CA 1
ATOM 4203 C C . LYS A 1 554 ? 54.362 1.614 -24.654 1.00 72.00 554 LYS A C 1
ATOM 4205 O O . LYS A 1 554 ? 55.529 1.233 -24.552 1.00 72.00 554 LYS A O 1
ATOM 4210 N N . ILE A 1 555 ? 53.614 1.922 -23.593 1.00 82.06 555 ILE A N 1
ATOM 4211 C CA . ILE A 1 555 ? 54.066 1.736 -22.207 1.00 82.06 555 ILE A CA 1
ATOM 4212 C C . ILE A 1 555 ? 54.119 0.232 -21.927 1.00 82.06 555 ILE A C 1
ATOM 4214 O O . ILE A 1 555 ? 53.088 -0.430 -21.907 1.00 82.06 555 ILE A O 1
ATOM 4218 N N . SER A 1 556 ? 55.316 -0.316 -21.724 1.00 82.31 556 SER A N 1
ATOM 4219 C CA . SER A 1 556 ? 55.508 -1.736 -21.405 1.00 82.31 556 SER A CA 1
ATOM 4220 C C . SER A 1 556 ? 55.673 -1.982 -19.905 1.00 82.31 556 SER A C 1
ATOM 4222 O O . SER A 1 556 ? 55.472 -3.101 -19.440 1.00 82.31 556 SER A O 1
ATOM 4224 N N . LYS A 1 557 ? 56.043 -0.948 -19.135 1.00 82.75 557 LYS A N 1
ATOM 4225 C CA . LYS A 1 557 ? 56.154 -1.002 -17.670 1.00 82.75 557 LYS A CA 1
ATOM 4226 C C . LYS A 1 557 ? 55.966 0.387 -17.052 1.00 82.75 557 LYS A C 1
ATOM 4228 O O . LYS A 1 557 ? 56.477 1.365 -17.593 1.00 82.75 557 LYS A O 1
ATOM 4233 N N . ALA A 1 558 ? 55.308 0.456 -15.897 1.00 82.00 558 ALA A N 1
ATOM 4234 C CA . ALA A 1 558 ? 55.218 1.645 -15.048 1.00 82.00 558 ALA A CA 1
ATOM 4235 C C . ALA A 1 558 ? 55.590 1.282 -13.601 1.00 82.00 558 ALA A C 1
ATOM 4237 O O . ALA A 1 558 ? 55.210 0.216 -13.114 1.00 82.00 558 ALA A O 1
ATOM 4238 N N . GLU A 1 559 ? 56.355 2.137 -12.925 1.00 86.06 559 GLU A N 1
ATOM 4239 C CA . GLU A 1 559 ? 56.861 1.889 -11.572 1.00 86.06 559 GLU A CA 1
ATOM 4240 C C . GLU A 1 559 ? 56.959 3.192 -10.767 1.00 86.06 559 GLU A C 1
ATOM 4242 O O . GLU A 1 559 ? 57.539 4.173 -11.232 1.00 86.06 559 GLU A O 1
ATOM 4247 N N . ALA A 1 560 ? 56.422 3.215 -9.543 1.00 84.62 560 ALA A N 1
ATOM 4248 C CA . ALA A 1 560 ? 56.627 4.332 -8.621 1.00 84.62 560 ALA A CA 1
ATOM 4249 C C . ALA A 1 560 ? 58.030 4.247 -7.993 1.00 84.62 560 ALA A C 1
ATOM 4251 O O . ALA A 1 560 ? 58.299 3.364 -7.185 1.00 84.62 560 ALA A O 1
ATOM 4252 N N . VAL A 1 561 ? 58.914 5.177 -8.355 1.00 82.62 561 VAL A N 1
ATOM 4253 C CA . VAL A 1 561 ? 60.291 5.297 -7.840 1.00 82.62 561 VAL A CA 1
ATOM 4254 C C . VAL A 1 561 ? 60.319 5.959 -6.463 1.00 82.62 561 VAL A C 1
ATOM 4256 O O . VAL A 1 561 ? 61.188 5.666 -5.648 1.00 82.62 561 VAL A O 1
ATOM 4259 N N . GLN A 1 562 ? 59.365 6.853 -6.195 1.00 77.25 562 GLN A N 1
ATOM 4260 C CA . GLN A 1 562 ? 59.146 7.449 -4.877 1.00 77.25 562 GLN A CA 1
ATOM 4261 C C . GLN A 1 562 ? 57.660 7.405 -4.553 1.00 77.25 562 GLN A C 1
ATOM 4263 O O . GLN A 1 562 ? 56.829 7.679 -5.424 1.00 77.25 562 GLN A O 1
ATOM 4268 N N . ALA A 1 563 ? 57.331 7.063 -3.310 1.00 76.00 563 ALA A N 1
ATOM 4269 C CA . ALA A 1 563 ? 55.961 7.034 -2.834 1.00 76.00 563 ALA A CA 1
ATOM 4270 C C . ALA A 1 563 ? 55.869 7.493 -1.361 1.00 76.00 563 ALA A C 1
ATOM 4272 O O . ALA A 1 563 ? 56.801 7.259 -0.588 1.00 76.00 563 ALA A O 1
ATOM 4273 N N . PRO A 1 564 ? 54.750 8.122 -0.954 1.00 71.62 564 PRO A N 1
ATOM 4274 C CA . PRO A 1 564 ? 54.485 8.562 0.412 1.00 71.62 564 PRO A CA 1
ATOM 4275 C C . PRO A 1 564 ? 54.662 7.458 1.463 1.00 71.62 564 PRO A C 1
ATOM 4277 O O . PRO A 1 564 ? 54.055 6.392 1.338 1.00 71.62 564 PRO A O 1
ATOM 4280 N N . SER A 1 565 ? 55.416 7.742 2.532 1.00 57.12 565 SER A N 1
ATOM 4281 C CA . SER A 1 565 ? 55.676 6.812 3.642 1.00 57.12 565 SER A CA 1
ATOM 4282 C C . SER A 1 565 ? 55.405 7.451 5.011 1.00 57.12 565 SER A C 1
ATOM 4284 O O . SER A 1 565 ? 55.867 8.559 5.272 1.00 57.12 565 SER A O 1
ATOM 4286 N N . GLY A 1 566 ? 54.710 6.730 5.900 1.00 49.84 566 GLY A N 1
ATOM 4287 C CA . GLY A 1 566 ? 54.437 7.120 7.291 1.00 49.84 566 GLY A CA 1
ATOM 4288 C C . GLY A 1 566 ? 52.962 6.956 7.692 1.00 49.84 566 GLY A C 1
ATOM 4289 O O . GLY A 1 566 ? 52.058 7.370 6.966 1.00 49.84 566 GLY A O 1
ATOM 4290 N N . GLY A 1 567 ? 52.703 6.356 8.861 1.00 58.34 567 GLY A N 1
ATOM 4291 C CA . GLY A 1 567 ? 51.351 6.171 9.415 1.00 58.34 567 GLY A CA 1
ATOM 4292 C C . GLY A 1 567 ? 50.409 5.336 8.530 1.00 58.34 567 GLY A C 1
ATOM 4293 O O . GLY A 1 567 ? 50.833 4.436 7.808 1.00 58.34 567 GLY A O 1
ATOM 4294 N N . THR A 1 568 ? 49.108 5.642 8.559 1.00 51.97 568 THR A N 1
ATOM 4295 C CA . THR A 1 568 ? 48.056 4.954 7.776 1.00 51.97 568 THR A CA 1
ATOM 4296 C C . THR A 1 568 ? 48.198 5.142 6.255 1.00 51.97 568 THR A C 1
ATOM 4298 O O . THR A 1 568 ? 47.528 4.456 5.480 1.00 51.97 568 THR A O 1
ATOM 4301 N N . SER A 1 569 ? 49.059 6.064 5.810 1.00 55.62 569 SER A N 1
ATOM 4302 C CA . SER A 1 569 ? 49.340 6.317 4.394 1.00 55.62 569 SER A CA 1
ATOM 4303 C C . SER A 1 569 ? 50.194 5.212 3.768 1.00 55.62 569 SER A C 1
ATOM 4305 O O . SER A 1 569 ? 49.985 4.901 2.600 1.00 55.62 569 SER A O 1
ATOM 4307 N N . SER A 1 570 ? 51.061 4.539 4.537 1.00 62.03 570 SER A N 1
ATOM 4308 C CA . SER A 1 570 ? 51.895 3.441 4.023 1.00 62.03 570 SER A CA 1
ATOM 4309 C C . SER A 1 570 ? 51.055 2.257 3.525 1.00 62.03 570 SER A C 1
ATOM 4311 O O . SER A 1 570 ? 51.239 1.811 2.399 1.00 62.03 570 SER A O 1
ATOM 4313 N N . GLN A 1 571 ? 50.056 1.818 4.305 1.00 62.97 571 GLN A N 1
ATOM 4314 C CA . GLN A 1 571 ? 49.168 0.702 3.930 1.00 62.97 571 GLN A CA 1
ATOM 4315 C C . GLN A 1 571 ? 48.321 1.011 2.686 1.00 62.97 571 GLN A C 1
ATOM 4317 O O . GLN A 1 571 ? 48.025 0.135 1.877 1.00 62.97 571 GLN A O 1
ATOM 4322 N N . LYS A 1 572 ? 47.915 2.273 2.519 1.00 69.62 572 LYS A N 1
ATOM 4323 C CA . LYS A 1 572 ? 47.115 2.716 1.370 1.00 69.62 572 LYS A CA 1
ATOM 4324 C C . LYS A 1 572 ? 47.959 2.863 0.110 1.00 69.62 572 LYS A C 1
ATOM 4326 O O . LYS A 1 572 ? 47.502 2.486 -0.964 1.00 69.62 572 LYS A O 1
ATOM 4331 N N . THR A 1 573 ? 49.179 3.377 0.245 1.00 72.94 573 THR A N 1
ATOM 4332 C CA . THR A 1 573 ? 50.156 3.467 -0.844 1.00 72.94 573 THR A CA 1
ATOM 4333 C C . THR A 1 573 ? 50.559 2.073 -1.333 1.00 72.94 573 THR A C 1
ATOM 4335 O O . THR A 1 573 ? 50.554 1.841 -2.539 1.00 72.94 573 THR A O 1
ATOM 4338 N N . GLU A 1 574 ? 50.803 1.124 -0.426 1.00 76.00 574 GLU A N 1
ATOM 4339 C CA . GLU A 1 574 ? 51.168 -0.262 -0.759 1.00 76.00 574 GLU A CA 1
ATOM 4340 C C . GLU A 1 574 ? 50.071 -0.992 -1.556 1.00 76.00 574 GLU A C 1
ATOM 4342 O O . GLU A 1 574 ? 50.365 -1.708 -2.510 1.00 76.00 574 GLU A O 1
ATOM 4347 N N . LEU A 1 575 ? 48.795 -0.750 -1.234 1.00 73.94 575 LEU A N 1
ATOM 4348 C CA . LEU A 1 575 ? 47.661 -1.319 -1.974 1.00 73.94 575 LEU A CA 1
ATOM 4349 C C . LEU A 1 575 ? 47.363 -0.598 -3.301 1.00 73.94 575 LEU A C 1
ATOM 4351 O O . LEU A 1 575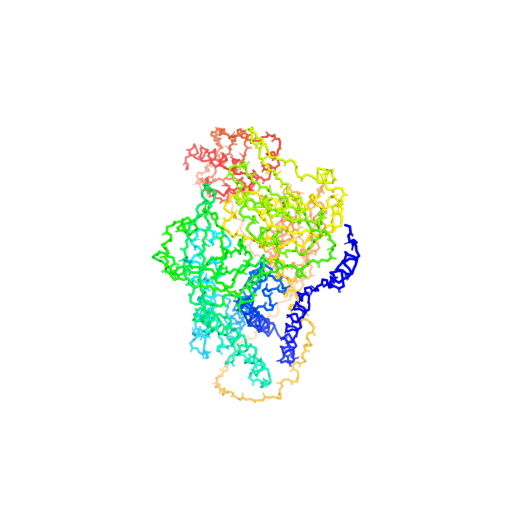 ? 46.803 -1.207 -4.216 1.00 73.94 575 LEU A O 1
ATOM 4355 N N . ALA A 1 576 ? 47.687 0.694 -3.407 1.00 75.94 576 ALA A N 1
ATOM 4356 C CA . ALA A 1 576 ? 47.330 1.524 -4.557 1.00 75.94 576 ALA A CA 1
ATOM 4357 C C . ALA A 1 576 ? 48.375 1.496 -5.680 1.00 75.94 576 ALA A C 1
ATOM 4359 O O . ALA A 1 576 ? 48.001 1.408 -6.847 1.00 75.94 576 ALA A O 1
ATOM 4360 N N . VAL A 1 577 ? 49.672 1.533 -5.353 1.00 83.62 577 VAL A N 1
ATOM 4361 C CA . VAL A 1 577 ? 50.756 1.625 -6.348 1.00 83.62 577 VAL A CA 1
ATOM 4362 C C . VAL A 1 577 ? 50.749 0.464 -7.359 1.00 83.62 577 VAL A C 1
ATOM 4364 O O . VAL A 1 577 ? 50.844 0.745 -8.554 1.00 83.62 577 VAL A O 1
ATOM 4367 N N . PRO A 1 578 ? 50.561 -0.816 -6.971 1.00 83.88 578 PRO A N 1
ATOM 4368 C CA . PRO A 1 578 ? 50.504 -1.911 -7.942 1.00 83.88 578 PRO A CA 1
ATOM 4369 C C . PRO A 1 578 ? 49.335 -1.794 -8.928 1.00 83.88 578 PRO A C 1
ATOM 4371 O O . PRO A 1 578 ? 49.494 -2.124 -10.101 1.00 83.88 578 PRO A O 1
ATOM 4374 N N . ARG A 1 579 ? 48.177 -1.292 -8.475 1.00 81.62 579 ARG A N 1
ATOM 4375 C CA . ARG A 1 579 ? 46.997 -1.082 -9.331 1.00 81.62 579 ARG A CA 1
ATOM 4376 C C . ARG A 1 579 ? 47.208 0.077 -10.299 1.00 81.62 579 ARG A C 1
ATOM 4378 O O . ARG A 1 579 ? 46.951 -0.081 -11.482 1.00 81.62 579 ARG A O 1
ATOM 4385 N N . LEU A 1 580 ? 47.767 1.186 -9.818 1.00 82.25 580 LEU A N 1
ATOM 4386 C CA . LEU A 1 580 ? 48.101 2.343 -10.654 1.00 82.25 580 LEU A CA 1
ATOM 4387 C C . LEU A 1 580 ? 49.158 1.996 -11.715 1.00 82.25 580 LEU A C 1
ATOM 4389 O O . LEU A 1 580 ? 49.032 2.421 -12.858 1.00 82.25 580 LEU A O 1
ATOM 4393 N N . ASN A 1 581 ? 50.153 1.165 -11.378 1.00 84.56 581 ASN A N 1
ATOM 4394 C CA . ASN A 1 581 ? 51.121 0.652 -12.353 1.00 84.56 581 ASN A CA 1
ATOM 4395 C C . ASN A 1 581 ? 50.439 -0.196 -13.445 1.00 84.56 581 ASN A C 1
ATOM 4397 O O . ASN A 1 581 ? 50.773 -0.064 -14.620 1.00 84.56 581 ASN A O 1
ATOM 4401 N N . GLN A 1 582 ? 49.492 -1.066 -13.071 1.00 82.00 582 GLN A N 1
ATOM 4402 C CA . GLN A 1 582 ? 48.745 -1.897 -14.024 1.00 82.00 582 GLN A CA 1
ATOM 4403 C C . GLN A 1 582 ? 47.831 -1.059 -14.921 1.00 82.00 582 GLN A C 1
ATOM 4405 O O . GLN A 1 582 ? 47.814 -1.267 -16.132 1.00 82.00 582 GLN A O 1
ATOM 4410 N N . GLU A 1 583 ? 47.119 -0.089 -14.348 1.00 81.19 583 GLU A N 1
ATOM 4411 C CA . GLU A 1 583 ? 46.258 0.824 -15.100 1.00 81.19 583 GLU A CA 1
ATOM 4412 C C . GLU A 1 583 ? 47.064 1.713 -16.050 1.00 81.19 583 GLU A C 1
ATOM 4414 O O . GLU A 1 583 ? 46.663 1.873 -17.195 1.00 81.19 583 GLU A O 1
ATOM 4419 N N . ALA A 1 584 ? 48.234 2.215 -15.642 1.00 79.38 584 ALA A N 1
ATOM 4420 C CA . ALA A 1 584 ? 49.102 3.008 -16.516 1.00 79.38 584 ALA A CA 1
ATOM 4421 C C . ALA A 1 584 ? 49.581 2.212 -17.740 1.00 79.38 584 ALA A C 1
ATOM 4423 O O . ALA A 1 584 ? 49.601 2.732 -18.855 1.00 79.38 584 ALA A O 1
ATOM 4424 N N . VAL A 1 585 ? 49.927 0.934 -17.553 1.00 82.94 585 VAL A N 1
ATOM 4425 C CA . VAL A 1 585 ? 50.305 0.042 -18.661 1.00 82.94 585 VAL A CA 1
ATOM 4426 C C . VAL A 1 585 ? 49.096 -0.285 -19.546 1.00 82.94 585 VAL A C 1
ATOM 4428 O O . VAL A 1 585 ? 49.226 -0.286 -20.767 1.00 82.94 585 VAL A O 1
ATOM 4431 N N . ALA A 1 586 ? 47.920 -0.523 -18.957 1.00 73.81 586 ALA A N 1
ATOM 4432 C CA . ALA A 1 586 ? 46.701 -0.862 -19.693 1.00 73.81 586 ALA A CA 1
ATOM 4433 C C . ALA A 1 586 ? 46.127 0.323 -20.490 1.00 73.81 586 ALA A C 1
ATOM 4435 O O . ALA A 1 586 ? 45.721 0.152 -21.637 1.00 73.81 586 ALA A O 1
ATOM 4436 N N . ALA A 1 587 ? 46.110 1.516 -19.895 1.00 77.44 587 ALA A N 1
ATOM 4437 C CA . ALA A 1 587 ? 45.580 2.731 -20.505 1.00 77.44 587 ALA A CA 1
ATOM 4438 C C . ALA A 1 587 ? 46.553 3.359 -21.512 1.00 77.44 587 ALA A C 1
ATOM 4440 O O . ALA A 1 587 ? 46.130 4.082 -22.411 1.00 77.44 587 ALA A O 1
ATOM 4441 N N . GLY A 1 588 ? 47.863 3.129 -21.358 1.00 77.94 588 GLY A N 1
ATOM 4442 C CA . GLY A 1 588 ? 48.881 3.732 -22.222 1.00 77.94 588 GLY A CA 1
ATOM 4443 C C . GLY A 1 588 ? 48.968 5.262 -22.109 1.00 77.94 588 GLY A C 1
ATOM 4444 O O . GLY A 1 588 ? 49.577 5.904 -22.964 1.00 77.94 588 GLY A O 1
ATOM 4445 N N . SER A 1 589 ? 48.354 5.856 -21.082 1.00 79.44 589 SER A N 1
ATOM 4446 C CA . SER A 1 589 ? 48.273 7.301 -20.852 1.00 79.44 589 SER A CA 1
ATOM 4447 C C . SER A 1 589 ? 48.238 7.615 -19.350 1.00 79.44 589 SER A C 1
ATOM 4449 O O . SER A 1 589 ? 48.195 6.698 -18.529 1.00 79.44 589 SER A O 1
ATOM 4451 N N . ALA A 1 590 ? 48.263 8.901 -18.979 1.00 76.44 590 ALA A N 1
ATOM 4452 C CA . ALA A 1 590 ? 48.073 9.315 -17.587 1.00 76.44 590 ALA A CA 1
ATOM 4453 C C . ALA A 1 590 ? 46.599 9.457 -17.168 1.00 76.44 590 ALA A C 1
ATOM 4455 O O . ALA A 1 590 ? 46.328 9.761 -16.003 1.00 76.44 590 ALA A O 1
ATOM 4456 N N . ASP A 1 591 ? 45.660 9.215 -18.091 1.00 75.62 591 ASP A N 1
ATOM 4457 C CA . ASP A 1 591 ? 44.224 9.170 -17.814 1.00 75.62 591 ASP A CA 1
ATOM 4458 C C . ASP A 1 591 ? 43.847 7.794 -17.245 1.00 75.62 591 ASP A C 1
ATOM 4460 O O . ASP A 1 591 ? 43.307 6.922 -17.922 1.00 75.62 591 ASP A O 1
ATOM 4464 N N . ILE A 1 592 ? 44.260 7.574 -15.998 1.00 75.12 592 ILE A N 1
ATOM 4465 C CA . ILE A 1 592 ? 43.994 6.360 -15.215 1.00 75.12 592 ILE A CA 1
ATOM 4466 C C . ILE A 1 592 ? 43.072 6.686 -14.045 1.00 75.12 592 ILE A C 1
ATOM 4468 O O . ILE A 1 592 ? 42.981 7.846 -13.632 1.00 75.12 592 ILE A O 1
ATOM 4472 N N . ASP A 1 593 ? 42.402 5.693 -13.470 1.00 73.44 593 ASP A N 1
ATOM 4473 C CA . ASP A 1 593 ? 41.463 5.923 -12.379 1.00 73.44 593 ASP A CA 1
ATOM 4474 C C . ASP A 1 593 ? 42.194 6.189 -11.053 1.00 73.44 593 ASP A C 1
ATOM 4476 O O . ASP A 1 593 ? 43.351 5.834 -10.832 1.00 73.44 593 ASP A O 1
ATOM 4480 N N . ALA A 1 594 ? 41.538 6.912 -10.141 1.00 72.88 594 ALA A N 1
ATOM 4481 C CA . ALA A 1 594 ? 42.077 7.091 -8.793 1.00 72.88 594 ALA A CA 1
ATOM 4482 C C . ALA A 1 594 ? 41.683 5.905 -7.901 1.00 72.88 594 ALA A C 1
ATOM 4484 O O . ALA A 1 594 ? 40.515 5.513 -7.846 1.00 72.88 594 ALA A O 1
ATOM 4485 N N . VAL A 1 595 ? 42.626 5.375 -7.118 1.00 73.69 595 VAL A N 1
ATOM 4486 C CA . VAL A 1 595 ? 42.336 4.263 -6.203 1.00 73.69 595 VAL A CA 1
ATOM 4487 C C . VAL A 1 595 ? 41.588 4.784 -4.976 1.00 73.69 595 VAL A C 1
ATOM 4489 O O . VAL A 1 595 ? 42.070 5.650 -4.236 1.00 73.69 595 VAL A O 1
ATOM 4492 N N . SER A 1 596 ? 40.397 4.229 -4.733 1.00 59.72 596 SER A N 1
ATOM 4493 C CA . SER A 1 596 ? 39.537 4.611 -3.608 1.00 59.72 596 SER A CA 1
ATOM 4494 C C . SER A 1 596 ? 40.282 4.520 -2.271 1.00 59.72 596 SER A C 1
ATOM 4496 O O . SER A 1 596 ? 40.772 3.462 -1.880 1.00 59.72 596 SER A O 1
ATOM 4498 N N . GLY A 1 597 ? 40.376 5.650 -1.566 1.00 65.19 597 GLY A N 1
ATOM 4499 C CA . GLY A 1 597 ? 41.076 5.756 -0.285 1.00 65.19 597 GLY A CA 1
ATOM 4500 C C . GLY A 1 597 ? 42.552 6.163 -0.369 1.00 65.19 597 GLY A C 1
ATOM 4501 O O . GLY A 1 597 ? 43.111 6.462 0.688 1.00 65.19 597 GLY A O 1
ATOM 4502 N N . ALA A 1 598 ? 43.139 6.245 -1.570 1.00 70.19 598 ALA A N 1
ATOM 4503 C CA . ALA A 1 598 ? 44.518 6.668 -1.849 1.00 70.19 598 ALA A CA 1
ATOM 4504 C C . ALA A 1 598 ? 44.573 7.840 -2.855 1.00 70.19 598 ALA A C 1
ATOM 4506 O O . ALA A 1 598 ? 45.427 7.884 -3.741 1.00 70.19 598 ALA A O 1
ATOM 4507 N N . THR A 1 599 ? 43.646 8.792 -2.720 1.00 75.25 599 THR A N 1
ATOM 4508 C CA . THR A 1 599 ? 43.447 9.916 -3.651 1.00 75.25 599 THR A CA 1
ATOM 4509 C C . THR A 1 599 ? 44.724 10.727 -3.877 1.00 75.25 599 THR A C 1
ATOM 4511 O O . THR A 1 599 ? 45.156 10.866 -5.009 1.00 75.25 599 THR A O 1
ATOM 4514 N N . TYR A 1 600 ? 45.416 11.144 -2.813 1.00 74.94 600 TYR A N 1
ATOM 4515 C CA . TYR A 1 600 ? 46.636 11.955 -2.933 1.00 74.94 600 TYR A CA 1
ATOM 4516 C C . TYR A 1 600 ? 47.800 11.223 -3.612 1.00 74.94 600 TYR A C 1
ATOM 4518 O O . TYR A 1 600 ? 48.526 11.822 -4.402 1.00 74.94 600 TYR A O 1
ATOM 4526 N N . THR A 1 601 ? 47.963 9.926 -3.334 1.00 79.25 601 THR A N 1
ATOM 4527 C CA . THR A 1 601 ? 48.959 9.089 -4.016 1.00 79.25 601 THR A CA 1
ATOM 4528 C C . THR A 1 601 ? 48.582 8.906 -5.486 1.00 79.25 601 THR A C 1
ATOM 4530 O O . THR A 1 601 ? 49.458 8.970 -6.338 1.00 79.25 601 THR A O 1
ATOM 4533 N N . SER A 1 602 ? 47.290 8.746 -5.791 1.00 81.75 602 SER A N 1
ATOM 4534 C CA . SER A 1 602 ? 46.790 8.590 -7.164 1.00 81.75 602 SER A CA 1
ATOM 4535 C C . SER A 1 602 ? 46.980 9.864 -7.986 1.00 81.75 602 SER A C 1
ATOM 4537 O O . SER A 1 602 ? 47.470 9.797 -9.106 1.00 81.75 602 SER A O 1
ATOM 4539 N N . ASP A 1 603 ? 46.676 11.031 -7.423 1.00 81.31 603 ASP A N 1
ATOM 4540 C CA . ASP A 1 603 ? 46.818 12.313 -8.119 1.00 81.31 603 ASP A CA 1
ATOM 4541 C C . ASP A 1 603 ? 48.294 12.664 -8.354 1.00 81.31 603 ASP A C 1
ATOM 4543 O O . ASP A 1 603 ? 48.673 13.070 -9.454 1.00 81.31 603 ASP A O 1
ATOM 4547 N N . GLY A 1 604 ? 49.154 12.429 -7.352 1.00 80.62 604 GLY A N 1
ATOM 4548 C CA . GLY A 1 604 ? 50.601 12.593 -7.503 1.00 80.62 604 GLY A CA 1
ATOM 4549 C C . GLY A 1 604 ? 51.202 11.627 -8.527 1.00 80.62 604 GLY A C 1
ATOM 4550 O O . GLY A 1 604 ? 52.080 12.008 -9.303 1.00 80.62 604 GLY A O 1
ATOM 4551 N N . TYR A 1 605 ? 50.689 10.394 -8.577 1.00 86.06 605 TYR A N 1
ATOM 4552 C CA . TYR A 1 605 ? 51.099 9.388 -9.552 1.00 86.06 605 TYR A CA 1
ATOM 4553 C C . TYR A 1 605 ? 50.709 9.810 -10.972 1.00 86.06 605 TYR A C 1
ATOM 4555 O O . TYR A 1 605 ? 51.569 9.802 -11.847 1.00 86.06 605 TYR A O 1
ATOM 4563 N N . LYS A 1 606 ? 49.465 10.259 -11.200 1.00 85.12 606 LYS A N 1
ATOM 4564 C CA . LYS A 1 606 ? 48.992 10.745 -12.511 1.00 85.12 606 LYS A CA 1
ATOM 4565 C C . LYS A 1 606 ? 49.814 11.924 -13.026 1.00 85.12 606 LYS A C 1
ATOM 4567 O O . LYS A 1 606 ? 50.211 11.936 -14.185 1.00 85.12 606 LYS A O 1
ATOM 4572 N N . GLN A 1 607 ? 50.124 12.892 -12.164 1.00 84.06 607 GLN A N 1
ATOM 4573 C CA . GLN A 1 607 ? 50.917 14.064 -12.547 1.00 84.06 607 GLN A CA 1
ATOM 4574 C C . GLN A 1 607 ? 52.365 13.697 -12.907 1.00 84.06 607 GLN A C 1
ATOM 4576 O O . GLN A 1 607 ? 52.890 14.166 -13.917 1.00 84.06 607 GLN A O 1
ATOM 4581 N N . SER A 1 608 ? 53.003 12.819 -12.125 1.00 86.44 608 SER A N 1
ATOM 4582 C CA . SER A 1 608 ? 54.358 12.346 -12.435 1.00 86.44 608 SER A CA 1
ATOM 4583 C C . SER A 1 608 ? 54.378 11.473 -13.698 1.00 86.44 608 SER A C 1
ATOM 4585 O O . SER A 1 608 ? 55.271 11.604 -14.533 1.00 86.44 608 SER A O 1
ATOM 4587 N N . LEU A 1 609 ? 53.351 10.638 -13.887 1.00 84.69 609 LEU A N 1
ATOM 4588 C CA . LEU A 1 609 ? 53.154 9.804 -15.071 1.00 84.69 609 LEU A CA 1
ATOM 4589 C C . LEU A 1 609 ? 52.960 10.646 -16.342 1.00 84.69 609 LEU A C 1
ATOM 4591 O O . LEU A 1 609 ? 53.585 10.363 -17.362 1.00 84.69 609 LEU A O 1
ATOM 4595 N N . GLN A 1 610 ? 52.157 11.710 -16.270 1.00 88.00 610 GLN A N 1
ATOM 4596 C CA . GLN A 1 610 ? 51.956 12.648 -17.375 1.00 88.00 610 GLN A CA 1
ATOM 4597 C C . GLN A 1 610 ? 53.271 13.341 -17.758 1.00 88.00 610 GLN A C 1
ATOM 4599 O O . GLN A 1 610 ? 53.644 13.334 -18.927 1.00 88.00 610 GLN A O 1
ATOM 4604 N N . SER A 1 611 ? 54.040 13.820 -16.773 1.00 86.19 611 SER A N 1
ATOM 4605 C CA . SER A 1 611 ? 55.373 14.398 -17.010 1.00 86.19 611 SER A CA 1
ATOM 4606 C C . SER A 1 611 ? 56.340 13.395 -17.661 1.00 86.19 611 SER A C 1
ATOM 4608 O O . SER A 1 611 ? 57.081 13.748 -18.579 1.00 86.19 611 SER A O 1
ATOM 4610 N N . ALA A 1 612 ? 56.319 12.122 -17.249 1.00 81.56 612 ALA A N 1
ATOM 4611 C CA . ALA A 1 612 ? 57.134 11.079 -17.874 1.00 81.56 612 ALA A CA 1
ATOM 4612 C C . ALA A 1 612 ? 56.748 10.844 -19.349 1.00 81.56 612 ALA A C 1
ATOM 4614 O O . ALA A 1 612 ? 57.631 10.666 -20.189 1.00 81.56 612 ALA A O 1
ATOM 4615 N N . LEU A 1 613 ? 55.452 10.884 -19.674 1.00 82.56 613 LEU A N 1
ATOM 4616 C CA . LEU A 1 613 ? 54.946 10.747 -21.045 1.00 82.56 613 LEU A CA 1
ATOM 4617 C C . LEU A 1 613 ? 55.280 11.955 -21.918 1.00 82.56 613 LEU A C 1
ATOM 4619 O O . LEU A 1 613 ? 55.655 11.785 -23.077 1.00 82.56 613 LEU A O 1
ATOM 4623 N N . ASP A 1 614 ? 55.195 13.161 -21.367 1.00 82.12 614 ASP A N 1
ATOM 4624 C CA . ASP A 1 614 ? 55.534 14.388 -22.088 1.00 82.12 614 ASP A CA 1
ATOM 4625 C C . ASP A 1 614 ? 57.037 14.448 -22.394 1.00 82.12 614 ASP A C 1
ATOM 4627 O O . ASP A 1 614 ? 57.434 14.782 -23.511 1.00 82.12 614 ASP A O 1
ATOM 4631 N N . LYS A 1 615 ? 57.882 14.001 -21.456 1.00 82.06 615 LYS A N 1
ATOM 4632 C CA . LYS A 1 615 ? 59.328 13.839 -21.680 1.00 82.06 615 LYS A CA 1
ATOM 4633 C C . LYS A 1 615 ? 59.647 12.752 -22.704 1.00 82.06 615 LYS A C 1
ATOM 4635 O O . LYS A 1 615 ? 60.528 12.955 -23.533 1.00 82.06 615 LYS A O 1
ATOM 4640 N N . ALA A 1 616 ? 58.923 11.632 -22.689 1.00 76.81 616 ALA A N 1
ATOM 4641 C CA . ALA A 1 616 ? 59.102 10.563 -23.670 1.00 76.81 616 ALA A CA 1
ATOM 4642 C C . ALA A 1 616 ? 58.712 11.002 -25.095 1.00 76.81 616 ALA A C 1
ATOM 4644 O O . ALA A 1 616 ? 59.378 10.633 -26.064 1.00 76.81 616 ALA A O 1
ATOM 4645 N N . LYS A 1 617 ? 57.679 11.847 -25.222 1.00 74.25 617 LYS A N 1
ATOM 4646 C CA . LYS A 1 617 ? 57.296 12.490 -26.488 1.00 74.25 617 LYS A CA 1
ATOM 4647 C C . LYS A 1 617 ? 58.337 13.512 -26.944 1.00 74.25 617 LYS A C 1
ATOM 4649 O O . LYS A 1 617 ? 58.658 13.550 -28.128 1.00 74.25 617 LYS A O 1
ATOM 4654 N N . ALA A 1 618 ? 58.909 14.282 -26.016 1.00 64.12 618 ALA A N 1
ATOM 4655 C CA . ALA A 1 618 ? 59.973 15.238 -26.316 1.00 64.12 618 ALA A CA 1
ATOM 4656 C C . ALA A 1 618 ? 61.273 14.561 -26.793 1.00 64.12 618 ALA A C 1
ATOM 4658 O O . ALA A 1 618 ? 61.962 15.112 -27.642 1.00 64.12 618 ALA A O 1
ATOM 4659 N N . THR A 1 619 ? 61.591 13.348 -26.326 1.00 59.03 619 THR A N 1
ATOM 4660 C CA . THR A 1 619 ? 62.752 12.574 -26.811 1.00 59.03 619 THR A CA 1
ATOM 4661 C C . THR A 1 619 ? 62.567 11.941 -28.198 1.00 59.03 619 THR A C 1
ATOM 4663 O O . THR A 1 619 ? 63.547 11.495 -28.786 1.00 59.03 619 THR A O 1
ATOM 4666 N N . GLY A 1 620 ? 61.343 11.915 -28.743 1.00 51.81 620 GLY A N 1
ATOM 4667 C CA . GLY A 1 620 ? 61.053 11.440 -30.105 1.00 51.81 620 GLY A CA 1
ATOM 4668 C C . GLY A 1 620 ? 61.151 12.516 -31.196 1.00 51.81 620 GLY A C 1
ATOM 4669 O O . GLY A 1 620 ? 61.028 12.191 -32.374 1.00 51.81 620 GLY A O 1
ATOM 4670 N N . GLY A 1 621 ? 61.374 13.783 -30.826 1.00 37.81 621 GLY A N 1
ATOM 4671 C CA . GLY A 1 621 ? 61.573 14.899 -31.750 1.00 37.81 621 GLY A CA 1
ATOM 4672 C C . GLY A 1 621 ? 62.949 15.526 -31.539 1.00 37.81 621 GLY A C 1
ATOM 4673 O O . GLY A 1 621 ? 63.297 15.903 -30.424 1.00 37.81 621 GLY A O 1
ATOM 4674 N N . GLY A 1 622 ? 63.747 15.616 -32.605 1.00 30.23 622 GLY A N 1
ATOM 4675 C CA . GLY A 1 622 ? 65.070 16.242 -32.579 1.00 30.23 622 GLY A CA 1
ATOM 4676 C C . GLY A 1 622 ? 65.038 17.668 -32.013 1.00 30.23 622 GLY A C 1
ATOM 4677 O O . GLY A 1 622 ? 64.111 18.436 -32.256 1.00 30.23 622 GLY A O 1
ATOM 4678 N N . ALA A 1 623 ? 66.068 17.987 -31.234 1.00 32.75 623 ALA A N 1
ATOM 4679 C CA . ALA A 1 623 ? 66.196 19.192 -30.429 1.00 32.75 623 ALA A CA 1
ATOM 4680 C C . ALA A 1 623 ? 66.212 20.508 -31.227 1.00 32.75 623 ALA A C 1
ATOM 4682 O O . ALA A 1 623 ? 66.812 20.604 -32.295 1.00 32.75 623 ALA A O 1
ATOM 4683 N N . SER A 1 624 ? 65.713 21.574 -30.597 1.00 29.00 624 SER A N 1
ATOM 4684 C CA . SER A 1 624 ? 66.407 22.866 -30.577 1.00 29.00 624 SER A CA 1
ATOM 4685 C C . SER A 1 624 ? 66.074 23.626 -29.298 1.00 29.00 624 SER A C 1
ATOM 4687 O O . SER A 1 624 ? 64.938 24.001 -29.026 1.00 29.00 624 SER A O 1
ATOM 4689 N N . SER A 1 625 ? 67.118 23.807 -28.498 1.00 36.94 625 SER A N 1
ATOM 4690 C CA . SER A 1 625 ? 67.208 24.689 -27.348 1.00 36.94 625 SER A CA 1
ATOM 4691 C C . SER A 1 625 ? 67.163 26.153 -27.779 1.00 36.94 625 SER A C 1
ATOM 4693 O O . SER A 1 625 ? 67.962 26.562 -28.621 1.00 36.94 625 SER A O 1
ATOM 4695 N N . ALA A 1 626 ? 66.334 26.955 -27.119 1.00 27.20 626 ALA A N 1
ATOM 4696 C CA . ALA A 1 626 ? 66.563 28.389 -26.990 1.00 27.20 626 ALA A CA 1
ATOM 4697 C C . ALA A 1 626 ? 65.987 28.883 -25.655 1.00 27.20 626 ALA A C 1
ATOM 4699 O O . ALA A 1 626 ? 64.774 28.979 -25.483 1.00 27.20 626 ALA A O 1
ATOM 4700 N N . SER A 1 627 ? 66.875 29.195 -24.709 1.00 33.53 627 SER A N 1
ATOM 4701 C CA . SER A 1 627 ? 66.567 30.155 -23.645 1.00 33.53 627 SER A CA 1
ATOM 4702 C C . SER A 1 627 ? 66.439 31.550 -24.254 1.00 33.53 627 SER A C 1
ATOM 4704 O O . SER A 1 627 ? 67.208 31.895 -25.154 1.00 33.53 627 SER A O 1
ATOM 4706 N N . PRO A 1 628 ? 65.579 32.398 -23.677 1.00 31.58 628 PRO A N 1
ATOM 4707 C CA . PRO A 1 628 ? 66.074 33.714 -23.297 1.00 31.58 628 PRO A CA 1
ATOM 4708 C C . PRO A 1 628 ? 65.676 34.098 -21.864 1.00 31.58 628 PRO A C 1
ATOM 4710 O O . PRO A 1 628 ? 64.535 33.935 -21.435 1.00 31.58 628 PRO A O 1
ATOM 4713 N N . SER A 1 629 ? 66.651 34.651 -21.142 1.00 24.86 629 SER A N 1
ATOM 4714 C CA . SER A 1 629 ? 66.451 35.541 -19.988 1.00 24.86 629 SER A CA 1
ATOM 4715 C C . SER A 1 629 ? 66.386 37.011 -20.495 1.00 24.86 629 SER A C 1
ATOM 4717 O O . SER A 1 629 ? 66.485 37.234 -21.700 1.00 24.86 629 SER A O 1
ATOM 4719 N N . PRO A 1 630 ? 66.259 38.047 -19.643 1.00 56.22 630 PRO A N 1
ATOM 4720 C CA . PRO A 1 630 ? 64.983 38.652 -19.249 1.00 56.22 630 PRO A CA 1
ATOM 4721 C C . PRO A 1 630 ? 64.925 40.171 -19.531 1.00 56.22 630 PRO A C 1
ATOM 4723 O O . PRO A 1 630 ? 65.883 40.868 -19.232 1.00 56.22 630 PRO A O 1
ATOM 4726 N N . THR A 1 631 ? 63.794 40.734 -19.969 1.00 25.98 631 THR A N 1
ATOM 4727 C CA . THR A 1 631 ? 63.512 42.186 -19.840 1.00 25.98 631 THR A CA 1
ATOM 4728 C C . THR A 1 631 ? 62.046 42.512 -20.144 1.00 25.98 631 THR A C 1
ATOM 4730 O O . THR A 1 631 ? 61.492 42.038 -21.129 1.00 25.98 631 THR A O 1
ATOM 4733 N N . GLY A 1 632 ? 61.434 43.376 -19.322 1.00 25.44 632 GLY A N 1
ATOM 4734 C CA . GLY A 1 632 ? 60.184 44.081 -19.649 1.00 25.44 632 GLY A CA 1
ATOM 4735 C C . GLY A 1 632 ? 59.117 43.984 -18.563 1.00 25.44 632 GLY A C 1
ATOM 4736 O O . GLY A 1 632 ? 58.369 43.017 -18.517 1.00 25.44 632 GLY A O 1
ATOM 4737 N N . GLY A 1 633 ? 59.072 44.968 -17.664 1.00 33.19 633 GLY A N 1
ATOM 4738 C CA . GLY A 1 633 ? 58.277 44.945 -16.439 1.00 33.19 633 GLY A CA 1
ATOM 4739 C C . GLY A 1 633 ? 56.760 45.044 -16.625 1.00 33.19 633 GLY A C 1
ATOM 4740 O O . GLY A 1 633 ? 56.252 45.829 -17.419 1.00 33.19 633 GLY A O 1
ATOM 4741 N N . GLY A 1 634 ? 56.053 44.294 -15.781 1.00 27.81 634 GLY A N 1
ATOM 4742 C CA . GLY A 1 634 ? 54.652 44.484 -15.423 1.00 27.81 634 GLY A CA 1
ATOM 4743 C C . GLY A 1 634 ? 54.500 44.097 -13.952 1.00 27.81 634 GLY A C 1
ATOM 4744 O O . GLY A 1 634 ? 54.833 42.974 -13.585 1.00 27.81 634 GLY A O 1
ATOM 4745 N N . SER A 1 635 ? 54.109 45.057 -13.110 1.00 32.38 635 SER A N 1
ATOM 4746 C CA . SER A 1 635 ? 54.059 44.997 -11.641 1.00 32.38 635 SER A CA 1
ATOM 4747 C C . SER A 1 635 ? 53.800 43.611 -11.046 1.00 32.38 635 SER A C 1
ATOM 4749 O O . SER A 1 635 ? 52.709 43.056 -11.184 1.00 32.38 635 SER A O 1
ATOM 4751 N N . SER A 1 636 ? 54.759 43.107 -10.265 1.00 38.69 636 SER A N 1
ATOM 4752 C CA . SER A 1 636 ? 54.492 42.065 -9.281 1.00 38.69 636 SER A CA 1
ATOM 4753 C C . SER A 1 636 ? 53.511 42.623 -8.252 1.00 38.69 636 SER A C 1
ATOM 4755 O O . SER A 1 636 ? 53.859 43.400 -7.364 1.00 38.69 636 SER A O 1
ATOM 4757 N N . THR A 1 637 ? 52.238 42.257 -8.382 1.00 48.75 637 THR A N 1
ATOM 4758 C CA . THR A 1 637 ? 51.255 42.516 -7.333 1.00 48.75 637 THR A CA 1
ATOM 4759 C C . THR A 1 637 ? 51.697 41.712 -6.111 1.00 48.75 637 THR A C 1
ATOM 4761 O O . THR A 1 637 ? 51.559 40.487 -6.087 1.00 48.75 637 THR A O 1
ATOM 4764 N N . GLN A 1 638 ? 52.306 42.382 -5.127 1.00 61.81 638 GLN A N 1
ATOM 4765 C CA . GLN A 1 638 ? 52.711 41.760 -3.867 1.00 61.81 638 GLN A CA 1
ATOM 4766 C C . GLN A 1 638 ? 51.534 40.970 -3.288 1.00 61.81 638 GLN A C 1
ATOM 4768 O O . GLN A 1 638 ? 50.414 41.476 -3.208 1.00 61.81 638 GLN A O 1
ATOM 4773 N N . ALA A 1 639 ? 51.788 39.717 -2.903 1.00 72.25 639 ALA A N 1
ATOM 4774 C CA . ALA A 1 639 ? 50.777 38.871 -2.290 1.00 72.25 639 ALA A CA 1
ATOM 4775 C C . ALA A 1 639 ? 50.318 39.504 -0.965 1.00 72.25 639 ALA A C 1
ATOM 4777 O O . ALA A 1 639 ? 51.084 39.581 -0.003 1.00 72.25 639 ALA A O 1
ATOM 4778 N N . LYS A 1 640 ? 49.071 39.975 -0.912 1.00 81.81 640 LYS A N 1
ATOM 4779 C CA . LYS A 1 640 ? 48.489 40.617 0.267 1.00 81.81 640 LYS A CA 1
ATOM 4780 C C . LYS A 1 640 ? 47.802 39.551 1.109 1.00 81.81 640 LYS A C 1
ATOM 4782 O O . LYS A 1 640 ? 46.896 38.869 0.638 1.00 81.81 640 LYS A O 1
ATOM 4787 N N . THR A 1 641 ? 48.232 39.399 2.358 1.00 90.00 641 THR A N 1
ATOM 4788 C CA . THR A 1 641 ? 47.588 38.484 3.308 1.00 90.00 641 THR A CA 1
ATOM 4789 C C . THR A 1 641 ? 46.636 39.263 4.202 1.00 90.00 641 THR A C 1
ATOM 4791 O O . THR A 1 641 ? 47.040 40.219 4.860 1.00 90.00 641 THR A O 1
ATOM 4794 N N . VAL A 1 642 ? 45.367 38.862 4.223 1.00 88.75 642 VAL A N 1
ATOM 4795 C CA . VAL A 1 642 ? 44.287 39.571 4.911 1.00 88.75 642 VAL A CA 1
ATOM 4796 C C . VAL A 1 642 ? 43.524 38.596 5.796 1.00 88.75 642 VAL A C 1
ATOM 4798 O O . VAL A 1 642 ? 43.204 37.481 5.390 1.00 88.75 642 VAL A O 1
ATOM 4801 N N . THR A 1 643 ? 43.253 39.009 7.034 1.00 93.12 643 THR A N 1
ATOM 4802 C CA . THR A 1 643 ? 42.483 38.207 7.993 1.00 93.12 643 THR A CA 1
ATOM 4803 C C . THR A 1 643 ? 41.077 38.784 8.148 1.00 93.12 643 THR A C 1
ATOM 4805 O O . THR A 1 643 ? 40.888 39.979 8.406 1.00 93.12 643 THR A O 1
ATOM 4808 N N . GLY A 1 644 ? 40.083 37.917 7.987 1.00 89.31 644 GLY A N 1
ATOM 4809 C CA . GLY A 1 644 ? 38.672 38.224 8.144 1.00 89.31 644 GLY A CA 1
ATOM 4810 C C . GLY A 1 644 ? 38.283 38.514 9.587 1.00 89.31 644 GLY A C 1
ATOM 4811 O O . GLY A 1 644 ? 39.036 38.275 10.537 1.00 89.31 644 GLY A O 1
ATOM 4812 N N . SER A 1 645 ? 37.088 39.064 9.764 1.00 89.94 645 SER A N 1
ATOM 4813 C CA . SER A 1 645 ? 36.520 39.288 11.096 1.00 89.94 645 SER A CA 1
ATOM 4814 C C . SER A 1 645 ? 36.186 37.954 11.778 1.00 89.94 645 SER A C 1
ATOM 4816 O O . SER A 1 645 ? 35.866 36.971 11.108 1.00 89.94 645 SER A O 1
ATOM 4818 N N . VAL A 1 646 ? 36.283 37.903 13.110 1.00 92.69 646 VAL A N 1
ATOM 4819 C CA . VAL A 1 646 ? 35.918 36.708 13.888 1.00 92.69 646 VAL A CA 1
ATOM 4820 C C . VAL A 1 646 ? 34.399 36.567 13.910 1.00 92.69 646 VAL A C 1
ATOM 4822 O O . VAL A 1 646 ? 33.698 37.491 14.318 1.00 92.69 646 VAL A O 1
ATOM 4825 N N . VAL A 1 647 ? 33.893 35.396 13.532 1.00 89.62 647 VAL A N 1
ATOM 4826 C CA . VAL A 1 647 ? 32.463 35.076 13.546 1.00 89.62 647 VAL A CA 1
ATOM 4827 C C . VAL A 1 647 ? 32.165 34.159 14.725 1.00 89.62 647 VAL A C 1
ATOM 4829 O O . VAL A 1 647 ? 32.710 33.059 14.826 1.00 89.62 647 VAL A O 1
ATOM 4832 N N . LYS A 1 648 ? 31.297 34.600 15.641 1.00 86.50 648 LYS A N 1
ATOM 4833 C CA . LYS A 1 648 ? 30.871 33.778 16.781 1.00 86.50 648 LYS A CA 1
ATOM 4834 C C . LYS A 1 648 ? 29.791 32.798 16.337 1.00 86.50 648 LYS A C 1
ATOM 4836 O O . LYS A 1 648 ? 28.682 33.205 16.007 1.00 86.50 648 LYS A O 1
ATOM 4841 N N . THR A 1 649 ? 30.100 31.508 16.378 1.00 82.38 649 THR A N 1
ATOM 4842 C CA . THR A 1 649 ? 29.110 30.442 16.187 1.00 82.38 649 THR A CA 1
ATOM 4843 C C . THR A 1 649 ? 28.732 29.835 17.536 1.00 82.38 649 THR A C 1
ATOM 4845 O O . THR A 1 649 ? 29.476 29.957 18.510 1.00 82.38 649 THR A O 1
ATOM 4848 N N . GLN A 1 650 ? 27.610 29.116 17.598 1.00 73.31 650 GLN A N 1
ATOM 4849 C CA . GLN A 1 650 ? 27.172 28.411 18.813 1.00 73.31 650 GLN A CA 1
ATOM 4850 C C . GLN A 1 650 ? 28.150 27.327 19.314 1.00 73.31 650 GLN A C 1
ATOM 4852 O O . GLN A 1 650 ? 27.977 26.816 20.415 1.00 73.31 650 GLN A O 1
ATOM 4857 N N . TYR A 1 651 ? 29.166 26.967 18.519 1.00 74.25 651 TYR A N 1
ATOM 4858 C CA . TYR A 1 651 ? 30.185 25.974 18.876 1.00 74.25 651 TYR A CA 1
ATOM 4859 C C . TYR A 1 651 ? 31.585 26.576 19.059 1.00 74.25 651 TYR A C 1
ATOM 4861 O O . TYR A 1 651 ? 32.527 25.842 19.343 1.00 74.25 651 TYR A O 1
ATOM 4869 N N . GLY A 1 652 ? 31.737 27.893 18.900 1.00 80.50 652 GLY A N 1
ATOM 4870 C CA . GLY A 1 652 ? 33.014 28.593 19.036 1.00 80.50 652 GLY A CA 1
ATOM 4871 C C . GLY A 1 652 ? 33.274 29.610 17.918 1.00 80.50 652 GLY A C 1
ATOM 4872 O O . GLY A 1 652 ? 32.506 29.694 16.953 1.00 80.50 652 GLY A O 1
ATOM 4873 N N . PRO A 1 653 ? 34.333 30.422 18.045 1.00 83.81 653 PRO A N 1
ATOM 4874 C CA . PRO A 1 653 ? 34.700 31.405 17.034 1.00 83.81 653 PRO A CA 1
ATOM 4875 C C . PRO A 1 653 ? 35.265 30.738 15.771 1.00 83.81 653 PRO A C 1
ATOM 4877 O O . PRO A 1 653 ? 36.018 29.767 15.848 1.00 83.81 653 PRO A O 1
ATOM 4880 N N . VAL A 1 654 ? 34.924 31.289 14.607 1.00 88.88 654 VAL A N 1
ATOM 4881 C CA . VAL A 1 654 ? 35.528 30.955 13.311 1.00 88.88 654 VAL A CA 1
ATOM 4882 C C . VAL A 1 654 ? 36.209 32.202 12.758 1.00 88.88 654 VAL A C 1
ATOM 4884 O O . VAL A 1 654 ? 35.608 33.277 12.733 1.00 88.88 654 VAL A O 1
ATOM 4887 N N . GLN A 1 655 ? 37.454 32.072 12.305 1.00 93.06 655 GLN A N 1
ATOM 4888 C CA . GLN A 1 655 ? 38.177 33.155 11.644 1.00 93.06 655 GLN A CA 1
ATOM 4889 C C . GLN A 1 655 ? 39.025 32.614 10.498 1.00 93.06 655 GLN A C 1
ATOM 4891 O O . GLN A 1 655 ? 39.732 31.627 10.682 1.00 93.06 655 GLN A O 1
ATOM 4896 N N . VAL A 1 656 ? 38.992 33.279 9.345 1.00 93.06 656 VAL A N 1
ATOM 4897 C CA . VAL A 1 656 ? 39.709 32.871 8.132 1.00 93.06 656 VAL A CA 1
ATOM 4898 C C . VAL A 1 656 ? 40.722 33.935 7.731 1.00 93.06 656 VAL A C 1
ATOM 4900 O O . VAL A 1 656 ? 40.466 35.135 7.827 1.00 93.06 656 VAL A O 1
ATOM 4903 N N . ARG A 1 657 ? 41.888 33.492 7.273 1.00 92.69 657 ARG A N 1
ATOM 4904 C CA . ARG A 1 657 ? 42.916 34.316 6.646 1.00 92.69 657 ARG A CA 1
ATOM 4905 C C . ARG A 1 657 ? 43.124 33.841 5.221 1.00 92.69 657 ARG A C 1
ATOM 4907 O O . ARG A 1 657 ? 43.206 32.642 4.970 1.00 92.69 657 ARG A O 1
ATOM 4914 N N . VAL A 1 658 ? 43.240 34.792 4.304 1.00 90.94 658 VAL A N 1
ATOM 4915 C CA . VAL A 1 658 ? 43.527 34.526 2.896 1.00 90.94 658 VAL A CA 1
ATOM 4916 C C . VAL A 1 658 ? 44.759 35.282 2.438 1.00 90.94 658 VAL A C 1
ATOM 4918 O O . VAL A 1 658 ? 45.037 36.384 2.908 1.00 90.94 658 VAL A O 1
ATOM 4921 N N . THR A 1 659 ? 45.486 34.692 1.501 1.00 89.50 659 THR A N 1
ATOM 4922 C CA . THR A 1 659 ? 46.549 35.353 0.749 1.00 89.50 659 THR A CA 1
ATOM 4923 C C . THR A 1 659 ? 46.056 35.551 -0.675 1.00 89.50 659 THR A C 1
ATOM 4925 O O . THR A 1 659 ? 45.658 34.592 -1.333 1.00 89.50 659 THR A O 1
ATOM 4928 N N . VAL A 1 660 ? 46.062 36.799 -1.138 1.00 84.00 660 VAL A N 1
ATOM 4929 C CA . VAL A 1 660 ? 45.610 37.187 -2.476 1.00 84.00 660 VAL A CA 1
ATOM 4930 C C . VAL A 1 660 ? 46.815 37.653 -3.282 1.00 84.00 660 VAL A C 1
ATOM 4932 O O . VAL A 1 660 ? 47.549 38.539 -2.849 1.00 84.00 660 VAL A O 1
ATOM 4935 N N . SER A 1 661 ? 47.031 37.058 -4.453 1.00 80.44 661 SER A N 1
ATOM 4936 C CA . SER A 1 661 ? 48.088 37.442 -5.392 1.00 80.44 661 SER A CA 1
ATOM 4937 C C . SER A 1 661 ? 47.491 37.558 -6.791 1.00 80.44 661 SER A C 1
ATOM 4939 O O . SER A 1 661 ? 46.746 36.679 -7.220 1.00 80.44 661 SER A O 1
ATOM 4941 N N . GLY A 1 662 ? 47.745 38.676 -7.477 1.00 70.00 662 GLY A N 1
ATOM 4942 C CA . GLY A 1 662 ? 47.186 38.933 -8.811 1.00 70.00 662 GLY A CA 1
ATOM 4943 C C . GLY A 1 662 ? 45.650 38.914 -8.869 1.00 70.00 662 GLY A C 1
ATOM 4944 O O . GLY A 1 662 ? 45.087 38.449 -9.855 1.00 70.00 662 GLY A O 1
ATOM 4945 N N . GLY A 1 663 ? 44.969 39.343 -7.798 1.00 70.94 663 GLY A N 1
ATOM 4946 C CA . GLY A 1 663 ? 43.500 39.352 -7.714 1.00 70.94 663 GLY A CA 1
ATOM 4947 C C . GLY A 1 663 ? 42.848 37.982 -7.478 1.00 70.94 663 GLY A C 1
ATOM 4948 O O . GLY A 1 663 ? 41.628 37.886 -7.512 1.00 70.94 663 GLY A O 1
ATOM 4949 N N . LYS A 1 664 ? 43.632 36.922 -7.226 1.00 77.38 664 LYS A N 1
ATOM 4950 C CA . LYS A 1 664 ? 43.128 35.571 -6.932 1.00 77.38 664 LYS A CA 1
ATOM 4951 C C . LYS A 1 664 ? 43.587 35.083 -5.562 1.00 77.38 664 LYS A C 1
ATOM 4953 O O . LYS A 1 664 ? 44.701 35.382 -5.126 1.00 77.38 664 LYS A O 1
ATOM 4958 N N . ILE A 1 665 ? 42.736 34.307 -4.893 1.00 85.06 665 ILE A N 1
ATOM 4959 C CA . ILE A 1 665 ? 43.062 33.653 -3.622 1.00 85.06 665 ILE A CA 1
ATOM 4960 C C . ILE A 1 665 ? 44.087 32.550 -3.904 1.00 85.06 665 ILE A C 1
ATOM 4962 O O . ILE A 1 665 ? 43.763 31.542 -4.519 1.00 85.06 665 ILE A O 1
ATOM 4966 N N . SER A 1 666 ? 45.329 32.733 -3.461 1.00 85.56 666 SER A N 1
ATOM 4967 C CA . SER A 1 666 ? 46.391 31.728 -3.601 1.00 85.56 666 SER A CA 1
ATOM 4968 C C . SER A 1 666 ? 46.482 30.796 -2.393 1.00 85.56 666 SER A C 1
ATOM 4970 O O . SER A 1 666 ? 47.035 29.701 -2.493 1.00 85.56 666 SER A O 1
ATOM 4972 N N . LYS A 1 667 ? 45.932 31.213 -1.245 1.00 87.88 667 LYS A N 1
ATOM 4973 C CA . LYS A 1 667 ? 45.863 30.410 -0.020 1.00 87.88 667 LYS A CA 1
ATOM 4974 C C . LYS A 1 667 ? 44.698 30.863 0.861 1.00 87.88 667 LYS A C 1
ATOM 4976 O O . LYS A 1 667 ? 44.480 32.064 1.005 1.00 87.88 667 LYS A O 1
ATOM 4981 N N . ALA A 1 668 ? 44.017 29.916 1.503 1.00 87.06 668 ALA A N 1
ATOM 4982 C CA . ALA A 1 668 ? 43.040 30.163 2.561 1.00 87.06 668 ALA A CA 1
ATOM 4983 C C . ALA A 1 668 ? 43.333 29.262 3.772 1.00 87.06 668 ALA A C 1
ATOM 4985 O O . ALA A 1 668 ? 43.660 28.086 3.611 1.00 87.06 668 ALA A O 1
ATOM 4986 N N . GLU A 1 669 ? 43.248 29.811 4.983 1.00 91.06 669 GLU A N 1
ATOM 4987 C CA . GLU A 1 669 ? 43.471 29.085 6.235 1.00 91.06 669 GLU A CA 1
ATOM 4988 C C . GLU A 1 669 ? 42.505 29.548 7.336 1.00 91.06 669 GLU A C 1
ATOM 4990 O O . GLU A 1 669 ? 42.302 30.745 7.539 1.00 91.06 669 GLU A O 1
ATOM 4995 N N . ALA A 1 670 ? 41.917 28.608 8.083 1.00 86.94 670 ALA A N 1
ATOM 4996 C CA . ALA A 1 670 ? 41.179 28.939 9.300 1.00 86.94 670 ALA A CA 1
ATOM 4997 C C . ALA A 1 670 ? 42.169 29.229 10.439 1.00 86.94 670 ALA A C 1
ATOM 4999 O O . ALA A 1 670 ? 42.872 28.333 10.900 1.00 86.94 670 ALA A O 1
ATOM 5000 N N . VAL A 1 671 ? 42.211 30.479 10.896 1.00 87.88 671 VAL A N 1
ATOM 5001 C CA . VAL A 1 671 ? 43.024 30.944 12.033 1.00 87.88 671 VAL A CA 1
ATOM 5002 C C . VAL A 1 671 ? 42.379 30.557 13.363 1.00 87.88 671 VAL A C 1
ATOM 5004 O O . VAL A 1 671 ? 43.074 30.284 14.337 1.00 87.88 671 VAL A O 1
ATOM 5007 N N . GLN A 1 672 ? 41.046 30.520 13.405 1.00 83.38 672 GLN A N 1
ATOM 5008 C CA . GLN A 1 672 ? 40.274 30.040 14.549 1.00 83.38 672 GLN A CA 1
ATOM 5009 C C . GLN A 1 672 ? 39.146 29.142 14.060 1.00 83.38 672 GLN A C 1
ATOM 5011 O O . GLN A 1 672 ? 38.512 29.440 13.044 1.00 83.38 672 GLN A O 1
ATOM 5016 N N . ALA A 1 673 ? 38.889 28.061 14.790 1.00 82.12 673 ALA A N 1
ATOM 5017 C CA . ALA A 1 673 ? 37.788 27.161 14.502 1.00 82.12 673 ALA A CA 1
ATOM 5018 C C . ALA A 1 673 ? 37.196 26.566 15.799 1.00 82.12 673 ALA A C 1
ATOM 5020 O O . ALA A 1 673 ? 37.927 26.390 16.777 1.00 82.12 673 ALA A O 1
ATOM 5021 N N . PRO A 1 674 ? 35.892 26.225 15.810 1.00 77.94 674 PRO A N 1
ATOM 5022 C CA . PRO A 1 674 ? 35.205 25.584 16.926 1.00 77.94 674 PRO A CA 1
ATOM 5023 C C . PRO A 1 674 ? 35.922 24.331 17.440 1.00 77.94 674 PRO A C 1
ATOM 5025 O O . PRO A 1 674 ? 36.184 23.409 16.660 1.00 77.94 674 PRO A O 1
ATOM 5028 N N . SER A 1 675 ? 36.169 24.269 18.751 1.00 68.69 675 SER A N 1
ATOM 5029 C CA . SER A 1 675 ? 36.789 23.129 19.437 1.00 68.69 675 SER A CA 1
ATOM 5030 C C . SER A 1 675 ? 35.946 22.667 20.638 1.00 68.69 675 SER A C 1
ATOM 5032 O O . SER A 1 675 ? 35.291 23.466 21.301 1.00 68.69 675 SER A O 1
ATOM 5034 N N . GLY A 1 676 ? 35.929 21.351 20.893 1.00 51.16 676 GLY A N 1
ATOM 5035 C CA . GLY A 1 676 ? 35.208 20.711 22.004 1.00 51.16 676 GLY A CA 1
ATOM 5036 C C . GLY A 1 676 ? 34.146 19.693 21.559 1.00 51.16 676 GLY A C 1
ATOM 5037 O O . GLY A 1 676 ? 33.370 19.927 20.630 1.00 51.16 676 GLY A O 1
ATOM 5038 N N . GLY A 1 677 ? 34.097 18.536 22.231 1.00 60.97 677 GLY A N 1
ATOM 5039 C CA . GLY A 1 677 ? 33.097 17.485 21.995 1.00 60.97 677 GLY A CA 1
ATOM 5040 C C . GLY A 1 677 ? 33.086 16.923 20.564 1.00 60.97 677 GLY A C 1
ATOM 5041 O O . GLY A 1 677 ? 34.120 16.784 19.915 1.00 60.97 677 GLY A O 1
ATOM 5042 N N . THR A 1 678 ? 31.899 16.597 20.043 1.00 53.16 678 THR A N 1
ATOM 5043 C CA . THR A 1 678 ? 31.708 16.054 18.680 1.00 53.16 678 THR A CA 1
ATOM 5044 C C . THR A 1 678 ? 31.960 17.086 17.568 1.00 53.16 678 THR A C 1
ATOM 5046 O O . THR A 1 678 ? 31.982 16.724 16.390 1.00 53.16 678 THR A O 1
ATOM 5049 N N . SER A 1 679 ? 32.139 18.365 17.919 1.00 56.50 679 SER A N 1
ATOM 5050 C CA . SER A 1 679 ? 32.414 19.451 16.972 1.00 56.50 679 SER A CA 1
ATOM 5051 C C . SER A 1 679 ? 33.860 19.426 16.473 1.00 56.50 679 SER A C 1
ATOM 5053 O O . SER A 1 679 ? 34.075 19.715 15.301 1.00 56.50 679 SER A O 1
ATOM 5055 N N . SER A 1 680 ? 34.828 18.975 17.284 1.00 66.75 680 SER A N 1
ATOM 5056 C CA . SER A 1 680 ? 36.244 18.900 16.879 1.00 66.75 680 SER A CA 1
ATOM 5057 C C . SER A 1 680 ? 36.462 17.999 15.657 1.00 66.75 680 SER A C 1
ATOM 5059 O O . SER A 1 680 ? 37.060 18.432 14.681 1.00 66.75 680 SER A O 1
ATOM 5061 N N . GLN A 1 681 ? 35.887 16.789 15.654 1.00 67.06 681 GLN A N 1
ATOM 5062 C CA . GLN A 1 681 ? 36.019 15.841 14.534 1.00 67.06 681 GLN A CA 1
ATOM 5063 C C . GLN A 1 681 ? 35.388 16.366 13.236 1.00 67.06 681 GLN A C 1
ATOM 5065 O O . GLN A 1 681 ? 35.859 16.091 12.136 1.00 67.06 681 GLN A O 1
ATOM 5070 N N . LYS A 1 682 ? 34.298 17.130 13.350 1.00 70.06 682 LYS A N 1
ATOM 5071 C CA . LYS A 1 682 ? 33.603 17.711 12.196 1.00 70.06 682 LYS A CA 1
ATOM 5072 C C . LYS A 1 682 ? 34.346 18.918 11.640 1.00 70.06 682 LYS A C 1
ATOM 5074 O O . LYS A 1 682 ? 34.432 19.058 10.426 1.00 70.06 682 LYS A O 1
ATOM 5079 N N . THR A 1 683 ? 34.890 19.757 12.517 1.00 73.25 683 THR A N 1
ATOM 5080 C CA . THR A 1 683 ? 35.736 20.894 12.152 1.00 73.25 683 THR A CA 1
ATOM 5081 C C . THR A 1 683 ? 37.020 20.420 11.468 1.00 73.25 683 THR A C 1
ATOM 5083 O O . THR A 1 683 ? 37.365 20.944 10.413 1.00 73.25 683 THR A O 1
ATOM 5086 N N . GLU A 1 684 ? 37.671 19.380 11.997 1.00 77.69 684 GLU A N 1
ATOM 5087 C CA . GLU A 1 684 ? 38.899 18.797 11.438 1.00 77.69 684 GLU A CA 1
ATOM 5088 C C . GLU A 1 684 ? 38.699 18.241 10.018 1.00 77.69 684 GLU A C 1
ATOM 5090 O O . GLU A 1 684 ? 39.554 18.414 9.154 1.00 77.69 684 GLU A O 1
ATOM 5095 N N . LEU A 1 685 ? 37.532 17.648 9.738 1.00 75.56 685 LEU A N 1
ATOM 5096 C CA . LEU A 1 685 ? 37.184 17.157 8.400 1.00 75.56 685 LEU A CA 1
ATOM 5097 C C . LEU A 1 685 ? 36.704 18.263 7.443 1.00 75.56 685 LEU A C 1
ATOM 5099 O O . LEU A 1 685 ? 36.847 18.121 6.228 1.00 75.56 685 LEU A O 1
ATOM 5103 N N . ALA A 1 686 ? 36.102 19.338 7.958 1.00 78.19 686 ALA A N 1
ATOM 5104 C CA . ALA A 1 686 ? 35.486 20.381 7.138 1.00 78.19 686 ALA A CA 1
ATOM 5105 C C . ALA A 1 686 ? 36.460 21.495 6.730 1.00 78.19 686 ALA A C 1
ATOM 5107 O O . ALA A 1 686 ? 36.431 21.928 5.581 1.00 78.19 686 ALA A O 1
ATOM 5108 N N . VAL A 1 687 ? 37.334 21.946 7.636 1.00 82.94 687 VAL A N 1
ATOM 5109 C CA . VAL A 1 687 ? 38.228 23.097 7.406 1.00 82.94 687 VAL A CA 1
ATOM 5110 C C . VAL A 1 687 ? 39.175 22.901 6.211 1.00 82.94 687 VAL A C 1
ATOM 5112 O O . VAL A 1 687 ? 39.258 23.815 5.391 1.00 82.94 687 VAL A O 1
ATOM 5115 N N . PRO A 1 688 ? 39.846 21.746 6.021 1.00 86.62 688 PRO A N 1
ATOM 5116 C CA . PRO A 1 688 ? 40.709 21.546 4.854 1.00 86.62 688 PRO A CA 1
ATOM 5117 C C . PRO A 1 688 ? 39.945 21.623 3.528 1.00 86.62 688 PRO A C 1
ATOM 5119 O O . PRO A 1 688 ? 40.467 22.141 2.544 1.00 86.62 688 PRO A O 1
ATOM 5122 N N . ARG A 1 689 ? 38.694 21.149 3.517 1.00 82.50 689 ARG A N 1
ATOM 5123 C CA . ARG A 1 689 ? 37.826 21.158 2.337 1.00 82.50 689 ARG A CA 1
ATOM 5124 C C . ARG A 1 689 ? 37.363 22.573 1.996 1.00 82.50 689 ARG A C 1
ATOM 5126 O O . ARG A 1 689 ? 37.482 22.987 0.853 1.00 82.50 689 ARG A O 1
ATOM 5133 N N . LEU A 1 690 ? 36.953 23.337 3.009 1.00 82.50 690 LEU A N 1
ATOM 5134 C CA . LEU A 1 690 ? 36.581 24.748 2.865 1.00 82.50 690 LEU A CA 1
ATOM 5135 C C . LEU A 1 690 ? 37.769 25.614 2.413 1.00 82.50 690 LEU A C 1
ATOM 5137 O O . LEU A 1 690 ? 37.591 26.487 1.572 1.00 82.50 690 LEU A O 1
ATOM 5141 N N . ASN A 1 691 ? 38.989 25.344 2.900 1.00 86.31 691 ASN A N 1
ATOM 5142 C CA . ASN A 1 691 ? 40.201 26.023 2.422 1.00 86.31 691 ASN A CA 1
ATOM 5143 C C . ASN A 1 691 ? 40.459 25.750 0.929 1.00 86.31 691 ASN A C 1
ATOM 5145 O O . ASN A 1 691 ? 40.826 26.662 0.192 1.00 86.31 691 ASN A O 1
ATOM 5149 N N . GLN A 1 692 ? 40.280 24.502 0.480 1.00 83.56 692 GLN A N 1
ATOM 5150 C CA . GLN A 1 692 ? 40.453 24.127 -0.926 1.00 83.56 692 GLN A CA 1
ATOM 5151 C C . GLN A 1 692 ? 39.374 24.742 -1.816 1.00 83.56 692 GLN A C 1
ATOM 5153 O O . GLN A 1 692 ? 39.701 25.287 -2.866 1.00 83.56 692 GLN A O 1
ATOM 5158 N N . GLU A 1 693 ? 38.114 24.699 -1.385 1.00 83.25 693 GLU A N 1
ATOM 5159 C CA . GLU A 1 693 ? 37.002 25.312 -2.113 1.00 83.25 693 GLU A CA 1
ATOM 5160 C C . GLU A 1 693 ? 37.157 26.832 -2.196 1.00 83.25 693 GLU A C 1
ATOM 5162 O O . GLU A 1 693 ? 36.944 27.389 -3.263 1.00 83.25 693 GLU A O 1
ATOM 5167 N N . ALA A 1 694 ? 37.620 27.502 -1.136 1.00 82.44 694 ALA A N 1
ATOM 5168 C CA . ALA A 1 694 ? 37.885 28.942 -1.159 1.00 82.44 694 ALA A CA 1
ATOM 5169 C C . ALA A 1 694 ? 38.968 29.317 -2.182 1.00 82.44 694 ALA A C 1
ATOM 5171 O O . ALA A 1 694 ? 38.815 30.281 -2.927 1.00 82.44 694 ALA A O 1
ATOM 5172 N N . VAL A 1 695 ? 40.052 28.539 -2.257 1.00 86.25 695 VAL A N 1
ATOM 5173 C CA . VAL A 1 695 ? 41.114 28.750 -3.255 1.00 86.25 695 VAL A CA 1
ATOM 5174 C C . VAL A 1 695 ? 40.614 28.439 -4.671 1.00 86.25 695 VAL A C 1
ATOM 5176 O O . VAL A 1 695 ? 40.926 29.178 -5.600 1.00 86.25 695 VAL A O 1
ATOM 5179 N N . ALA A 1 696 ? 39.824 27.375 -4.844 1.00 79.75 696 ALA A N 1
ATOM 5180 C CA . ALA A 1 696 ? 39.302 26.961 -6.146 1.00 79.75 696 ALA A CA 1
ATOM 5181 C C . ALA A 1 696 ? 38.226 27.915 -6.692 1.00 79.75 696 ALA A C 1
ATOM 5183 O O . ALA A 1 696 ? 38.239 28.233 -7.879 1.00 79.75 696 ALA A O 1
ATOM 5184 N N . ALA A 1 697 ? 37.313 28.378 -5.836 1.00 81.62 697 ALA A N 1
ATOM 5185 C CA . ALA A 1 697 ? 36.237 29.295 -6.198 1.00 81.62 697 ALA A CA 1
ATOM 5186 C C . ALA A 1 697 ? 36.727 30.743 -6.332 1.00 81.62 697 ALA A C 1
ATOM 5188 O O . ALA A 1 697 ? 36.157 31.520 -7.093 1.00 81.62 697 ALA A O 1
ATOM 5189 N N . GLY A 1 698 ? 37.772 31.125 -5.589 1.00 84.19 698 GLY A N 1
ATOM 5190 C CA . GLY A 1 698 ? 38.265 32.503 -5.559 1.00 84.19 698 GLY A CA 1
ATOM 5191 C C . GLY A 1 698 ? 37.295 33.497 -4.905 1.00 84.19 698 GLY A C 1
ATOM 5192 O O . GLY A 1 698 ? 37.525 34.699 -4.992 1.00 84.19 698 GLY A O 1
ATOM 5193 N N . SER A 1 699 ? 36.232 33.017 -4.254 1.00 85.12 699 SER A N 1
ATOM 5194 C CA . SER A 1 699 ? 35.178 33.810 -3.614 1.00 85.12 699 SER A CA 1
ATOM 5195 C C . SER A 1 699 ? 34.708 33.142 -2.313 1.00 85.12 699 SER A C 1
ATOM 5197 O O . SER A 1 699 ? 35.149 32.041 -1.974 1.00 85.12 699 SER A O 1
ATOM 5199 N N . ALA A 1 700 ? 33.808 33.795 -1.568 1.00 85.00 700 ALA A N 1
ATOM 5200 C CA . ALA A 1 700 ? 33.161 33.182 -0.405 1.00 85.00 700 ALA A CA 1
ATOM 5201 C C . ALA A 1 700 ? 31.921 32.332 -0.753 1.00 85.00 700 ALA A C 1
ATOM 5203 O O . ALA A 1 700 ? 31.317 31.746 0.152 1.00 85.00 700 ALA A O 1
ATOM 5204 N N . ASP A 1 701 ? 31.554 32.239 -2.038 1.00 82.81 701 ASP A N 1
ATOM 5205 C CA . ASP A 1 701 ? 30.461 31.390 -2.528 1.00 82.81 701 ASP A CA 1
ATOM 5206 C C . ASP A 1 701 ? 30.946 29.945 -2.714 1.00 82.81 701 ASP A C 1
ATOM 5208 O O . ASP A 1 701 ? 31.155 29.448 -3.817 1.00 82.81 701 ASP A O 1
ATOM 5212 N N . ILE A 1 702 ? 31.216 29.299 -1.582 1.00 82.31 702 ILE A N 1
ATOM 5213 C CA . ILE A 1 702 ? 31.678 27.909 -1.487 1.00 82.31 702 ILE A CA 1
ATOM 5214 C C . ILE A 1 702 ? 30.589 27.035 -0.874 1.00 82.31 702 ILE A C 1
ATOM 5216 O O . ILE A 1 702 ? 29.673 27.549 -0.229 1.00 82.31 702 ILE A O 1
ATOM 5220 N N . ASP A 1 703 ? 30.658 25.716 -1.027 1.00 78.38 703 ASP A N 1
ATOM 5221 C CA . ASP A 1 703 ? 29.603 24.830 -0.542 1.00 78.38 703 ASP A CA 1
ATOM 5222 C C . ASP A 1 703 ? 29.641 24.666 0.987 1.00 78.38 703 ASP A C 1
ATOM 5224 O O . ASP A 1 703 ? 30.637 24.900 1.672 1.00 78.38 703 ASP A O 1
ATOM 5228 N N . THR A 1 704 ? 28.500 24.299 1.582 1.00 82.81 704 THR A N 1
ATOM 5229 C CA . THR A 1 704 ? 28.495 23.904 3.004 1.00 82.81 704 THR A CA 1
ATOM 5230 C C . THR A 1 704 ? 28.909 22.445 3.151 1.00 82.81 704 THR A C 1
ATOM 5232 O O . THR A 1 704 ? 28.361 21.556 2.496 1.00 82.81 704 THR A O 1
ATOM 5235 N N . VAL A 1 705 ? 29.828 22.154 4.075 1.00 79.25 705 VAL A N 1
ATOM 5236 C CA . VAL A 1 705 ? 30.235 20.770 4.336 1.00 79.25 705 VAL A CA 1
ATOM 5237 C C . VAL A 1 705 ? 29.157 20.070 5.166 1.00 79.25 705 VAL A C 1
ATOM 5239 O O . VAL A 1 705 ? 28.863 20.446 6.305 1.00 79.25 705 VAL A O 1
ATOM 5242 N N . SER A 1 706 ? 28.571 19.010 4.601 1.00 65.06 706 SER A N 1
ATOM 5243 C CA . SER A 1 706 ? 27.512 18.221 5.241 1.00 65.06 706 SER A CA 1
ATOM 5244 C C . SER A 1 706 ? 27.916 17.751 6.644 1.00 65.06 706 SER A C 1
ATOM 5246 O O . SER A 1 706 ? 28.828 16.945 6.814 1.00 65.06 706 SER A O 1
ATOM 5248 N N . GLY A 1 707 ? 27.175 18.209 7.656 1.00 70.44 707 GLY A N 1
ATOM 5249 C CA . GLY A 1 707 ? 27.409 17.875 9.062 1.00 70.44 707 GLY A CA 1
ATOM 5250 C C . GLY A 1 707 ? 28.233 18.903 9.841 1.00 70.44 707 GLY A C 1
ATOM 5251 O O . GLY A 1 707 ? 28.265 18.786 11.068 1.00 70.44 707 GLY A O 1
ATOM 5252 N N . ALA A 1 708 ? 28.805 19.908 9.166 1.00 79.12 708 ALA A N 1
ATOM 5253 C CA . ALA A 1 708 ? 29.572 21.025 9.724 1.00 79.12 708 ALA A CA 1
ATOM 5254 C C . ALA A 1 708 ? 28.995 22.390 9.285 1.00 79.12 708 ALA A C 1
ATOM 5256 O O . ALA A 1 708 ? 29.736 23.326 8.992 1.00 79.12 708 ALA A O 1
ATOM 5257 N N . THR A 1 709 ? 27.663 22.498 9.234 1.00 81.56 709 THR A N 1
ATOM 5258 C CA . THR A 1 709 ? 26.930 23.677 8.738 1.00 81.56 709 THR A CA 1
ATOM 5259 C C . THR A 1 709 ? 27.366 24.969 9.429 1.00 81.56 709 THR A C 1
ATOM 5261 O O . THR A 1 709 ? 27.827 25.880 8.763 1.00 81.56 709 THR A O 1
ATOM 5264 N N . TYR A 1 710 ? 27.368 25.010 10.764 1.00 79.62 710 TYR A N 1
ATOM 5265 C CA . TYR A 1 710 ? 27.730 26.218 11.520 1.00 79.62 710 TYR A CA 1
ATOM 5266 C C . TYR A 1 710 ? 29.193 26.647 11.338 1.00 79.62 710 TYR A C 1
ATOM 5268 O O . TYR A 1 710 ? 29.474 27.839 11.255 1.00 79.62 710 TYR A O 1
ATOM 5276 N N . THR A 1 711 ? 30.120 25.687 11.239 1.00 83.12 711 THR A N 1
ATOM 5277 C CA . THR A 1 711 ? 31.527 25.972 10.919 1.00 83.12 711 THR A CA 1
ATOM 5278 C C . THR A 1 711 ? 31.659 26.488 9.487 1.00 83.12 711 THR A C 1
ATOM 5280 O O . THR A 1 711 ? 32.410 27.427 9.261 1.00 83.12 711 THR A O 1
ATOM 5283 N N . SER A 1 712 ? 30.900 25.925 8.540 1.00 86.62 712 SER A N 1
ATOM 5284 C CA . SER A 1 712 ? 30.903 26.348 7.132 1.00 86.62 712 SER A CA 1
ATOM 5285 C C . SER A 1 712 ? 30.342 27.760 6.973 1.00 86.62 712 SER A C 1
ATOM 5287 O O . SER A 1 712 ? 30.955 28.587 6.312 1.00 86.62 712 SER A O 1
ATOM 5289 N N . ASP A 1 713 ? 29.229 28.073 7.632 1.00 85.56 713 ASP A N 1
ATOM 5290 C CA . ASP A 1 713 ? 28.599 29.394 7.557 1.00 85.56 713 ASP A CA 1
ATOM 5291 C C . ASP A 1 713 ? 29.482 30.471 8.205 1.00 85.56 713 ASP A C 1
ATOM 5293 O O . ASP A 1 713 ? 29.690 31.539 7.629 1.00 85.56 713 ASP A O 1
ATOM 5297 N N . GLY A 1 714 ? 30.080 30.167 9.366 1.00 84.94 714 GLY A N 1
ATOM 5298 C CA . GLY A 1 714 ? 31.045 31.060 10.010 1.00 84.94 714 GLY A CA 1
ATOM 5299 C C . GLY A 1 714 ? 32.319 31.256 9.182 1.00 84.94 714 GLY A C 1
ATOM 5300 O O . GLY A 1 714 ? 32.860 32.361 9.127 1.00 84.94 714 GLY A O 1
ATOM 5301 N N . TYR A 1 715 ? 32.768 30.205 8.491 1.00 91.38 715 TYR A N 1
ATOM 5302 C CA . TYR A 1 715 ? 33.919 30.260 7.593 1.00 91.38 715 TYR A CA 1
ATOM 5303 C C . TYR A 1 715 ? 33.630 31.164 6.392 1.00 91.38 715 TYR A C 1
ATOM 5305 O O . TYR A 1 715 ? 34.426 32.055 6.121 1.00 91.38 715 TYR A O 1
ATOM 5313 N N . LYS A 1 716 ? 32.474 31.011 5.729 1.00 91.12 716 LYS A N 1
ATOM 5314 C CA . LYS A 1 716 ? 32.061 31.861 4.597 1.00 91.12 716 LYS A CA 1
ATOM 5315 C C . LYS A 1 716 ? 31.968 33.333 4.979 1.00 91.12 716 LYS A C 1
ATOM 5317 O O . LYS A 1 716 ? 32.481 34.182 4.264 1.00 91.12 716 LYS A O 1
ATOM 5322 N N . GLN A 1 717 ? 31.371 33.642 6.130 1.00 88.25 717 GLN A N 1
ATOM 5323 C CA . GLN A 1 717 ? 31.248 35.024 6.607 1.00 88.25 717 GLN A CA 1
ATOM 5324 C C . GLN A 1 717 ? 32.611 35.652 6.931 1.00 88.25 717 GLN A C 1
ATOM 5326 O O . GLN A 1 717 ? 32.870 36.803 6.578 1.00 88.25 717 GLN A O 1
ATOM 5331 N N . SER A 1 718 ? 33.509 34.898 7.575 1.00 92.75 718 SER A N 1
ATOM 5332 C CA . SER A 1 718 ? 34.863 35.384 7.854 1.00 92.75 718 SER A CA 1
ATOM 5333 C C . SER A 1 718 ? 35.692 35.522 6.571 1.00 92.75 718 SER A C 1
ATOM 5335 O O . SER A 1 718 ? 36.410 36.507 6.415 1.00 92.75 718 SER A O 1
ATOM 5337 N N . LEU A 1 719 ? 35.544 34.584 5.631 1.00 90.25 719 LEU A N 1
ATOM 5338 C CA . LEU A 1 719 ? 36.179 34.610 4.315 1.00 90.25 719 LEU A CA 1
ATOM 5339 C C . LEU A 1 719 ? 35.718 35.817 3.492 1.00 90.25 719 LEU A C 1
ATOM 5341 O O . LEU A 1 719 ? 36.570 36.560 3.018 1.00 90.25 719 LEU A O 1
ATOM 5345 N N . GLN A 1 720 ? 34.409 36.068 3.396 1.00 91.62 720 GLN A N 1
ATOM 5346 C CA . GLN A 1 720 ? 33.869 37.245 2.710 1.00 91.62 720 GLN A CA 1
ATOM 5347 C C . GLN A 1 720 ? 34.448 38.529 3.310 1.00 91.62 720 GLN A C 1
ATOM 5349 O O . GLN A 1 720 ? 35.019 39.342 2.597 1.00 91.62 720 GLN A O 1
ATOM 5354 N N . SER A 1 721 ? 34.457 38.643 4.643 1.00 91.06 721 SER A N 1
ATOM 5355 C CA . SER A 1 721 ? 35.057 39.796 5.321 1.00 91.06 721 SER A CA 1
ATOM 5356 C C . SER A 1 721 ? 36.565 39.949 5.057 1.00 91.06 721 SER A C 1
ATOM 5358 O O . SER A 1 721 ? 37.091 41.061 5.133 1.00 91.06 721 SER A O 1
ATOM 5360 N N . ALA A 1 722 ? 37.288 38.858 4.792 1.00 87.19 722 ALA A N 1
ATOM 5361 C CA . ALA A 1 722 ? 38.698 38.908 4.416 1.00 87.19 722 ALA A CA 1
ATOM 5362 C C . ALA A 1 722 ? 38.888 39.382 2.964 1.00 87.19 722 ALA A C 1
ATOM 5364 O O . ALA A 1 722 ? 39.840 40.114 2.696 1.00 87.19 722 ALA A O 1
ATOM 5365 N N . LEU A 1 723 ? 37.978 39.003 2.061 1.00 86.25 723 LEU A N 1
ATOM 5366 C CA . LEU A 1 723 ? 37.970 39.417 0.654 1.00 86.25 723 LEU A CA 1
ATOM 5367 C C . LEU A 1 723 ? 37.580 40.888 0.493 1.00 86.25 723 LEU A C 1
ATOM 5369 O O . LEU A 1 723 ? 38.326 41.631 -0.144 1.00 86.25 723 LEU A O 1
ATOM 5373 N N . ASP A 1 724 ? 36.557 41.346 1.220 1.00 84.69 724 ASP A N 1
ATOM 5374 C CA . ASP A 1 724 ? 36.145 42.756 1.238 1.00 84.69 724 ASP A CA 1
ATOM 5375 C C . ASP A 1 724 ? 37.319 43.673 1.655 1.00 84.69 724 ASP A C 1
ATOM 5377 O O . ASP A 1 724 ? 37.549 44.743 1.094 1.00 84.69 724 ASP A O 1
ATOM 5381 N N . LYS A 1 725 ? 38.135 43.232 2.627 1.00 82.00 725 LYS A N 1
ATOM 5382 C CA . LYS A 1 725 ? 39.349 43.942 3.087 1.00 82.00 725 LYS A CA 1
ATOM 5383 C C . LYS A 1 725 ? 40.537 43.815 2.120 1.00 82.00 725 LYS A C 1
ATOM 5385 O O . LYS A 1 725 ? 41.478 44.618 2.171 1.00 82.00 725 LYS A O 1
ATOM 5390 N N . ALA A 1 726 ? 40.545 42.785 1.277 1.00 75.31 726 ALA A N 1
ATOM 5391 C CA . ALA A 1 726 ? 41.547 42.589 0.236 1.00 75.31 726 ALA A CA 1
ATOM 5392 C C . ALA A 1 726 ? 41.252 43.422 -1.026 1.00 75.31 726 ALA A C 1
ATOM 5394 O O . ALA A 1 726 ? 42.183 43.637 -1.801 1.00 75.31 726 ALA A O 1
ATOM 5395 N N . GLY A 1 727 ? 40.034 43.965 -1.159 1.00 63.50 727 GLY A N 1
ATOM 5396 C CA . GLY A 1 727 ? 39.595 44.795 -2.284 1.00 63.50 727 GLY A CA 1
ATOM 5397 C C . GLY A 1 727 ? 39.003 43.991 -3.444 1.00 63.50 727 GLY A C 1
ATOM 5398 O O . GLY A 1 727 ? 39.163 44.408 -4.590 1.00 63.50 727 GLY A O 1
ATOM 5399 N N . GLY A 1 728 ? 38.397 42.835 -3.150 1.00 53.16 728 GLY A N 1
ATOM 5400 C CA . GLY A 1 728 ? 37.712 41.962 -4.109 1.00 53.16 728 GLY A CA 1
ATOM 5401 C C . GLY A 1 728 ? 36.240 41.781 -3.787 1.00 53.16 728 GLY A C 1
ATOM 5402 O O . GLY A 1 728 ? 35.873 42.013 -2.613 1.00 53.16 728 GLY A O 1
#